Protein AF-0000000066809625 (afdb_homodimer)

Nearest PDB structures (foldseek):
  3pk0-assembly1_C  TM=8.353E-01  e=7.822E-17  Mycolicibacterium smegmatis MC2 155
  1vl8-assembly1_B  TM=8.205E-01  e=8.285E-17  Thermotoga maritima MSB8
  3rih-assembly1_C  TM=8.366E-01  e=4.941E-16  Mycobacteroides abscessus ATCC 19977
  4yqy-assembly1_A-2  TM=7.893E-01  e=4.170E-14  Sulfitobacter sp. NAS-14.1
  3edm-assembly1_A  TM=8.185E-01  e=4.177E-13  Agrobacterium fabrum str. C58

Sequence (736 aa):
MMSLHIHVCSQLFFYLHVIITLFKPLHLHVQLTHPLFSLSIPSQLFIEEAMDFLNFLLNLLVPPGSMITLAFSWPALCFLNFCEWLCNSIYGEDMDNKVVIITGASSGIGEQIAYEYALRRANLTLVARREHRLRGIAENAKRLGARHVMIMAADVVKEDDCRRFVNETINVFGRVDHLVNTVSLGHTFCFEEATDTSVFPVLLDINFWGNVYPTFVALPYLHQSNGRIIINASVESWLPMPRMSLYAAAKAALVNFYETLRFELKDEVGITIATHGWIGSEMTRGKFMLEEGAEMQWKEEREVQVTGGPVEEFARLIVSGACRGDAYVKFPSWYDVFLLYRVFAPRVLNWAFRLLISPQGTRGASLMMMSLHIHVCSQLFFYLHVIITLFKPLHLHVQLTHPLFSLSIPSQLFIEEAMDFLNFLLNLLVPPGSMITLAFSWPALCFLNFCEWLCNSIYGEDMDNKVVIITGASSGIGEQIAYEYALRRANLTLVARREHRLRGIAENAKRLGARHVMIMAADVVKEDDCRRFVNETINVFGRVDHLVNTVSLGHTFCFEEATDTSVFPVLLDINFWGNVYPTFVALPYLHQSNGRIIINASVESWLPMPRMSLYAAAKAALVNFYETLRFELKDEVGITIATHGWIGSEMTRGKFMLEEGAEMQWKEEREVQVTGGPVEEFARLIVSGACRGDAYVKFPSWYDVFLLYRVFAPRVLNWAFRLLISPQGTRGASLM

Solvent-accessible surface area (backbone atoms only — not comparable to full-atom values): 37678 Å² total; per-residue (Å²): 118,70,57,62,56,40,51,59,28,44,55,49,40,49,54,51,43,50,50,50,58,74,59,44,74,78,65,69,66,64,77,53,72,54,89,76,68,63,78,48,76,66,50,59,51,47,52,51,49,50,50,50,49,51,50,50,53,39,47,66,46,46,49,42,51,49,28,43,51,48,32,69,39,39,64,59,51,52,50,52,51,46,52,49,47,53,53,22,63,75,63,35,58,75,41,61,74,34,28,34,39,30,36,27,27,70,34,61,56,24,39,39,35,48,40,51,42,8,62,41,24,17,25,37,38,40,26,25,70,57,54,72,60,40,52,58,52,44,54,53,20,44,74,57,39,20,71,44,72,44,76,43,66,37,51,44,63,37,59,68,42,27,44,50,56,49,50,50,41,34,71,74,68,70,50,39,34,34,41,35,36,45,48,59,47,54,50,65,50,46,80,86,68,58,86,60,73,80,53,55,62,52,37,36,34,39,35,27,40,29,44,48,37,43,46,63,64,42,43,71,47,21,53,74,56,52,12,35,38,35,38,65,49,41,47,40,32,76,41,66,43,67,29,25,31,62,39,21,9,19,35,14,16,40,52,38,26,54,58,9,43,45,62,67,41,70,71,44,37,44,54,23,46,29,32,31,49,90,60,64,59,63,49,67,67,34,53,77,53,76,61,83,79,83,68,78,50,69,38,56,70,54,84,52,76,58,81,45,76,57,50,51,50,47,23,46,48,45,54,54,32,50,37,39,62,35,54,65,36,58,43,70,61,46,66,56,45,56,52,54,31,50,72,76,35,39,66,50,43,50,50,42,46,49,53,64,65,37,66,66,58,63,52,60,62,65,76,99,119,70,56,62,56,40,52,59,28,44,55,49,41,48,54,51,45,48,51,49,58,72,61,42,74,79,66,71,67,64,77,55,72,56,90,75,70,62,78,48,78,66,50,61,51,47,52,51,48,49,51,50,48,51,50,52,52,40,47,64,47,46,48,39,51,49,28,45,50,48,33,69,41,40,66,58,51,51,49,51,51,45,52,49,47,52,52,22,64,74,62,36,58,77,41,61,73,35,29,35,40,30,35,26,28,69,34,61,56,25,39,38,34,48,41,51,43,8,64,43,24,16,27,38,39,39,26,25,70,58,54,72,62,41,52,58,52,43,53,52,23,46,73,57,40,20,71,43,72,44,75,45,65,36,51,45,65,37,58,69,41,26,44,49,56,50,49,50,42,35,71,76,68,69,50,40,34,32,41,36,34,45,48,61,46,54,51,68,49,48,79,84,66,58,87,59,74,80,53,55,61,52,37,36,34,40,34,27,41,29,44,48,38,44,46,64,64,41,44,71,46,22,52,74,56,52,12,35,39,36,40,64,49,41,48,41,32,75,42,66,45,67,28,26,30,64,39,21,9,19,33,15,17,40,53,38,26,54,58,10,44,43,61,65,43,70,71,43,38,45,54,23,44,28,32,32,48,90,59,63,58,62,49,66,67,33,54,77,52,78,60,83,80,78,72,79,52,69,39,54,70,55,84,52,76,60,81,46,77,57,49,50,49,50,21,46,46,44,54,53,32,50,36,40,63,34,54,65,38,60,45,70,60,46,65,56,46,58,50,51,32,50,72,77,34,40,67,50,43,50,50,44,47,50,52,64,64,37,67,68,58,63,52,59,64,65,75,100

Radius of gyration: 26.28 Å; Cα contacts (8 Å, |Δi|>4): 1191; chains: 2; bounding box: 85×72×62 Å

Organism: Glycine max (NCBI:txid3847)

pLDDT: mean 78.52, std 22.94, range [22.84, 98.94]

Foldseek 3Di:
DVVLCVVLVVLVVVVVVCVVVVPPPVPPPPPCVVPPPPVPPVNVVVVVVVVVVVVVVCVPCVLVVNVVSCVVCVVVVVVVVVVLLVVLLVVFAQQAAAEEEQEPCLFLLNLLLLLLSLLSQHEYEYEEQDQVSVVVSQVNSVVNHHPHYHYDHADLLDLVRLLVSLVVSCVVRVAHAEYEYEFAWFWAAAPVLDPDCVCLVVRLSRLASSQVSNCVNRVVRNLVNLHEYEYEAELLLQDPDGRGVSRSVSRVVRVVVVVVVCVVCVSSYAYEYEYEYPDACVCVVPVCPPPDDSDTPGPPSDPPCSCDPGSSVSSNQRNSCRRSRHNYHYHVPVSCVLVVCCVPPVVVSVVVVCCVNPPVNVVVVVVD/DVVLCVVLVVLVVVVVVCVVVVPPPVPVPPPPVVPPPPVPPVNVVVVVVVVVVVVVVCVVCVVVVNVVSCVVCVVVVVVVVVVLLVVLLVVFAQQAAAEEEQEPCLFLLNLLLLLLSLLSQHEYEYEEQDQVSVVVSQVNSVVNHHPHYHYDHADLLDLVRLLVSLVVSCVVRVAHAEYEYEFAWFWAAAPVLDPDCVCLVVRLSRLASSQVSNCVNRVVRNLVNLHEYEYEAELLLQDPDGRGRSRNVSRVVRVVVVVVVCVVCVSSYAYEYEYEYPDACCVVVPVCPPPDDPDGPGPPSDPPCSCDPGSSVSSNQRNSCRRSRHNYHYVVPVSCVLVVCCVPPVVVSVVVVCCVNPPVNVVVVVVD

Secondary structure (DSSP, 8-state):
-HHHHHHHHHHHHHHHHHHHHHTS---------STT----HHHHHHHHHHHHHHHHHHHHHHHHHHHHHHHHHHHHHHHHHHHHHHHHHHSPPP-TT-EEEEETTTSHHHHHHHHHHHTTT-EEEEEES-HHHHHHHHHHHHHHT-S-EEEEE--TTSHHHHHHHHHHHHHHHS---EEEE----EE-S-GGG-S-GGGHHHHHIIIIIHHHHHHHHHHHHHHHHT-EEEEEEEGGGTS--TT-HHHHHHHHHHHHHHHHHHHHHTTSSEEEEEEE-S-THHHHS------S-----EE---------HHHHHHHHHHHHHHHHT-SEEEESGGGGHHHHHHHH-HHHHHHHHHHHHSTHHHHTTT--/-HHHHHHHHHHHHHHHHHHHHHTS---------STT----HHHHHHHHHHHHHHHHHHHHHHHHHHHHHHHHHHHHHHHHHHHHHHHHHHSPPP-TT-EEEEETTTSHHHHHHHHHHHTTT-EEEEEES-HHHHHHHHHHHHHHT-S-EEEEE--TTSHHHHHHHHHHHHHHHS---EEEE----EE-S-GGG-S-GGGHHHHHIIIIIHHHHHHHHHHHHHHHHT-EEEEEEEGGGTS--TT-HHHHHHHHHHHHHHHHHHHHHTTSSEEEEEEE-S-THHHHS------S-----EE---------HHHHHHHHHHHHHHHHT-SEEEESGGGGHHHHHHHH-HHHHHHHHHHHHSHHHHHTTT--

Structure (mmCIF, N/CA/C/O backbone):
data_AF-0000000066809625-model_v1
#
loop_
_entity.id
_entity.type
_entity.pdbx_description
1 polymer '11-beta-hydroxysteroid dehydrogenase-like 5'
#
loop_
_atom_site.group_PDB
_atom_site.id
_atom_site.type_symbol
_atom_site.label_atom_id
_atom_site.label_alt_id
_atom_site.label_comp_id
_atom_site.label_asym_id
_atom_site.label_entity_id
_atom_site.label_seq_id
_atom_site.pdbx_PDB_ins_code
_atom_site.Cartn_x
_atom_site.Cartn_y
_atom_site.Cartn_z
_atom_site.occupancy
_atom_site.B_iso_or_equiv
_atom_site.auth_seq_id
_atom_site.auth_comp_id
_atom_site.auth_asym_id
_atom_site.auth_atom_id
_atom_site.pdbx_PDB_model_num
ATOM 1 N N . MET A 1 1 ? 7.555 -4.25 -33.656 1 34.72 1 MET A N 1
ATOM 2 C CA . MET A 1 1 ? 7.125 -4.598 -32.312 1 34.72 1 MET A CA 1
ATOM 3 C C . MET A 1 1 ? 7.91 -3.811 -31.266 1 34.72 1 MET A C 1
ATOM 5 O O . MET A 1 1 ? 7.328 -3.287 -30.312 1 34.72 1 MET A O 1
ATOM 9 N N . MET A 1 2 ? 9.219 -3.742 -31.656 1 42.53 2 MET A N 1
ATOM 10 C CA . MET A 1 2 ? 10.289 -3.102 -30.891 1 42.53 2 MET A CA 1
ATOM 11 C C . MET A 1 2 ? 10.148 -1.584 -30.922 1 42.53 2 MET A C 1
ATOM 13 O O . MET A 1 2 ? 10.547 -0.895 -29.984 1 42.53 2 MET A O 1
ATOM 17 N N . SER A 1 3 ? 9.391 -1.191 -31.953 1 43.84 3 SER A N 1
ATOM 18 C CA . SER A 1 3 ? 9.445 0.252 -32.156 1 43.84 3 SER A CA 1
ATOM 19 C C . SER A 1 3 ? 8.477 0.979 -31.234 1 43.84 3 SER A C 1
ATOM 21 O O . SER A 1 3 ? 8.836 1.997 -30.641 1 43.84 3 SER A O 1
ATOM 23 N N . LEU A 1 4 ? 7.316 0.435 -31.188 1 44.81 4 LEU A N 1
ATOM 24 C CA . LEU A 1 4 ? 6.309 1.106 -30.375 1 44.81 4 LEU A CA 1
ATOM 25 C C . LEU A 1 4 ? 6.652 1.008 -28.891 1 44.81 4 LEU A C 1
ATOM 27 O O . LEU A 1 4 ? 6.5 1.98 -28.156 1 44.81 4 LEU A O 1
ATOM 31 N N . HIS A 1 5 ? 7.086 -0.086 -28.422 1 55.56 5 HIS A N 1
ATOM 32 C CA . HIS A 1 5 ? 7.641 -0.184 -27.078 1 55.56 5 HIS A CA 1
ATOM 33 C C . HIS A 1 5 ? 8.758 0.833 -26.859 1 55.56 5 HIS A C 1
ATOM 35 O O . HIS A 1 5 ? 8.859 1.438 -25.797 1 55.56 5 HIS A O 1
ATOM 41 N N . ILE A 1 6 ? 9.25 1.139 -28.031 1 51.19 6 ILE A N 1
ATOM 42 C CA . ILE A 1 6 ? 10.414 2.016 -27.969 1 51.19 6 ILE A CA 1
ATOM 43 C C . ILE A 1 6 ? 9.961 3.457 -27.75 1 51.19 6 ILE A C 1
ATOM 45 O O . ILE A 1 6 ? 10.555 4.18 -26.938 1 51.19 6 ILE A O 1
ATOM 49 N N . HIS A 1 7 ? 8.875 3.791 -28.406 1 53.78 7 HIS A N 1
ATOM 50 C CA . HIS A 1 7 ? 8.453 5.18 -28.281 1 53.78 7 HIS A CA 1
ATOM 51 C C . HIS A 1 7 ? 7.902 5.465 -26.891 1 53.78 7 HIS A C 1
ATOM 53 O O . HIS A 1 7 ? 8.242 6.484 -26.281 1 53.78 7 HIS A O 1
ATOM 59 N N . VAL A 1 8 ? 7.02 4.574 -26.484 1 59.69 8 VAL A N 1
ATOM 60 C CA . VAL A 1 8 ? 6.477 4.758 -25.156 1 59.69 8 VAL A CA 1
ATOM 61 C C . VAL A 1 8 ? 7.598 4.641 -24.125 1 59.69 8 VAL A C 1
ATOM 63 O O . VAL A 1 8 ? 7.645 5.406 -23.156 1 59.69 8 VAL A O 1
ATOM 66 N N . CYS A 1 9 ? 8.414 3.799 -24.438 1 61.16 9 CYS A N 1
ATOM 67 C CA . CYS A 1 9 ? 9.578 3.625 -23.578 1 61.16 9 CYS A CA 1
ATOM 68 C C . CYS A 1 9 ? 10.484 4.848 -23.625 1 61.16 9 CYS A C 1
ATOM 70 O O . CYS A 1 9 ? 11.031 5.266 -22.609 1 61.16 9 CYS A O 1
ATOM 72 N N . SER A 1 10 ? 10.5 5.445 -24.797 1 57.19 10 SER A N 1
ATOM 73 C CA . SER A 1 10 ? 11.359 6.617 -24.938 1 57.19 10 SER A CA 1
ATOM 74 C C . SER A 1 10 ? 10.844 7.785 -24.109 1 57.19 10 SER A C 1
ATOM 76 O O . SER A 1 10 ? 11.625 8.492 -23.469 1 57.19 10 SER A O 1
ATOM 78 N N . GLN A 1 11 ? 9.539 7.926 -24.188 1 60.22 11 GLN A N 1
ATOM 79 C CA . GLN A 1 11 ? 8.961 8.992 -23.375 1 60.22 11 GLN A CA 1
ATOM 80 C C . GLN A 1 11 ? 9.203 8.742 -21.891 1 60.22 11 GLN A C 1
ATOM 82 O O . GLN A 1 11 ? 9.617 9.648 -21.156 1 60.22 11 GLN A O 1
ATOM 87 N N . LEU A 1 12 ? 9.016 7.492 -21.562 1 59.47 12 LEU A N 1
ATOM 88 C CA . LEU A 1 12 ? 9.219 7.125 -20.156 1 59.47 12 LEU A CA 1
ATOM 89 C C . LEU A 1 12 ? 10.688 7.242 -19.781 1 59.47 12 LEU A C 1
ATOM 91 O O . LEU A 1 12 ? 11.016 7.715 -18.688 1 59.47 12 LEU A O 1
ATOM 95 N N . PHE A 1 13 ? 11.453 6.848 -20.719 1 56.91 13 PHE A N 1
ATOM 96 C CA . PHE A 1 13 ? 12.891 6.961 -20.5 1 56.91 13 PHE A CA 1
ATOM 97 C C . PHE A 1 13 ? 13.297 8.422 -20.344 1 56.91 13 PHE A C 1
ATOM 99 O O . PHE A 1 13 ? 14.141 8.742 -19.5 1 56.91 13 PHE A O 1
ATOM 106 N N . PHE A 1 14 ? 12.703 9.172 -21.125 1 55.25 14 PHE A N 1
ATOM 107 C CA . PHE A 1 14 ? 12.969 10.602 -21.016 1 55.25 14 PHE A CA 1
ATOM 108 C C . PHE A 1 14 ? 12.578 11.133 -19.656 1 55.25 14 PHE A C 1
ATOM 110 O O . PHE A 1 14 ? 13.344 11.852 -19.016 1 55.25 14 PHE A O 1
ATOM 117 N N . TYR A 1 15 ? 11.477 10.703 -19.234 1 56.47 15 TYR A N 1
ATOM 118 C CA . TYR A 1 15 ? 11.023 11.172 -17.922 1 56.47 15 TYR A CA 1
ATOM 119 C C . TYR A 1 15 ? 11.93 10.672 -16.812 1 56.47 15 TYR A C 1
ATOM 121 O O . TYR A 1 15 ? 12.305 11.43 -15.922 1 56.47 15 TYR A O 1
ATOM 129 N N . LEU A 1 16 ? 12.344 9.477 -17 1 59.12 16 LEU A N 1
ATOM 130 C CA . LEU A 1 16 ? 13.203 8.875 -15.992 1 59.12 16 LEU A CA 1
ATOM 131 C C . LEU A 1 16 ? 14.594 9.508 -16.016 1 59.12 16 LEU A C 1
ATOM 133 O O . LEU A 1 16 ? 15.195 9.734 -14.961 1 59.12 16 LEU A O 1
ATOM 137 N N . HIS A 1 17 ? 15.047 9.797 -17.203 1 54.03 17 HIS A N 1
ATOM 138 C CA . HIS A 1 17 ? 16.328 10.469 -17.359 1 54.03 17 HIS A CA 1
ATOM 139 C C . HIS A 1 17 ? 16.297 11.867 -16.766 1 54.03 17 HIS A C 1
ATOM 141 O O . HIS A 1 17 ? 17.281 12.305 -16.141 1 54.03 17 HIS A O 1
ATOM 147 N N . VAL A 1 18 ? 15.273 12.492 -16.984 1 50.22 18 VAL A N 1
ATOM 148 C CA . VAL A 1 18 ? 15.109 13.82 -16.406 1 50.22 18 VAL A CA 1
ATOM 149 C C . VAL A 1 18 ? 15.18 13.742 -14.883 1 50.22 18 VAL A C 1
ATOM 151 O O . VAL A 1 18 ? 15.828 14.57 -14.242 1 50.22 18 VAL A O 1
ATOM 154 N N . ILE A 1 19 ? 14.68 12.719 -14.445 1 52.47 19 ILE A N 1
ATOM 155 C CA . ILE A 1 19 ? 14.672 12.508 -13 1 52.47 19 ILE A CA 1
ATOM 156 C C . ILE A 1 19 ? 16.094 12.25 -12.508 1 52.47 19 ILE A C 1
ATOM 158 O O . ILE A 1 19 ? 16.547 12.852 -11.539 1 52.47 19 ILE A O 1
ATOM 162 N N . ILE A 1 20 ? 16.75 11.438 -13.234 1 50.56 20 ILE A N 1
ATOM 163 C CA . ILE A 1 20 ? 18.094 11.055 -12.836 1 50.56 20 ILE A CA 1
ATOM 164 C C . ILE A 1 20 ? 19.031 12.242 -13 1 50.56 20 ILE A C 1
ATOM 166 O O . ILE A 1 20 ? 19.906 12.469 -12.156 1 50.56 20 ILE A O 1
ATOM 170 N N . THR A 1 21 ? 18.859 12.961 -14.125 1 47.03 21 THR A N 1
ATOM 171 C CA . THR A 1 21 ? 19.719 14.102 -14.422 1 47.03 21 THR A CA 1
ATOM 172 C C . THR A 1 21 ? 19.453 15.25 -13.453 1 47.03 21 THR A C 1
ATOM 174 O O . THR A 1 21 ? 20.375 15.953 -13.039 1 47.03 21 THR A O 1
ATOM 177 N N . LEU A 1 22 ? 18.234 15.531 -13.305 1 44.72 22 LEU A N 1
ATOM 178 C CA . LEU A 1 22 ? 17.891 16.594 -12.367 1 44.72 22 LEU A CA 1
ATOM 179 C C . LEU A 1 22 ? 18.344 16.25 -10.953 1 44.72 22 LEU A C 1
ATOM 181 O O . LEU A 1 22 ? 18.609 17.141 -10.148 1 44.72 22 LEU A O 1
ATOM 185 N N . PHE A 1 23 ? 18.469 14.977 -10.75 1 40.41 23 PHE A N 1
ATOM 186 C CA . PHE A 1 23 ? 18.859 14.57 -9.406 1 40.41 23 PHE A CA 1
ATOM 187 C C . PHE A 1 23 ? 20.312 14.109 -9.375 1 40.41 23 PHE A C 1
ATOM 189 O O . PHE A 1 23 ? 20.781 13.602 -8.359 1 40.41 23 PHE A O 1
ATOM 196 N N . LYS A 1 24 ? 21.109 14.102 -10.445 1 37.69 24 LYS A N 1
ATOM 197 C CA . LYS A 1 24 ? 22.562 13.992 -10.344 1 37.69 24 LYS A CA 1
ATOM 198 C C . LYS A 1 24 ? 23.141 15.125 -9.5 1 37.69 24 LYS A C 1
ATOM 200 O O . LYS A 1 24 ? 22.781 16.281 -9.672 1 37.69 24 LYS A O 1
ATOM 205 N N . PRO A 1 25 ? 23.734 14.727 -8.469 1 31.11 25 PRO A N 1
ATOM 206 C CA . PRO A 1 25 ? 24.547 15.789 -7.871 1 31.11 25 PRO A CA 1
ATOM 207 C C . PRO A 1 25 ? 25.328 16.594 -8.914 1 31.11 25 PRO A C 1
ATOM 209 O O . PRO A 1 25 ? 25.984 16.016 -9.781 1 31.11 25 PRO A O 1
ATOM 212 N N . LEU A 1 26 ? 24.844 17.656 -9.367 1 29.59 26 LEU A N 1
ATOM 213 C CA . LEU A 1 26 ? 25.875 18.562 -9.867 1 29.59 26 LEU A CA 1
ATOM 214 C C . LEU A 1 26 ? 27.094 18.578 -8.945 1 29.59 26 LEU A C 1
ATOM 216 O O . LEU A 1 26 ? 27.156 19.391 -8.016 1 29.59 26 LEU A O 1
ATOM 220 N N . HIS A 1 27 ? 27.453 17.422 -8.375 1 30.58 27 HIS A N 1
ATOM 221 C CA . HIS A 1 27 ? 28.844 17.531 -7.938 1 30.58 27 HIS A CA 1
ATOM 222 C C . HIS A 1 27 ? 29.781 17.812 -9.109 1 30.58 27 HIS A C 1
ATOM 224 O O . HIS A 1 27 ? 30.5 16.922 -9.562 1 30.58 27 HIS A O 1
ATOM 230 N N . LEU A 1 28 ? 29.516 18.5 -10.141 1 27.7 28 LEU A N 1
ATOM 231 C CA . LEU A 1 28 ? 30.703 19.234 -10.57 1 27.7 28 LEU A CA 1
ATOM 232 C C . LEU A 1 28 ? 31.344 19.969 -9.398 1 27.7 28 LEU A C 1
ATOM 234 O O . LEU A 1 28 ? 30.828 21 -8.945 1 27.7 28 LEU A O 1
ATOM 238 N N . HIS A 1 29 ? 31.688 19.203 -8.43 1 27.95 29 HIS A N 1
ATOM 239 C CA . HIS A 1 29 ? 32.906 19.734 -7.836 1 27.95 29 HIS A CA 1
ATOM 240 C C . HIS A 1 29 ? 33.906 20.109 -8.914 1 27.95 29 HIS A C 1
ATOM 242 O O . HIS A 1 29 ? 34.594 19.234 -9.484 1 27.95 29 HIS A O 1
ATOM 248 N N . VAL A 1 30 ? 33.75 21.016 -9.812 1 25.94 30 VAL A N 1
ATOM 249 C CA . VAL A 1 30 ? 34.906 21.859 -10.078 1 25.94 30 VAL A CA 1
ATOM 250 C C . VAL A 1 30 ? 35.656 22.156 -8.781 1 25.94 30 VAL A C 1
ATOM 252 O O . VAL A 1 30 ? 35.062 22.656 -7.82 1 25.94 30 VAL A O 1
ATOM 255 N N . GLN A 1 31 ? 36.469 21.219 -8.328 1 26.98 31 GLN A N 1
ATOM 256 C CA . GLN A 1 31 ? 37.719 21.672 -7.668 1 26.98 31 GLN A CA 1
ATOM 257 C C . GLN A 1 31 ? 38.062 23.094 -8.086 1 26.98 31 GLN A C 1
ATOM 259 O O . GLN A 1 31 ? 39.031 23.297 -8.844 1 26.98 31 GLN A O 1
ATOM 264 N N . LEU A 1 32 ? 37.156 23.984 -8.633 1 27.2 32 LEU A N 1
ATOM 265 C CA . LEU A 1 32 ? 37.719 25.328 -8.562 1 27.2 32 LEU A CA 1
ATOM 266 C C . LEU A 1 32 ? 38.094 25.688 -7.125 1 27.2 32 LEU A C 1
ATOM 268 O O . LEU A 1 32 ? 37.219 25.984 -6.309 1 27.2 32 LEU A O 1
ATOM 272 N N . THR A 1 33 ? 38.844 24.859 -6.418 1 30.38 33 THR A N 1
ATOM 273 C CA . THR A 1 33 ? 39.75 25.422 -5.418 1 30.38 33 THR A CA 1
ATOM 274 C C . THR A 1 33 ? 40.188 26.828 -5.836 1 30.38 33 THR A C 1
ATOM 276 O O . THR A 1 33 ? 41 27.453 -5.152 1 30.38 33 THR A O 1
ATOM 279 N N . HIS A 1 34 ? 40.281 27.109 -7.168 1 29.8 34 HIS A N 1
ATOM 280 C CA . HIS A 1 34 ? 40.781 28.469 -7.145 1 29.8 34 HIS A CA 1
ATOM 281 C C . HIS A 1 34 ? 39.75 29.422 -6.531 1 29.8 34 HIS A C 1
ATOM 283 O O . HIS A 1 34 ? 38.562 29.219 -6.684 1 29.8 34 HIS A O 1
ATOM 289 N N . PRO A 1 35 ? 40.094 30.328 -5.469 1 33.25 35 PRO A N 1
ATOM 29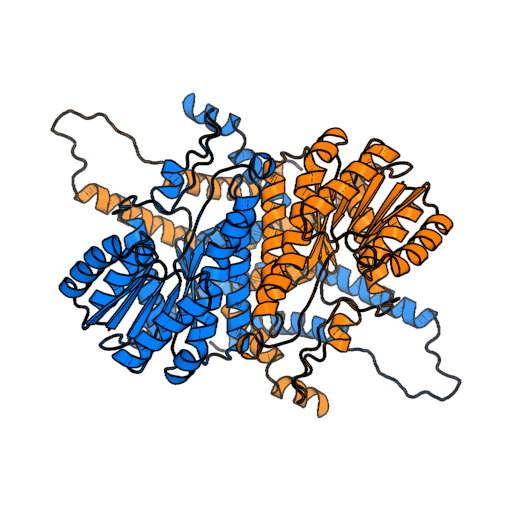0 C CA . PRO A 1 35 ? 39.375 31.391 -4.781 1 33.25 35 PRO A CA 1
ATOM 291 C C . PRO A 1 35 ? 38.25 31.984 -5.633 1 33.25 35 PRO A C 1
ATOM 293 O O . PRO A 1 35 ? 37.344 32.625 -5.102 1 33.25 35 PRO A O 1
ATOM 296 N N . LEU A 1 36 ? 38.312 32 -6.965 1 30.66 36 LEU A N 1
ATOM 297 C CA . LEU A 1 36 ? 37.5 32.938 -7.754 1 30.66 36 LEU A CA 1
ATOM 298 C C . LEU A 1 36 ? 36.125 32.406 -8 1 30.66 36 LEU A C 1
ATOM 300 O O . LEU A 1 36 ? 35.156 33.156 -8.203 1 30.66 36 LEU A O 1
ATOM 304 N N . PHE A 1 37 ? 35.875 31.047 -8.57 1 32.12 37 PHE A N 1
ATOM 305 C CA . PHE A 1 37 ? 34.531 30.828 -9.094 1 32.12 37 PHE A CA 1
ATOM 306 C C . PHE A 1 37 ? 33.625 30.234 -8.023 1 32.12 37 PHE A C 1
ATOM 308 O O . PHE A 1 37 ? 33.531 29.016 -7.91 1 32.12 37 PHE A O 1
ATOM 315 N N . SER A 1 38 ? 33.562 30.562 -6.707 1 33.44 38 SER A N 1
ATOM 316 C CA . SER A 1 38 ? 32.406 30.547 -5.816 1 33.44 38 SER A CA 1
ATOM 317 C C . SER A 1 38 ? 31.109 30.719 -6.598 1 33.44 38 SER A C 1
ATOM 319 O O . SER A 1 38 ? 30.891 31.75 -7.234 1 33.44 38 SER A O 1
ATOM 321 N N . LEU A 1 39 ? 30.609 29.656 -7.336 1 38.84 39 LEU A N 1
ATOM 322 C CA . LEU A 1 39 ? 29.297 29.984 -7.855 1 38.84 39 LEU A CA 1
ATOM 323 C C . LEU A 1 39 ? 28.531 30.875 -6.883 1 38.84 39 LEU A C 1
ATOM 325 O O . LEU A 1 39 ? 28.359 30.516 -5.711 1 38.84 39 LEU A O 1
ATOM 329 N N . SER A 1 40 ? 28.531 32.062 -6.922 1 41.62 40 SER A N 1
ATOM 330 C CA . SER A 1 40 ? 27.875 33.125 -6.152 1 41.62 40 SER A CA 1
ATOM 331 C C . SER A 1 40 ? 26.422 32.781 -5.859 1 41.62 40 SER A C 1
ATOM 333 O O . SER A 1 40 ? 25.797 32 -6.594 1 41.62 40 SER A O 1
ATOM 335 N N . ILE A 1 41 ? 25.844 32.938 -4.598 1 50.66 41 ILE A N 1
ATOM 336 C CA . ILE A 1 41 ? 24.484 32.969 -4.082 1 50.66 41 ILE A CA 1
ATOM 337 C C . ILE A 1 41 ? 23.5 33.188 -5.23 1 50.66 41 ILE A C 1
ATOM 339 O O . ILE A 1 41 ? 22.484 32.469 -5.34 1 50.66 41 ILE A O 1
ATOM 343 N N . PRO A 1 42 ? 23.875 33.969 -6.258 1 51.84 42 PRO A N 1
ATOM 344 C CA . PRO A 1 42 ? 22.922 34.219 -7.34 1 51.84 42 PRO A CA 1
ATOM 345 C C . PRO A 1 42 ? 22.766 33.031 -8.281 1 51.84 42 PRO A C 1
ATOM 347 O O . PRO A 1 42 ? 21.672 32.781 -8.789 1 51.84 42 PRO A O 1
ATOM 350 N N . SER A 1 43 ? 23.734 32.219 -8.391 1 55.81 43 SER A N 1
ATOM 351 C CA . SER A 1 43 ? 23.656 31.109 -9.336 1 55.81 43 SER A CA 1
ATOM 352 C C . SER A 1 43 ? 22.812 29.969 -8.773 1 55.81 43 SER A C 1
ATOM 354 O O . SER A 1 43 ? 22.031 29.359 -9.5 1 55.81 43 SER A O 1
ATOM 356 N N . GLN A 1 44 ? 23 29.734 -7.484 1 57.5 44 GLN A N 1
ATOM 357 C CA . GLN A 1 44 ? 22.172 28.703 -6.871 1 57.5 44 GLN A CA 1
ATOM 358 C C . GLN A 1 44 ? 20.688 29.062 -6.934 1 57.5 44 GLN A C 1
ATOM 360 O O . GLN A 1 44 ? 19.844 28.203 -7.188 1 57.5 44 GLN A O 1
ATOM 365 N N . LEU A 1 45 ? 20.469 30.328 -6.797 1 62.12 45 LEU A N 1
ATOM 366 C CA . LEU A 1 45 ? 19.094 30.797 -6.855 1 62.12 45 LEU A CA 1
ATOM 367 C C . LEU A 1 45 ? 18.531 30.656 -8.258 1 62.12 45 LEU A C 1
ATOM 369 O O . LEU A 1 45 ? 17.359 30.281 -8.43 1 62.12 45 LEU A O 1
ATOM 373 N N . PHE A 1 46 ? 19.406 30.922 -9.219 1 64.5 46 PHE A N 1
ATOM 374 C CA . PHE A 1 46 ? 18.953 30.797 -10.594 1 64.5 46 PHE A CA 1
ATOM 375 C C . PHE A 1 46 ? 18.672 29.328 -10.938 1 64.5 46 PHE A C 1
ATOM 377 O O . PHE A 1 46 ? 17.688 29.031 -11.625 1 64.5 46 PHE A O 1
ATOM 384 N N . ILE A 1 47 ? 19.5 28.531 -10.523 1 64.69 47 ILE A N 1
ATOM 385 C CA . ILE A 1 47 ? 19.312 27.109 -10.797 1 64.69 47 ILE A CA 1
ATOM 386 C C . ILE A 1 47 ? 18.047 26.609 -10.133 1 64.69 47 ILE A C 1
ATOM 388 O O . ILE A 1 47 ? 17.281 25.828 -10.719 1 64.69 47 ILE A O 1
ATOM 392 N N . GLU A 1 48 ? 17.844 27.094 -8.945 1 68.44 48 GLU A N 1
ATOM 393 C CA . GLU A 1 48 ? 16.641 26.703 -8.227 1 68.44 48 GLU A CA 1
ATOM 394 C C . GLU A 1 48 ? 15.383 27.219 -8.938 1 68.44 48 GLU A C 1
ATOM 396 O O . GLU A 1 48 ? 14.391 26.484 -9.039 1 68.44 48 GLU A O 1
ATOM 401 N N . GLU A 1 49 ? 15.5 28.375 -9.477 1 73.06 49 GLU A N 1
ATOM 402 C CA . GLU A 1 49 ? 14.359 28.938 -10.195 1 73.06 49 GLU A CA 1
ATOM 403 C C . GLU A 1 49 ? 14.117 28.203 -11.508 1 73.06 49 GLU A C 1
ATOM 405 O O . GLU A 1 49 ? 12.969 27.969 -11.891 1 73.06 49 GLU A O 1
ATOM 410 N N . ALA A 1 50 ? 15.203 27.906 -12.156 1 69.81 50 ALA A N 1
ATOM 411 C CA . ALA A 1 50 ? 15.086 27.156 -13.414 1 69.81 50 ALA A CA 1
ATOM 412 C C . ALA A 1 50 ? 14.469 25.781 -13.18 1 69.81 50 ALA A C 1
ATOM 414 O O . ALA A 1 50 ? 13.633 25.328 -13.969 1 69.81 50 ALA A O 1
ATOM 415 N N . MET A 1 51 ? 14.836 25.219 -12.109 1 71.94 51 MET A N 1
ATOM 416 C CA . MET A 1 51 ? 14.297 23.891 -11.781 1 71.94 51 MET A CA 1
ATOM 417 C C . MET A 1 51 ? 12.82 23.984 -11.43 1 71.94 51 MET A C 1
ATOM 419 O O . MET A 1 51 ? 12.031 23.109 -11.797 1 71.94 51 MET A O 1
ATOM 423 N N . ASP A 1 52 ? 12.5 25.078 -10.805 1 75.44 52 ASP A N 1
ATOM 424 C CA . ASP A 1 52 ? 11.102 25.297 -10.453 1 75.44 52 ASP A CA 1
ATOM 425 C C . ASP A 1 52 ? 10.242 25.484 -11.703 1 75.44 52 ASP A C 1
ATOM 427 O O . ASP A 1 52 ? 9.125 24.969 -11.773 1 75.44 52 ASP A O 1
ATOM 431 N N . PHE A 1 53 ? 10.867 26.188 -12.602 1 76.94 53 PHE A N 1
ATOM 432 C CA . PHE A 1 53 ? 10.141 26.422 -13.844 1 76.94 53 PHE A CA 1
ATOM 433 C C . PHE A 1 53 ? 10 25.141 -14.648 1 76.94 53 PHE A C 1
ATOM 435 O O . PHE A 1 53 ? 8.93 24.859 -15.195 1 76.94 53 PHE A O 1
ATOM 442 N N . LEU A 1 54 ? 11.031 24.422 -14.742 1 76.69 54 LEU A N 1
ATOM 443 C CA . LEU A 1 54 ? 10.984 23.141 -15.453 1 76.69 54 LEU A CA 1
ATOM 444 C C . LEU A 1 54 ? 9.945 22.219 -14.836 1 76.69 54 LEU A C 1
ATOM 446 O O . LEU A 1 54 ? 9.18 21.578 -15.547 1 76.69 54 LEU A O 1
ATOM 450 N N . ASN A 1 55 ? 9.906 22.203 -13.531 1 75.06 55 ASN A N 1
ATOM 451 C CA . ASN A 1 55 ? 8.93 21.359 -12.852 1 75.06 55 ASN A CA 1
ATOM 452 C C . ASN A 1 55 ? 7.504 21.812 -13.148 1 75.06 55 ASN A C 1
ATOM 454 O O . ASN A 1 55 ? 6.605 20.984 -13.297 1 75.06 55 ASN A O 1
ATOM 458 N N . PHE A 1 56 ? 7.391 23.016 -13.227 1 78.31 56 PHE A N 1
ATOM 459 C CA . PHE A 1 56 ? 6.078 23.562 -13.539 1 78.31 56 PHE A CA 1
ATOM 460 C C . PHE A 1 56 ? 5.625 23.125 -14.93 1 78.31 56 PHE A C 1
ATOM 462 O O . PHE A 1 56 ? 4.488 22.688 -15.102 1 78.31 56 PHE A O 1
ATOM 469 N N . LEU A 1 57 ? 6.543 23.234 -15.914 1 78.69 57 LEU A N 1
ATOM 470 C CA . LEU A 1 57 ? 6.23 22.859 -17.281 1 78.69 57 LEU A CA 1
ATOM 471 C C . LEU A 1 57 ? 5.914 21.359 -17.391 1 78.69 57 LEU A C 1
ATOM 473 O O . LEU A 1 57 ? 4.977 20.969 -18.078 1 78.69 57 LEU A O 1
ATOM 477 N N . LEU A 1 58 ? 6.656 20.641 -16.672 1 80.06 58 LEU A N 1
ATOM 478 C CA . LEU A 1 58 ? 6.449 19.203 -16.703 1 80.06 58 LEU A CA 1
ATOM 479 C C . LEU A 1 58 ? 5.125 18.828 -16.031 1 80.06 58 LEU A C 1
ATOM 481 O O . LEU A 1 58 ? 4.43 17.922 -16.5 1 80.06 58 LEU A O 1
ATOM 485 N N . ASN A 1 59 ? 4.773 19.484 -15.023 1 79.75 59 ASN A N 1
ATOM 486 C CA . ASN A 1 59 ? 3.514 19.25 -14.32 1 79.75 59 ASN A CA 1
ATOM 487 C C . ASN A 1 59 ? 2.312 19.531 -15.219 1 79.75 59 ASN A C 1
ATOM 489 O O . ASN A 1 59 ? 1.268 18.891 -15.086 1 79.75 59 ASN A O 1
ATOM 493 N N . LEU A 1 60 ? 2.525 20.422 -16.125 1 78.5 60 LEU A N 1
ATOM 494 C CA . LEU A 1 60 ? 1.42 20.844 -16.984 1 78.5 60 LEU A CA 1
ATOM 495 C C . LEU A 1 60 ? 1.312 19.953 -18.219 1 78.5 60 LEU A C 1
ATOM 497 O O . LEU A 1 60 ? 0.207 19.609 -18.641 1 78.5 60 LEU A O 1
ATOM 501 N N . LEU A 1 61 ? 2.426 19.484 -18.734 1 81.38 61 LEU A N 1
ATOM 502 C CA . LEU A 1 61 ? 2.41 18.906 -20.078 1 81.38 61 LEU A CA 1
ATOM 503 C C . LEU A 1 61 ? 2.51 17.391 -20.016 1 81.38 61 LEU A C 1
ATOM 505 O O . LEU A 1 61 ? 1.981 16.688 -20.875 1 81.38 61 LEU A O 1
ATOM 509 N N . VAL A 1 62 ? 3.145 16.891 -19.047 1 81.81 62 VAL A N 1
ATOM 510 C CA . VAL A 1 62 ? 3.498 15.477 -19.031 1 81.81 62 VAL A CA 1
ATOM 511 C C . VAL A 1 62 ? 2.248 14.633 -18.781 1 81.81 62 VAL A C 1
ATOM 513 O O . VAL A 1 62 ? 2.014 13.641 -19.469 1 81.81 62 VAL A O 1
ATOM 516 N N . PRO A 1 63 ? 1.417 15 -17.828 1 83.5 63 PRO A N 1
ATOM 517 C CA . PRO A 1 63 ? 0.278 14.133 -17.547 1 83.5 63 PRO A CA 1
ATOM 518 C C . PRO A 1 63 ? -0.673 13.984 -18.734 1 83.5 63 PRO A C 1
ATOM 520 O O . PRO A 1 63 ? -0.904 12.875 -19.219 1 83.5 63 PRO A O 1
ATOM 523 N N . PRO A 1 64 ? -1.202 15.094 -19.312 1 83.44 64 PRO A N 1
ATOM 524 C CA . PRO A 1 64 ? -2.096 14.906 -20.453 1 83.44 64 PRO A CA 1
ATOM 525 C C . PRO A 1 64 ? -1.385 14.297 -21.672 1 83.44 64 PRO A C 1
ATOM 527 O O . PRO A 1 64 ? -1.979 13.5 -22.406 1 83.44 64 PRO A O 1
ATOM 530 N N . GLY A 1 65 ? -0.116 14.633 -21.922 1 83.75 65 GLY A N 1
ATOM 531 C CA . GLY A 1 65 ? 0.651 14.031 -23 1 83.75 65 GLY A CA 1
ATOM 532 C C . GLY A 1 65 ? 0.796 12.523 -22.859 1 83.75 65 GLY A C 1
ATOM 533 O O . GLY A 1 65 ? 0.662 11.789 -23.844 1 83.75 65 GLY A O 1
ATOM 534 N N . SER A 1 66 ? 1.021 12.109 -21.641 1 83.62 66 SER A N 1
ATOM 535 C CA . SER A 1 66 ? 1.185 10.688 -21.391 1 83.62 66 SER A CA 1
ATOM 536 C C . SER A 1 66 ? -0.139 9.945 -21.531 1 83.62 66 SER A C 1
ATOM 538 O O . SER A 1 66 ? -0.168 8.805 -22.016 1 83.62 66 SER A O 1
ATOM 540 N N . MET A 1 67 ? -1.225 10.578 -21.109 1 84.12 67 MET A N 1
ATOM 541 C CA . MET A 1 67 ? -2.539 9.961 -21.25 1 84.12 67 MET A CA 1
ATOM 542 C C . MET A 1 67 ? -2.914 9.773 -22.703 1 84.12 67 MET A C 1
ATOM 544 O O . MET A 1 67 ? -3.42 8.719 -23.094 1 84.12 67 MET A O 1
ATOM 548 N N . ILE A 1 68 ? -2.609 10.734 -23.484 1 85.44 68 ILE A N 1
ATOM 549 C CA . ILE A 1 68 ? -2.914 10.68 -24.906 1 85.44 68 ILE A CA 1
ATOM 550 C C . ILE A 1 68 ? -2.039 9.625 -25.578 1 85.44 68 ILE A C 1
ATOM 552 O O . ILE A 1 68 ? -2.531 8.805 -26.359 1 85.44 68 ILE A O 1
ATOM 556 N N . THR A 1 69 ? -0.785 9.641 -25.219 1 82.94 69 THR A N 1
ATOM 557 C CA . THR A 1 69 ? 0.139 8.672 -25.781 1 82.94 69 THR A CA 1
ATOM 558 C C . THR A 1 69 ? -0.3 7.246 -25.453 1 82.94 69 THR A C 1
ATOM 560 O O . THR A 1 69 ? -0.303 6.371 -26.328 1 82.94 69 THR A O 1
ATOM 563 N N . LEU A 1 70 ? -0.66 7.062 -24.25 1 83.06 70 LEU A N 1
ATOM 564 C CA . LEU A 1 70 ? -1.082 5.73 -23.828 1 83.06 70 LEU A CA 1
ATOM 565 C C . LEU A 1 70 ? -2.381 5.328 -24.516 1 83.06 70 LEU A C 1
ATOM 567 O O . LEU A 1 70 ? -2.541 4.176 -24.922 1 83.06 70 LEU A O 1
ATOM 571 N N . ALA A 1 71 ? -3.285 6.324 -24.594 1 83.62 71 ALA A N 1
ATOM 572 C CA . ALA A 1 71 ? -4.562 6.035 -25.234 1 83.62 71 ALA A CA 1
ATOM 573 C C . ALA A 1 71 ? -4.359 5.621 -26.688 1 83.62 71 ALA A C 1
ATOM 575 O O . ALA A 1 71 ? -4.973 4.656 -27.156 1 83.62 71 ALA A O 1
ATOM 576 N N . PHE A 1 72 ? -3.436 6.234 -27.328 1 83.44 72 PHE A N 1
ATOM 577 C CA . PHE A 1 72 ? -3.203 5.965 -28.75 1 83.44 72 PHE A CA 1
ATOM 578 C C . PHE A 1 72 ? -2.379 4.691 -28.922 1 83.44 72 PHE A C 1
ATOM 580 O O . PHE A 1 72 ? -2.467 4.031 -29.969 1 83.44 72 PHE A O 1
ATOM 587 N N . SER A 1 73 ? -1.625 4.406 -27.938 1 82.81 73 SER A N 1
ATOM 588 C CA . SER A 1 73 ? -0.805 3.203 -28.016 1 82.81 73 SER A CA 1
ATOM 589 C C . SER A 1 73 ? -1.579 1.976 -27.547 1 82.81 73 SER A C 1
ATOM 591 O O . SER A 1 73 ? -1.093 0.848 -27.672 1 82.81 73 SER A O 1
ATOM 593 N N . TRP A 1 74 ? -2.793 2.197 -27.078 1 83.56 74 TRP A N 1
ATOM 594 C CA . TRP A 1 74 ? -3.541 1.148 -26.391 1 83.56 74 TRP A CA 1
ATOM 595 C C . TRP A 1 74 ? -3.805 -0.031 -27.312 1 83.56 74 TRP A C 1
ATOM 597 O O . TRP A 1 74 ? -3.578 -1.185 -26.953 1 83.56 74 TRP A O 1
ATOM 607 N N . PRO A 1 75 ? -4.191 0.271 -28.594 1 80.25 75 PRO A N 1
ATOM 608 C CA . PRO A 1 75 ? -4.43 -0.869 -29.469 1 80.25 75 PRO A CA 1
ATOM 609 C C . PRO A 1 75 ? -3.168 -1.688 -29.734 1 80.25 75 PRO A C 1
ATOM 611 O O . PRO A 1 75 ? -3.223 -2.92 -29.766 1 80.25 75 PRO A O 1
ATOM 614 N N . ALA A 1 76 ? -2.053 -0.978 -29.906 1 79.81 76 ALA A N 1
ATOM 615 C CA . ALA A 1 76 ? -0.786 -1.667 -30.141 1 79.81 76 ALA A CA 1
ATOM 616 C C . ALA A 1 76 ? -0.357 -2.455 -28.906 1 79.81 76 ALA A C 1
ATOM 618 O O . ALA A 1 76 ? 0.145 -3.576 -29.016 1 79.81 76 ALA A O 1
ATOM 619 N N . LEU A 1 77 ? -0.552 -1.866 -27.781 1 82.31 77 LEU A N 1
ATOM 620 C CA . LEU A 1 77 ? -0.202 -2.549 -26.547 1 82.31 77 LEU A CA 1
ATOM 621 C C . LEU A 1 77 ? -1.068 -3.789 -26.344 1 82.31 77 LEU A C 1
ATOM 623 O O . LEU A 1 77 ? -0.573 -4.836 -25.922 1 82.31 77 LEU A O 1
ATOM 627 N N . CYS A 1 78 ? -2.342 -3.67 -26.625 1 80.81 78 CYS A N 1
ATOM 628 C CA . CYS A 1 78 ? -3.25 -4.805 -26.516 1 80.81 78 CYS A CA 1
ATOM 629 C C . CYS A 1 78 ? -2.844 -5.922 -27.484 1 80.81 78 CYS A C 1
ATOM 631 O O . CYS A 1 78 ? -2.898 -7.102 -27.125 1 80.81 78 CYS A O 1
ATOM 633 N N . PHE A 1 79 ? -2.428 -5.508 -28.641 1 80.62 79 PHE A N 1
ATOM 634 C CA . PHE A 1 79 ? -1.996 -6.48 -29.641 1 80.62 79 PHE A CA 1
ATOM 635 C C . PHE A 1 79 ? -0.732 -7.199 -29.188 1 80.62 79 PHE A C 1
ATOM 637 O O . PHE A 1 79 ? -0.638 -8.422 -29.281 1 80.62 79 PHE A O 1
ATOM 644 N N . LEU A 1 80 ? 0.185 -6.508 -28.688 1 81.31 80 LEU A N 1
ATOM 645 C CA . LEU A 1 80 ? 1.43 -7.102 -28.203 1 81.31 80 LEU A CA 1
ATOM 646 C C . LEU A 1 80 ? 1.167 -8.039 -27.031 1 81.31 80 LEU A C 1
ATOM 648 O O . LEU A 1 80 ? 1.762 -9.117 -26.953 1 81.31 80 LEU A O 1
ATOM 652 N N . ASN A 1 81 ? 0.326 -7.59 -26.188 1 80.38 81 ASN A N 1
ATOM 653 C CA . ASN A 1 81 ? -0.036 -8.438 -25.062 1 80.38 81 ASN A CA 1
ATOM 654 C C . ASN A 1 81 ? -0.721 -9.719 -25.516 1 80.38 81 ASN A C 1
ATOM 656 O O . ASN A 1 81 ? -0.505 -10.789 -24.938 1 80.38 81 ASN A O 1
ATOM 660 N N . PHE A 1 82 ? -1.486 -9.516 -26.5 1 82.06 82 PHE A N 1
ATOM 661 C CA . PHE A 1 82 ? -2.18 -10.672 -27.062 1 82.06 82 PHE A CA 1
ATOM 662 C C . PHE A 1 82 ? -1.192 -11.641 -27.703 1 82.06 82 PHE A C 1
ATOM 664 O O . PHE A 1 82 ? -1.298 -12.852 -27.516 1 82.06 82 PHE A O 1
ATOM 671 N N . CYS A 1 83 ? -0.247 -11.156 -28.484 1 83.88 83 CYS A N 1
ATOM 672 C CA . CYS A 1 83 ? 0.775 -11.992 -29.109 1 83.88 83 CYS A CA 1
ATOM 673 C C . CYS A 1 83 ? 1.585 -12.734 -28.047 1 83.88 83 CYS A C 1
ATOM 675 O O . CYS A 1 83 ? 1.869 -13.922 -28.188 1 83.88 83 CYS A O 1
ATOM 677 N N . GLU A 1 84 ? 1.912 -12.023 -27.031 1 81.44 84 GLU A N 1
ATOM 678 C CA . GLU A 1 84 ? 2.654 -12.648 -25.938 1 81.44 84 GLU A CA 1
ATOM 679 C C . GLU A 1 84 ? 1.815 -13.711 -25.25 1 81.44 84 GLU A C 1
ATOM 681 O O . GLU A 1 84 ? 2.326 -14.773 -24.891 1 81.44 84 GLU A O 1
ATOM 686 N N . TRP A 1 85 ? 0.641 -13.312 -25.062 1 80.38 85 TRP A N 1
ATOM 687 C CA . TRP A 1 85 ? -0.281 -14.266 -24.453 1 80.38 85 TRP A CA 1
ATOM 688 C C . TRP A 1 85 ? -0.393 -15.531 -25.297 1 80.38 85 TRP A C 1
ATOM 690 O O . TRP A 1 85 ? -0.36 -16.641 -24.766 1 80.38 85 TRP A O 1
ATOM 700 N N . LEU A 1 86 ? -0.498 -15.336 -26.594 1 82.06 86 LEU A N 1
ATOM 701 C CA . LEU A 1 86 ? -0.609 -16.469 -27.516 1 82.06 86 LEU A CA 1
ATOM 702 C C . LEU A 1 86 ? 0.65 -17.328 -27.469 1 82.06 86 LEU A C 1
ATOM 704 O O . LEU A 1 86 ? 0.566 -18.547 -27.406 1 82.06 86 LEU A O 1
ATOM 708 N N . CYS A 1 87 ? 1.717 -16.703 -27.516 1 83.94 87 CYS A N 1
ATOM 709 C CA . CYS A 1 87 ? 2.988 -17.422 -27.484 1 83.94 87 CYS A CA 1
ATOM 710 C C . CYS A 1 87 ? 3.154 -18.172 -26.172 1 83.94 87 CYS A C 1
ATOM 712 O O . CYS A 1 87 ? 3.543 -19.344 -26.172 1 83.94 87 CYS A O 1
ATOM 714 N N . ASN A 1 88 ? 2.82 -17.516 -25.094 1 83.31 88 ASN A N 1
ATOM 715 C CA . ASN A 1 88 ? 2.986 -18.109 -23.766 1 83.31 88 ASN A CA 1
ATOM 716 C C . ASN A 1 88 ? 1.944 -19.203 -23.516 1 83.31 88 ASN A C 1
ATOM 718 O O . ASN A 1 88 ? 2.16 -20.094 -22.688 1 83.31 88 ASN A O 1
ATOM 722 N N . SER A 1 89 ? 0.813 -18.969 -24.172 1 81.88 89 SER A N 1
ATOM 723 C CA . SER A 1 89 ? -0.215 -20 -24.031 1 81.88 89 SER A CA 1
ATOM 724 C C . SER A 1 89 ? 0.223 -21.312 -24.688 1 81.88 89 SER A C 1
ATOM 726 O O . SER A 1 89 ? -0.122 -22.391 -24.219 1 81.88 89 SER A O 1
ATOM 728 N N . ILE A 1 90 ? 1.023 -21.203 -25.703 1 82.88 90 ILE A N 1
ATOM 729 C CA . ILE A 1 90 ? 1.514 -22.375 -26.422 1 82.88 90 ILE A CA 1
ATOM 730 C C . ILE A 1 90 ? 2.686 -22.984 -25.656 1 82.88 90 ILE A C 1
ATOM 732 O O . ILE A 1 90 ? 2.797 -24.219 -25.578 1 82.88 90 ILE A O 1
ATOM 736 N N . TYR A 1 91 ? 3.387 -22.125 -24.984 1 81.19 91 TYR A N 1
ATOM 737 C CA . TYR A 1 91 ? 4.598 -22.594 -24.328 1 81.19 91 TYR A CA 1
ATOM 738 C C . TYR A 1 91 ? 4.453 -22.547 -22.797 1 81.19 91 TYR A C 1
ATOM 740 O O . TYR A 1 91 ? 5.445 -22.438 -22.078 1 81.19 91 TYR A O 1
ATOM 748 N N . GLY A 1 92 ? 3.316 -22.625 -22.391 1 86.44 92 GLY A N 1
ATOM 749 C CA . GLY A 1 92 ? 3.105 -22.547 -20.953 1 86.44 92 GLY A CA 1
ATOM 750 C C . GLY A 1 92 ? 3.77 -23.672 -20.188 1 86.44 92 GLY A C 1
ATOM 751 O O . GLY A 1 92 ? 4.035 -24.734 -20.75 1 86.44 92 GLY A O 1
ATOM 752 N N . GLU A 1 93 ? 4.039 -23.438 -18.953 1 92 93 GLU A N 1
ATOM 753 C CA . GLU A 1 93 ? 4.73 -24.406 -18.094 1 92 93 GLU A CA 1
ATOM 754 C C . GLU A 1 93 ? 3.855 -25.625 -17.828 1 92 93 GLU A C 1
ATOM 756 O O . GLU A 1 93 ? 2.688 -25.484 -17.453 1 92 93 GLU A O 1
ATOM 761 N N . ASP A 1 94 ? 4.363 -26.75 -18.109 1 94.94 94 ASP A N 1
ATOM 762 C CA . ASP A 1 94 ? 3.711 -28 -17.734 1 94.94 94 ASP A CA 1
ATOM 763 C C . ASP A 1 94 ? 3.902 -28.297 -16.25 1 94.94 94 ASP A C 1
ATOM 765 O O . ASP A 1 94 ? 5.031 -28.469 -15.781 1 94.94 94 ASP A O 1
ATOM 769 N N . MET A 1 95 ? 2.855 -28.438 -15.57 1 97.38 95 MET A N 1
ATOM 770 C CA . MET A 1 95 ? 2.934 -28.547 -14.117 1 97.38 95 MET A CA 1
ATOM 771 C C . MET A 1 95 ? 2.961 -30.016 -13.68 1 97.38 95 MET A C 1
ATOM 773 O O . MET A 1 95 ? 3.002 -30.312 -12.484 1 97.38 95 MET A O 1
ATOM 777 N N . ASP A 1 96 ? 2.963 -30.906 -14.672 1 97.69 96 ASP A N 1
ATOM 778 C CA . ASP A 1 96 ? 3.012 -32.344 -14.336 1 97.69 96 ASP A CA 1
ATOM 779 C C . ASP A 1 96 ? 4.258 -32.656 -13.516 1 97.69 96 ASP A C 1
ATOM 781 O O . ASP A 1 96 ? 5.379 -32.406 -13.961 1 97.69 96 ASP A O 1
ATOM 785 N N . ASN A 1 97 ? 4.078 -33.125 -12.344 1 97.5 97 ASN A N 1
ATOM 786 C CA . ASN A 1 97 ? 5.086 -33.562 -11.391 1 97.5 97 ASN A CA 1
ATOM 787 C C . ASN A 1 97 ? 5.855 -32.406 -10.789 1 97.5 97 ASN A C 1
ATOM 789 O O . ASN A 1 97 ? 6.82 -32.594 -10.047 1 97.5 97 ASN A O 1
ATOM 793 N N . LYS A 1 98 ? 5.492 -31.188 -11.133 1 98.38 98 LYS A N 1
ATOM 794 C CA . LYS A 1 98 ? 6.078 -30.031 -10.461 1 98.38 98 LYS A CA 1
ATOM 795 C C . LYS A 1 98 ? 5.477 -29.828 -9.07 1 98.38 98 LYS A C 1
ATOM 797 O O . LYS A 1 98 ? 4.445 -30.438 -8.75 1 98.38 98 LYS A O 1
ATOM 802 N N . VAL A 1 99 ? 6.168 -29.094 -8.281 1 98.88 99 VAL A N 1
ATOM 803 C CA . VAL A 1 99 ? 5.797 -29 -6.867 1 98.88 99 VAL A CA 1
ATOM 804 C C . VAL A 1 99 ? 5.277 -27.594 -6.555 1 98.88 99 VAL A C 1
ATOM 806 O O . VAL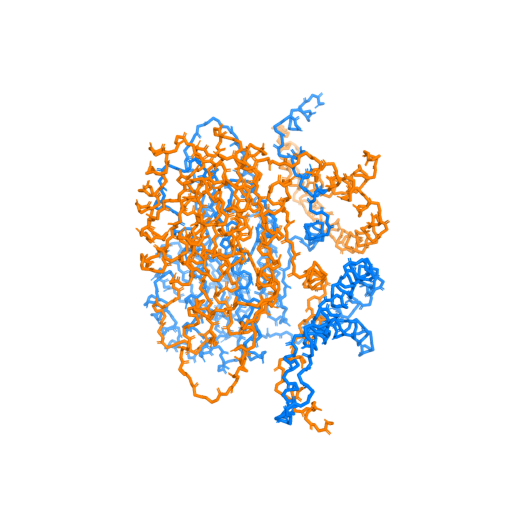 A 1 99 ? 5.941 -26.609 -6.852 1 98.88 99 VAL A O 1
ATOM 809 N N . VAL A 1 100 ? 4.09 -27.531 -5.953 1 98.94 100 VAL A N 1
ATOM 810 C CA . VAL A 1 100 ? 3.434 -26.266 -5.629 1 98.94 100 VAL A CA 1
ATOM 811 C C . VAL A 1 100 ? 3.115 -26.219 -4.137 1 98.94 100 VAL A C 1
ATOM 813 O O . VAL A 1 100 ? 2.523 -27.156 -3.59 1 98.94 100 VAL A O 1
ATOM 816 N N . ILE A 1 101 ? 3.561 -25.203 -3.443 1 98.94 101 ILE A N 1
ATOM 817 C CA . ILE A 1 101 ? 3.143 -24.906 -2.078 1 98.94 101 ILE A CA 1
ATOM 818 C C . ILE A 1 101 ? 1.998 -23.906 -2.094 1 98.94 101 ILE A C 1
ATOM 820 O O . ILE A 1 101 ? 2.102 -22.844 -2.725 1 98.94 101 ILE A O 1
ATOM 824 N N . ILE A 1 102 ? 0.908 -24.203 -1.444 1 9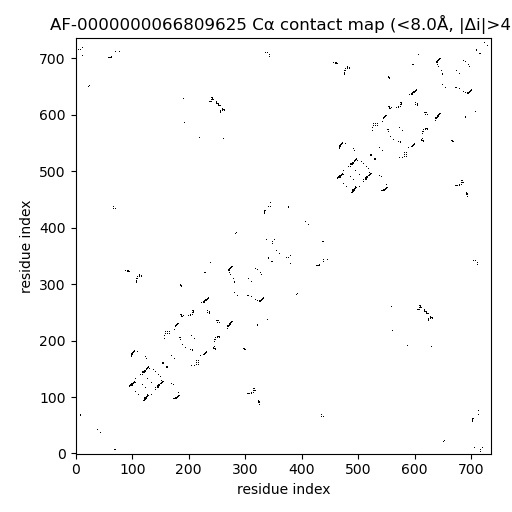8.88 102 ILE A N 1
ATOM 825 C CA . ILE A 1 102 ? -0.235 -23.297 -1.362 1 98.88 102 ILE A CA 1
ATOM 826 C C . ILE A 1 102 ? -0.522 -22.953 0.099 1 98.88 102 ILE A C 1
ATOM 828 O O . ILE A 1 102 ? -0.922 -23.828 0.876 1 98.88 102 ILE A O 1
ATOM 832 N N . THR A 1 103 ? -0.268 -21.703 0.448 1 98.5 103 THR A N 1
ATOM 833 C CA . THR A 1 103 ? -0.645 -21.234 1.776 1 98.5 103 THR A CA 1
ATOM 834 C C . THR A 1 103 ? -2.086 -20.734 1.783 1 98.5 103 THR A C 1
ATOM 836 O O . THR A 1 103 ? -2.584 -20.25 0.766 1 98.5 103 THR A O 1
ATOM 839 N N . GLY A 1 104 ? -2.766 -20.812 2.941 1 96.19 104 GLY A N 1
ATOM 840 C CA . GLY A 1 104 ? -4.184 -20.484 2.973 1 96.19 104 GLY A CA 1
ATOM 841 C C . GLY A 1 104 ? -5.031 -21.438 2.152 1 96.19 104 GLY A C 1
ATOM 842 O O . GLY A 1 104 ? -6.039 -21.031 1.567 1 96.19 104 GLY A O 1
ATOM 843 N N . ALA A 1 105 ? -4.641 -22.688 2.078 1 96.5 105 ALA A N 1
ATOM 844 C CA . ALA A 1 105 ? -5.273 -23.672 1.201 1 96.5 105 ALA A CA 1
ATOM 845 C C . ALA A 1 105 ? -6.688 -23.984 1.669 1 96.5 105 ALA A C 1
ATOM 847 O O . ALA A 1 105 ? -7.492 -24.531 0.907 1 96.5 105 ALA A O 1
ATOM 848 N N . SER A 1 106 ? -7.012 -23.672 2.869 1 92.25 106 SER A N 1
ATOM 849 C CA . SER A 1 106 ? -8.344 -23.953 3.398 1 92.25 106 SER A CA 1
ATOM 850 C C . SER A 1 106 ? -9.328 -22.844 3.043 1 92.25 106 SER A C 1
ATOM 852 O O . SER A 1 106 ? -10.531 -22.984 3.277 1 92.25 106 SER A O 1
ATOM 854 N N . SER A 1 107 ? -8.828 -21.734 2.518 1 86.62 107 SER A N 1
ATOM 855 C CA . SER A 1 107 ? -9.711 -20.656 2.088 1 86.62 107 SER A CA 1
ATOM 856 C C . SER A 1 107 ? -10.453 -21.016 0.805 1 86.62 107 SER A C 1
ATOM 858 O O . SER A 1 107 ? -10.094 -21.984 0.131 1 86.62 107 SER A O 1
ATOM 860 N N . GLY A 1 108 ? -11.523 -20.219 0.479 1 85.06 108 GLY A N 1
ATOM 861 C CA . GLY A 1 108 ? -12.258 -20.453 -0.755 1 85.06 108 GLY A CA 1
ATOM 862 C C . GLY A 1 108 ? -11.383 -20.391 -1.99 1 85.06 108 GLY A C 1
ATOM 863 O O . GLY A 1 108 ? -11.391 -21.312 -2.807 1 85.06 108 GLY A O 1
ATOM 864 N N . ILE A 1 109 ? -10.617 -19.375 -2.094 1 90.81 109 ILE A N 1
ATOM 865 C CA . ILE A 1 109 ? -9.758 -19.203 -3.264 1 90.81 109 ILE A CA 1
ATOM 866 C C . ILE A 1 109 ? -8.617 -20.203 -3.221 1 90.81 109 ILE A C 1
ATOM 868 O O . ILE A 1 109 ? -8.25 -20.781 -4.25 1 90.81 109 ILE A O 1
ATOM 872 N N . GLY A 1 110 ? -8.07 -20.5 -2.045 1 95.19 110 GLY A N 1
ATOM 873 C CA . GLY A 1 110 ? -6.988 -21.453 -1.894 1 95.19 110 GLY A CA 1
ATOM 874 C C . GLY A 1 110 ? -7.379 -22.859 -2.305 1 95.19 110 GLY A C 1
ATOM 875 O O . GLY A 1 110 ? -6.613 -23.547 -2.98 1 95.19 110 GLY A O 1
ATOM 876 N N . GLU A 1 111 ? -8.555 -23.219 -1.908 1 95.5 111 GLU A N 1
ATOM 877 C CA . GLU A 1 111 ? -9.086 -24.531 -2.246 1 95.5 111 GLU A CA 1
ATOM 878 C C . GLU A 1 111 ? -9.227 -24.703 -3.756 1 95.5 111 GLU A C 1
ATOM 880 O O . GLU A 1 111 ? -8.797 -25.719 -4.316 1 95.5 111 GLU A O 1
ATOM 885 N N . GLN A 1 112 ? -9.805 -23.688 -4.391 1 95.69 112 GLN A N 1
ATOM 886 C CA . GLN A 1 112 ? -10.031 -23.766 -5.828 1 95.69 112 GLN A CA 1
ATOM 887 C C . GLN A 1 112 ? -8.719 -23.75 -6.598 1 95.69 112 GLN A C 1
ATOM 889 O O . GLN A 1 112 ? -8.586 -24.406 -7.633 1 95.69 112 GLN A O 1
ATOM 894 N N . ILE A 1 113 ? -7.742 -23.047 -6.094 1 97.94 113 ILE A N 1
ATOM 895 C CA . ILE A 1 113 ? -6.426 -23.031 -6.719 1 97.94 113 ILE A CA 1
ATOM 896 C C . ILE A 1 113 ? -5.781 -24.406 -6.609 1 97.94 113 ILE A C 1
ATOM 898 O O . ILE A 1 113 ? -5.184 -24.891 -7.574 1 97.94 113 ILE A O 1
ATOM 902 N N . ALA A 1 114 ? -5.938 -25.031 -5.441 1 98.56 114 ALA A N 1
ATOM 903 C CA . ALA A 1 114 ? -5.414 -26.391 -5.254 1 98.56 114 ALA A CA 1
ATOM 904 C C . ALA A 1 114 ? -6 -27.344 -6.277 1 98.56 114 ALA A C 1
ATOM 906 O O . ALA A 1 114 ? -5.277 -28.156 -6.863 1 98.56 114 ALA A O 1
ATOM 907 N N . TYR A 1 115 ? -7.25 -27.219 -6.535 1 98.38 115 TYR A N 1
ATOM 908 C CA . TYR A 1 115 ? -7.922 -28.094 -7.488 1 98.38 115 TYR A CA 1
ATOM 909 C C . TYR A 1 115 ? -7.43 -27.844 -8.906 1 98.38 115 TYR A C 1
ATOM 911 O O . TYR A 1 115 ? -7.23 -28.781 -9.68 1 98.38 115 TYR A O 1
ATOM 919 N N . GLU A 1 116 ? -7.207 -26.562 -9.219 1 98.25 116 GLU A N 1
ATOM 920 C CA . GLU A 1 116 ? -6.719 -26.219 -10.555 1 98.25 116 GLU A CA 1
ATOM 921 C C . GLU A 1 116 ? -5.328 -26.797 -10.797 1 98.25 116 GLU A C 1
ATOM 923 O O . GLU A 1 116 ? -5.035 -27.281 -11.891 1 98.25 116 GLU A O 1
ATOM 928 N N . TYR A 1 117 ? -4.469 -26.812 -9.812 1 98.75 117 TYR A N 1
ATOM 929 C CA . TYR A 1 117 ? -3.143 -27.406 -9.945 1 98.75 117 TYR A CA 1
ATOM 930 C C . TYR A 1 117 ? -3.229 -28.938 -9.992 1 98.75 117 TYR A C 1
ATOM 932 O O . TYR A 1 117 ? -2.436 -29.578 -10.672 1 98.75 117 TYR A O 1
ATOM 940 N N . ALA A 1 118 ? -4.195 -29.484 -9.242 1 98.75 118 ALA A N 1
ATOM 941 C CA . ALA A 1 118 ? -4.414 -30.938 -9.258 1 98.75 118 ALA A CA 1
ATOM 942 C C . ALA A 1 118 ? -4.785 -31.422 -10.656 1 98.75 118 ALA A C 1
ATOM 944 O O . ALA A 1 118 ? -4.277 -32.438 -11.117 1 98.75 118 ALA A O 1
ATOM 945 N N . LEU A 1 119 ? -5.602 -30.625 -11.297 1 98.19 119 LEU A N 1
ATOM 946 C CA . LEU A 1 119 ? -6.016 -30.938 -12.656 1 98.19 119 LEU A CA 1
ATOM 947 C C . LEU A 1 119 ? -4.816 -30.969 -13.602 1 98.19 119 LEU A C 1
ATOM 949 O O . LEU A 1 119 ? -4.871 -31.609 -14.656 1 98.19 119 LEU A O 1
ATOM 953 N N . ARG A 1 120 ? -3.76 -30.391 -13.203 1 97.75 120 ARG A N 1
ATOM 954 C CA . ARG A 1 120 ? -2.547 -30.312 -14.008 1 97.75 120 ARG A CA 1
ATOM 955 C C . ARG A 1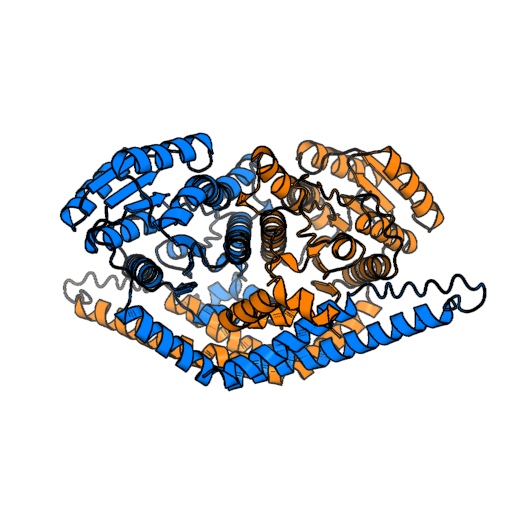 120 ? -1.501 -31.312 -13.508 1 97.75 120 ARG A C 1
ATOM 957 O O . ARG A 1 120 ? -0.328 -31.219 -13.883 1 97.75 120 ARG A O 1
ATOM 964 N N . ARG A 1 121 ? -1.896 -32.156 -12.547 1 98.5 121 ARG A N 1
ATOM 965 C CA . ARG A 1 121 ? -1.141 -33.312 -12.047 1 98.5 121 ARG A CA 1
ATOM 966 C C . ARG A 1 121 ? 0.101 -32.875 -11.289 1 98.5 121 ARG A C 1
ATOM 968 O O . ARG A 1 121 ? 1.164 -33.469 -11.406 1 98.5 121 ARG A O 1
ATOM 975 N N . ALA A 1 122 ? 0.017 -31.734 -10.602 1 98.69 122 ALA A N 1
ATOM 976 C CA . ALA A 1 122 ? 1.106 -31.219 -9.781 1 98.69 122 ALA A CA 1
ATOM 977 C C . ALA A 1 122 ? 1.169 -31.953 -8.438 1 98.69 122 ALA A C 1
ATOM 979 O O . ALA A 1 122 ? 0.192 -32.562 -8.016 1 98.69 122 ALA A O 1
ATOM 980 N N . ASN A 1 123 ? 2.369 -32 -7.812 1 98.81 123 ASN A N 1
ATOM 981 C CA . ASN A 1 123 ? 2.52 -32.312 -6.398 1 98.81 123 ASN A CA 1
ATOM 982 C C . ASN A 1 123 ? 2.188 -31.125 -5.512 1 98.81 123 ASN A C 1
ATOM 984 O O . ASN A 1 123 ? 2.67 -30.016 -5.746 1 98.81 123 ASN A O 1
ATOM 988 N N . LEU A 1 124 ? 1.323 -31.375 -4.535 1 98.88 124 LEU A N 1
ATOM 989 C CA . LEU A 1 124 ? 0.815 -30.234 -3.771 1 98.88 124 LEU A CA 1
ATOM 990 C C . LEU A 1 124 ? 1.225 -30.344 -2.307 1 98.88 124 LEU A C 1
ATOM 992 O O . LEU A 1 124 ? 1.204 -31.422 -1.728 1 98.88 124 LEU A O 1
ATOM 996 N N . THR A 1 125 ? 1.717 -29.297 -1.722 1 98.88 125 THR A N 1
ATOM 997 C CA . THR A 1 125 ? 1.792 -29.078 -0.281 1 98.88 125 THR A CA 1
ATOM 998 C C . THR A 1 125 ? 0.768 -28.047 0.161 1 98.88 125 THR A C 1
ATOM 1000 O O . THR A 1 125 ? 0.897 -26.859 -0.162 1 98.88 125 THR A O 1
ATOM 1003 N N . LEU A 1 126 ? -0.262 -28.484 0.866 1 98.75 126 LEU A N 1
ATOM 1004 C CA . LEU A 1 126 ? -1.345 -27.609 1.319 1 98.75 126 LEU A CA 1
ATOM 1005 C C . LEU A 1 126 ? -1.112 -27.156 2.758 1 98.75 126 LEU A C 1
ATOM 1007 O O . LEU A 1 126 ? -0.965 -28 3.658 1 98.75 126 LEU A O 1
ATOM 1011 N N . VAL A 1 127 ? -1.066 -25.844 2.955 1 98.56 127 VAL A N 1
ATOM 1012 C CA . VAL A 1 127 ? -0.732 -25.281 4.258 1 98.56 127 VAL A CA 1
ATOM 1013 C C . VAL A 1 127 ? -1.89 -24.438 4.766 1 98.56 127 VAL A C 1
ATOM 1015 O O . VAL A 1 127 ? -2.402 -23.578 4.039 1 98.56 127 VAL A O 1
ATOM 1018 N N . ALA A 1 128 ? -2.365 -24.609 5.91 1 96.75 128 ALA A N 1
ATOM 1019 C CA . ALA A 1 128 ? -3.332 -23.812 6.652 1 96.75 128 ALA A CA 1
ATOM 1020 C C . ALA A 1 128 ? -3.248 -24.094 8.148 1 96.75 128 ALA A C 1
ATOM 1022 O O . ALA A 1 128 ? -2.502 -24.969 8.578 1 96.75 128 ALA A O 1
ATOM 1023 N N . ARG A 1 129 ? -3.99 -23.344 8.906 1 92.44 129 ARG A N 1
ATOM 1024 C CA . ARG A 1 129 ? -3.912 -23.5 10.352 1 92.44 129 ARG A CA 1
ATOM 1025 C C . ARG A 1 129 ? -4.672 -24.734 10.812 1 92.44 129 ARG A C 1
ATOM 1027 O O . ARG A 1 129 ? -4.223 -25.453 11.711 1 92.44 129 ARG A O 1
ATOM 1034 N N . ARG A 1 130 ? -5.82 -25.047 10.125 1 86.06 130 ARG A N 1
ATOM 1035 C CA . ARG A 1 130 ? -6.68 -26.141 10.562 1 86.06 130 ARG A CA 1
ATOM 1036 C C . ARG A 1 130 ? -6.488 -27.375 9.688 1 86.06 130 ARG A C 1
ATOM 1038 O O . ARG A 1 130 ? -6.918 -27.406 8.531 1 86.06 130 ARG A O 1
ATOM 1045 N N . GLU A 1 131 ? -6.078 -28.391 10.305 1 90.06 131 GLU A N 1
ATOM 1046 C CA . GLU A 1 131 ? -5.707 -29.594 9.586 1 90.06 131 GLU A CA 1
ATOM 1047 C C . GLU A 1 131 ? -6.938 -30.328 9.062 1 90.06 131 GLU A C 1
ATOM 1049 O O . GLU A 1 131 ? -6.906 -30.906 7.969 1 90.06 131 GLU A O 1
ATOM 1054 N N . HIS A 1 132 ? -8 -30.25 9.789 1 91.38 132 HIS A N 1
ATOM 1055 C CA . HIS A 1 132 ? -9.18 -31.031 9.438 1 91.38 132 HIS A CA 1
ATOM 1056 C C . HIS A 1 132 ? -9.742 -30.609 8.078 1 91.38 132 HIS A C 1
ATOM 1058 O O . HIS A 1 132 ? -10.109 -31.453 7.262 1 91.38 132 HIS A O 1
ATOM 1064 N N . ARG A 1 133 ? -9.766 -29.375 7.836 1 91.81 133 ARG A N 1
ATOM 1065 C CA . ARG A 1 133 ? -10.258 -28.859 6.559 1 91.81 133 ARG A CA 1
ATOM 1066 C C . ARG A 1 133 ? -9.32 -29.234 5.418 1 91.81 133 ARG A C 1
ATOM 1068 O O . ARG A 1 133 ? -9.758 -29.516 4.301 1 91.81 133 ARG A O 1
ATOM 1075 N N . LEU A 1 134 ? -8.07 -29.344 5.707 1 96.69 134 LEU A N 1
ATOM 1076 C CA . LEU A 1 134 ? -7.062 -29.656 4.695 1 96.69 134 LEU A CA 1
ATOM 1077 C C . LEU A 1 134 ? -7.199 -31.094 4.215 1 96.69 134 LEU A C 1
ATOM 1079 O O . LEU A 1 134 ? -6.953 -31.391 3.043 1 96.69 134 LEU A O 1
ATOM 1083 N N . ARG A 1 135 ? -7.609 -31.953 5.07 1 96.81 135 ARG A N 1
ATOM 1084 C CA . ARG A 1 135 ? -7.746 -33.375 4.715 1 96.81 135 ARG A CA 1
ATOM 1085 C C . ARG A 1 135 ? -8.797 -33.562 3.623 1 96.81 135 ARG A C 1
ATOM 1087 O O . ARG A 1 135 ? -8.57 -34.281 2.658 1 96.81 135 ARG A O 1
ATOM 1094 N N . GLY A 1 136 ? -9.922 -32.875 3.822 1 95.56 136 GLY A N 1
ATOM 1095 C CA . GLY A 1 136 ? -10.945 -32.938 2.791 1 95.56 136 GLY A CA 1
ATOM 1096 C C . GLY A 1 136 ? -10.477 -32.375 1.456 1 95.56 136 GLY A C 1
ATOM 1097 O O . GLY A 1 136 ? -10.727 -32.969 0.41 1 95.56 136 GLY A O 1
ATOM 1098 N N . ILE A 1 137 ? -9.773 -31.328 1.472 1 97.12 137 ILE A N 1
ATOM 1099 C CA . ILE A 1 137 ? -9.266 -30.703 0.26 1 97.12 137 ILE A CA 1
ATOM 1100 C C . ILE A 1 137 ? -8.227 -31.594 -0.402 1 97.12 137 ILE A C 1
ATOM 1102 O O . ILE A 1 137 ? -8.219 -31.75 -1.627 1 97.12 137 ILE A O 1
ATOM 1106 N N . ALA A 1 138 ? -7.418 -32.219 0.404 1 98.38 138 ALA A N 1
ATOM 1107 C CA . ALA A 1 138 ? -6.383 -33.125 -0.098 1 98.38 138 ALA A CA 1
ATOM 1108 C C . ALA A 1 138 ? -6.996 -34.312 -0.821 1 98.38 138 ALA A C 1
ATOM 1110 O O . ALA A 1 138 ? -6.535 -34.719 -1.898 1 98.38 138 ALA A O 1
ATOM 1111 N N . GLU A 1 139 ? -7.992 -34.906 -0.274 1 98 139 GLU A N 1
ATOM 1112 C CA . GLU A 1 139 ? -8.664 -36.031 -0.884 1 98 139 GLU A CA 1
ATOM 1113 C C . GLU A 1 139 ? -9.281 -35.656 -2.227 1 98 139 GLU A C 1
ATOM 1115 O O . GLU A 1 139 ? -9.148 -36.406 -3.207 1 98 139 GLU A O 1
ATOM 1120 N N . ASN A 1 140 ? -9.922 -34.531 -2.203 1 97.81 140 ASN A N 1
ATOM 1121 C CA . ASN A 1 140 ? -10.531 -34.062 -3.441 1 97.81 140 ASN A CA 1
ATOM 1122 C C . ASN A 1 140 ? -9.477 -33.781 -4.508 1 97.81 140 ASN A C 1
ATOM 1124 O O . ASN A 1 140 ? -9.672 -34.094 -5.684 1 97.81 140 ASN A O 1
ATOM 1128 N N . ALA A 1 141 ? -8.391 -33.219 -4.121 1 98.56 141 ALA A N 1
ATOM 1129 C CA . ALA A 1 141 ? -7.312 -32.875 -5.051 1 98.56 141 ALA A CA 1
ATOM 1130 C C . ALA A 1 141 ? -6.715 -34.156 -5.652 1 98.56 141 ALA A C 1
ATOM 1132 O O . ALA A 1 141 ? -6.414 -34.219 -6.848 1 98.56 141 ALA A O 1
ATOM 1133 N N . LYS A 1 142 ? -6.574 -35.188 -4.832 1 98.25 142 LYS A N 1
ATOM 1134 C CA . LYS A 1 142 ? -6.07 -36.469 -5.32 1 98.25 142 LYS A CA 1
ATOM 1135 C C . LYS A 1 142 ? -7.02 -37.062 -6.352 1 98.25 142 LYS A C 1
ATOM 1137 O O . LYS A 1 142 ? -6.578 -37.562 -7.391 1 98.25 142 LYS A O 1
ATOM 1142 N N . ARG A 1 143 ? -8.227 -36.969 -6.102 1 98.12 143 ARG A N 1
ATOM 1143 C CA . ARG A 1 143 ? -9.234 -37.5 -7.012 1 98.12 143 ARG A CA 1
ATOM 1144 C C . ARG A 1 143 ? -9.234 -36.75 -8.336 1 98.12 143 ARG A C 1
ATOM 1146 O O . ARG A 1 143 ? -9.492 -37.312 -9.391 1 98.12 143 ARG A O 1
ATOM 1153 N N . LEU A 1 144 ? -8.93 -35.469 -8.281 1 97.69 144 LEU A N 1
ATOM 1154 C CA . LEU A 1 144 ? -8.961 -34.625 -9.469 1 97.69 144 LEU A CA 1
ATOM 1155 C C . LEU A 1 144 ? -7.742 -34.875 -10.352 1 97.69 144 LEU A C 1
ATOM 1157 O O . LEU A 1 144 ? -7.773 -34.625 -11.555 1 97.69 144 LEU A O 1
ATOM 1161 N N . GLY A 1 145 ? -6.555 -35.344 -9.68 1 97.94 145 GLY A N 1
ATOM 1162 C CA . GLY A 1 145 ? -5.453 -35.719 -10.555 1 97.94 145 GLY A CA 1
ATOM 1163 C C . GLY A 1 145 ? -4.094 -35.375 -9.977 1 97.94 145 GLY A C 1
ATOM 1164 O O . GLY A 1 145 ? -3.064 -35.625 -10.602 1 97.94 145 GLY A O 1
ATOM 1165 N N . ALA A 1 146 ? -4.082 -34.844 -8.805 1 98.5 146 ALA A N 1
ATOM 1166 C CA . ALA A 1 146 ? -2.789 -34.531 -8.203 1 98.5 146 ALA A CA 1
ATOM 1167 C C . ALA A 1 146 ? -1.949 -35.781 -8.023 1 98.5 146 ALA A C 1
ATOM 1169 O O . ALA A 1 146 ? -2.469 -36.844 -7.641 1 98.5 146 ALA A O 1
ATOM 1170 N N . ARG A 1 147 ? -0.672 -35.688 -8.281 1 97.44 147 ARG A N 1
ATOM 1171 C CA . ARG A 1 147 ? 0.194 -36.844 -8.125 1 97.44 147 ARG A CA 1
ATOM 1172 C C . ARG A 1 147 ? 0.383 -37.188 -6.648 1 97.44 147 ARG A C 1
ATOM 1174 O O . ARG A 1 147 ? 0.21 -38.344 -6.25 1 97.44 147 ARG A O 1
ATOM 1181 N N . HIS A 1 148 ? 0.792 -36.219 -5.887 1 98.12 148 HIS A N 1
ATOM 1182 C CA . HIS A 1 148 ? 0.951 -36.344 -4.441 1 98.12 148 HIS A CA 1
ATOM 1183 C C . HIS A 1 148 ? 0.417 -35.094 -3.734 1 98.12 148 HIS A C 1
ATOM 1185 O O . HIS A 1 148 ? 0.476 -34 -4.281 1 98.12 148 HIS A O 1
ATOM 1191 N N . VAL A 1 149 ? -0.175 -35.344 -2.59 1 98.62 149 VAL A N 1
ATOM 1192 C CA . VAL A 1 149 ? -0.662 -34.219 -1.798 1 98.62 149 VAL A CA 1
ATOM 1193 C C . VAL A 1 149 ? -0.191 -34.344 -0.353 1 98.62 149 VAL A C 1
ATOM 1195 O O . VAL A 1 149 ? -0.438 -35.375 0.289 1 98.62 149 VAL A O 1
ATOM 1198 N N . MET A 1 150 ? 0.516 -33.406 0.111 1 98.44 150 MET A N 1
ATOM 1199 C CA . MET A 1 150 ? 0.936 -33.281 1.506 1 98.44 150 MET A CA 1
ATOM 1200 C C . MET A 1 150 ? 0.214 -32.156 2.209 1 98.44 150 MET A C 1
ATOM 1202 O O . MET A 1 150 ? 0.019 -31.078 1.627 1 98.44 150 MET A O 1
ATOM 1206 N N . ILE A 1 151 ? -0.247 -32.406 3.404 1 98.44 151 ILE A N 1
ATOM 1207 C CA . ILE A 1 151 ? -0.901 -31.375 4.191 1 98.44 151 ILE A CA 1
ATOM 1208 C C . ILE A 1 151 ? -0.025 -31.016 5.387 1 98.44 151 ILE A C 1
ATOM 1210 O O . ILE A 1 151 ? 0.622 -31.875 5.98 1 98.44 151 ILE A O 1
ATOM 1214 N N . MET A 1 152 ? 0.057 -29.75 5.691 1 97.94 152 MET A N 1
ATOM 1215 C CA . MET A 1 152 ? 0.837 -29.266 6.824 1 97.94 152 MET A CA 1
ATOM 1216 C C . MET A 1 152 ? 0.069 -28.188 7.594 1 97.94 152 MET A C 1
ATOM 1218 O O . MET A 1 152 ? -0.321 -27.172 7.023 1 97.94 152 MET A O 1
ATOM 1222 N N . ALA A 1 153 ? -0.192 -28.438 8.859 1 97.5 153 ALA A N 1
ATOM 1223 C CA . ALA A 1 153 ? -0.735 -27.406 9.734 1 97.5 153 ALA A CA 1
ATOM 1224 C C . ALA A 1 153 ? 0.346 -26.406 10.148 1 97.5 153 ALA A C 1
ATOM 1226 O O . ALA A 1 153 ? 1.366 -26.797 10.727 1 97.5 153 ALA A O 1
ATOM 1227 N N . ALA A 1 154 ? 0.14 -25.125 9.844 1 97.56 154 ALA A N 1
ATOM 1228 C CA . ALA A 1 154 ? 1.157 -24.125 10.156 1 97.56 154 ALA A CA 1
ATOM 1229 C C . ALA A 1 154 ? 0.553 -22.719 10.195 1 97.56 154 ALA A C 1
ATOM 1231 O O . ALA A 1 154 ? -0.487 -22.469 9.578 1 97.56 154 ALA A O 1
ATOM 1232 N N . ASP A 1 155 ? 1.138 -21.891 11 1 97.12 155 ASP A N 1
ATOM 1233 C CA . ASP A 1 155 ? 0.853 -20.453 11.031 1 97.12 155 ASP A CA 1
ATOM 1234 C C . ASP A 1 155 ? 1.862 -19.672 10.195 1 97.12 155 ASP A C 1
ATOM 1236 O O . ASP A 1 155 ? 3.018 -19.516 10.594 1 97.12 155 ASP A O 1
ATOM 1240 N N . VAL A 1 156 ? 1.359 -19.141 9.117 1 97.06 156 VAL A N 1
ATOM 1241 C CA . VAL A 1 156 ? 2.256 -18.578 8.109 1 97.06 156 VAL A CA 1
ATOM 1242 C C . VAL A 1 156 ? 2.844 -17.266 8.617 1 97.06 156 VAL A C 1
ATOM 1244 O O . VAL A 1 156 ? 3.793 -16.734 8.039 1 97.06 156 VAL A O 1
ATOM 1247 N N . VAL A 1 157 ? 2.281 -16.688 9.711 1 96.56 157 VAL A N 1
ATOM 1248 C CA . VAL A 1 157 ? 2.811 -15.445 10.258 1 96.56 157 VAL A CA 1
ATOM 1249 C C . VAL A 1 157 ? 4.055 -15.734 11.094 1 96.56 157 VAL A C 1
ATOM 1251 O O . VAL A 1 157 ? 4.797 -14.82 11.453 1 96.56 157 VAL A O 1
ATOM 1254 N N . LYS A 1 158 ? 4.316 -16.984 11.398 1 97.25 158 LYS A N 1
ATOM 1255 C CA . LYS A 1 158 ? 5.5 -17.406 12.141 1 97.25 158 LYS A CA 1
ATOM 1256 C C . LYS A 1 158 ? 6.586 -17.922 11.203 1 97.25 158 LYS A C 1
ATOM 1258 O O . LYS A 1 158 ? 6.41 -18.969 10.555 1 97.25 158 LYS A O 1
ATOM 1263 N N . GLU A 1 159 ? 7.676 -17.281 11.211 1 96.81 159 GLU A N 1
ATOM 1264 C CA . GLU A 1 159 ? 8.773 -17.641 10.32 1 96.81 159 GLU A CA 1
ATOM 1265 C C . GLU A 1 159 ? 9.195 -19.094 10.516 1 96.81 159 GLU A C 1
ATOM 1267 O O . GLU A 1 159 ? 9.484 -19.797 9.547 1 96.81 159 GLU A O 1
ATOM 1272 N N . ASP A 1 160 ? 9.242 -19.531 11.742 1 97.5 160 ASP A N 1
ATOM 1273 C CA . ASP A 1 160 ? 9.656 -20.906 12.039 1 97.5 160 ASP A CA 1
ATOM 1274 C C . ASP A 1 160 ? 8.719 -21.922 11.391 1 97.5 160 ASP A C 1
ATOM 1276 O O . ASP A 1 160 ? 9.164 -22.969 10.922 1 97.5 160 ASP A O 1
ATOM 1280 N N . ASP A 1 161 ? 7.457 -21.656 11.406 1 98.38 161 ASP A N 1
ATOM 1281 C CA . ASP A 1 161 ? 6.496 -22.531 10.742 1 98.38 161 ASP A CA 1
ATOM 1282 C C . ASP A 1 161 ? 6.719 -22.547 9.234 1 98.38 161 ASP A C 1
ATOM 1284 O O . ASP A 1 161 ? 6.574 -23.594 8.586 1 98.38 161 ASP A O 1
ATOM 1288 N N . CYS A 1 162 ? 7.055 -21.406 8.68 1 98.56 162 CYS A N 1
ATOM 1289 C CA . CYS A 1 162 ? 7.348 -21.312 7.258 1 98.56 162 CYS A CA 1
ATOM 1290 C C . CYS A 1 162 ? 8.555 -22.172 6.895 1 98.56 162 CYS A C 1
ATOM 1292 O O . CYS A 1 162 ? 8.531 -22.891 5.898 1 98.56 162 CYS A O 1
ATOM 1294 N N . ARG A 1 163 ? 9.547 -22.094 7.742 1 98.38 163 ARG A N 1
ATOM 1295 C CA . ARG A 1 163 ? 10.727 -22.922 7.52 1 98.38 163 ARG A CA 1
ATOM 1296 C C . ARG A 1 163 ? 10.383 -24.406 7.586 1 98.38 163 ARG A C 1
ATOM 1298 O O . ARG A 1 163 ? 10.867 -25.188 6.773 1 98.38 163 ARG A O 1
ATOM 1305 N N . ARG A 1 164 ? 9.547 -24.734 8.5 1 98.5 164 ARG A N 1
ATOM 1306 C CA . ARG A 1 164 ? 9.172 -26.125 8.695 1 98.5 164 ARG A CA 1
ATOM 1307 C C . ARG A 1 164 ? 8.469 -26.688 7.465 1 98.5 164 ARG A C 1
ATOM 1309 O O . ARG A 1 164 ? 8.867 -27.719 6.93 1 98.5 164 ARG A O 1
ATOM 1316 N N . PHE A 1 165 ? 7.434 -25.969 6.926 1 98.44 165 PHE A N 1
ATOM 1317 C CA . PHE A 1 165 ? 6.684 -26.578 5.832 1 98.44 165 PHE A CA 1
ATOM 1318 C C . PHE A 1 165 ? 7.465 -26.484 4.523 1 98.44 165 PHE A C 1
ATOM 1320 O O . PHE A 1 165 ? 7.309 -27.344 3.645 1 98.44 165 PHE A O 1
ATOM 1327 N N . VAL A 1 166 ? 8.32 -25.484 4.32 1 98.75 166 VAL A N 1
ATOM 1328 C CA . VAL A 1 166 ? 9.148 -25.422 3.121 1 98.75 166 VAL A CA 1
ATOM 1329 C C . VAL A 1 166 ? 10.195 -26.531 3.145 1 98.75 166 VAL A C 1
ATOM 1331 O O . VAL A 1 166 ? 10.383 -27.234 2.146 1 98.75 166 VAL A O 1
ATOM 1334 N N . ASN A 1 167 ? 10.812 -26.688 4.32 1 98.56 167 ASN A N 1
ATOM 1335 C CA . ASN A 1 167 ? 11.812 -27.734 4.449 1 98.56 167 ASN A CA 1
ATOM 1336 C C . ASN A 1 167 ? 11.203 -29.125 4.25 1 98.56 167 ASN A C 1
ATOM 1338 O O . ASN A 1 167 ? 11.805 -29.984 3.605 1 98.56 167 ASN A O 1
ATOM 1342 N N . GLU A 1 168 ? 10.086 -29.359 4.836 1 98.62 168 GLU A N 1
ATOM 1343 C CA . GLU A 1 168 ? 9.406 -30.641 4.652 1 98.62 168 GLU A CA 1
ATOM 1344 C C . GLU A 1 168 ? 9.078 -30.875 3.182 1 98.62 168 GLU A C 1
ATOM 1346 O O . GLU A 1 168 ? 9.188 -32 2.691 1 98.62 168 GLU A O 1
ATOM 1351 N N . THR A 1 169 ? 8.617 -29.844 2.5 1 98.75 169 THR A N 1
ATOM 1352 C CA . THR A 1 169 ? 8.328 -29.938 1.074 1 98.75 169 THR A CA 1
ATOM 1353 C C . THR A 1 169 ? 9.578 -30.328 0.296 1 98.75 169 THR A C 1
ATOM 1355 O O . THR A 1 169 ? 9.523 -31.219 -0.561 1 98.75 169 THR A O 1
ATOM 1358 N N . ILE A 1 170 ? 10.68 -29.719 0.623 1 98.56 170 ILE A N 1
ATOM 1359 C CA . ILE A 1 170 ? 11.945 -30.016 -0.045 1 98.56 170 ILE A CA 1
ATOM 1360 C C . ILE A 1 170 ? 12.375 -31.438 0.27 1 98.56 170 ILE A C 1
ATOM 1362 O O . ILE A 1 170 ? 12.859 -32.156 -0.609 1 98.56 170 ILE A O 1
ATOM 1366 N N . ASN A 1 171 ? 12.219 -31.797 1.474 1 98.38 171 ASN A N 1
ATOM 1367 C CA . ASN A 1 171 ? 12.602 -33.156 1.888 1 98.38 171 ASN A CA 1
ATOM 1368 C C . ASN A 1 171 ? 11.812 -34.219 1.139 1 98.38 171 ASN A C 1
ATOM 1370 O O . ASN A 1 171 ? 12.359 -35.25 0.753 1 98.38 171 ASN A O 1
ATOM 1374 N N . VAL A 1 172 ? 10.586 -34 0.881 1 98.31 172 VAL A N 1
ATOM 1375 C CA . VAL A 1 172 ? 9.688 -35 0.297 1 98.31 172 VAL A CA 1
ATOM 1376 C C . VAL A 1 172 ? 9.797 -34.938 -1.227 1 98.31 172 VAL A C 1
ATOM 1378 O O . VAL A 1 172 ? 9.852 -36 -1.881 1 98.31 172 VAL A O 1
ATOM 1381 N N . PHE A 1 173 ? 9.828 -33.719 -1.773 1 98.38 173 PHE A N 1
ATOM 1382 C CA . PHE A 1 173 ? 9.688 -33.625 -3.221 1 98.38 173 PHE A CA 1
ATOM 1383 C C . PHE A 1 173 ? 10.992 -33.156 -3.865 1 98.38 173 PHE A C 1
ATOM 1385 O O . PHE A 1 173 ? 11.156 -33.281 -5.082 1 98.38 173 PHE A O 1
ATOM 1392 N N . GLY A 1 174 ? 11.898 -32.531 -3.172 1 97.94 174 GLY A N 1
ATOM 1393 C CA . GLY A 1 174 ? 13.227 -32.156 -3.652 1 97.94 174 GLY A CA 1
ATOM 1394 C C . GLY A 1 174 ? 13.258 -30.797 -4.32 1 97.94 174 GLY A C 1
ATOM 1395 O O . GLY A 1 174 ? 14.328 -30.328 -4.707 1 97.94 174 GLY A O 1
ATOM 1396 N N . ARG A 1 175 ? 12.07 -30.234 -4.48 1 97.81 175 ARG A N 1
ATOM 1397 C CA . ARG A 1 175 ? 12.031 -28.953 -5.18 1 97.81 175 ARG A CA 1
ATOM 1398 C C . ARG A 1 175 ? 10.742 -28.203 -4.871 1 97.81 175 ARG A C 1
ATOM 1400 O O . ARG A 1 175 ? 9.82 -28.75 -4.262 1 97.81 175 ARG A O 1
ATOM 1407 N N . VAL A 1 176 ? 10.742 -26.922 -5.227 1 98.62 176 VAL A N 1
ATOM 1408 C CA . VAL A 1 176 ? 9.547 -26.094 -5.242 1 98.62 176 VAL A CA 1
ATOM 1409 C C . VAL A 1 176 ? 9.5 -25.281 -6.535 1 98.62 176 VAL A C 1
ATOM 1411 O O . VAL A 1 176 ? 10.477 -24.609 -6.891 1 98.62 176 VAL A O 1
ATOM 1414 N N . ASP A 1 177 ? 8.375 -25.359 -7.188 1 98.75 177 ASP A N 1
ATOM 1415 C CA . ASP A 1 177 ? 8.25 -24.672 -8.469 1 98.75 177 ASP A CA 1
ATOM 1416 C C . ASP A 1 177 ? 7.355 -23.438 -8.344 1 98.75 177 ASP A C 1
ATOM 1418 O O . ASP A 1 177 ? 7.637 -22.406 -8.938 1 98.75 177 ASP A O 1
ATOM 1422 N N . HIS A 1 178 ? 6.277 -23.594 -7.652 1 98.88 178 HIS A N 1
ATOM 1423 C CA . HIS A 1 178 ? 5.371 -22.484 -7.414 1 98.88 178 HIS A CA 1
ATOM 1424 C C . HIS A 1 178 ? 5.082 -22.312 -5.926 1 98.88 178 HIS A C 1
ATOM 1426 O O . HIS A 1 178 ? 4.895 -23.297 -5.211 1 98.88 178 HIS A O 1
ATOM 1432 N N . LEU A 1 179 ? 5.16 -21.109 -5.453 1 98.94 179 LEU A N 1
ATOM 1433 C CA . LEU A 1 179 ? 4.637 -20.703 -4.152 1 98.94 179 LEU A CA 1
ATOM 1434 C C . LEU A 1 179 ? 3.398 -19.844 -4.312 1 98.94 179 LEU A C 1
ATOM 1436 O O . LEU A 1 179 ? 3.475 -18.734 -4.871 1 98.94 179 LEU A O 1
ATOM 1440 N N . VAL A 1 180 ? 2.254 -20.359 -3.863 1 98.88 180 VAL A N 1
ATOM 1441 C CA . VAL A 1 180 ? 0.992 -19.625 -3.965 1 98.88 180 VAL A CA 1
ATOM 1442 C C . VAL A 1 180 ? 0.562 -19.141 -2.582 1 98.88 180 VAL A C 1
ATOM 1444 O O . VAL A 1 180 ? 0.185 -19.953 -1.725 1 98.88 180 VAL A O 1
ATOM 1447 N N . ASN A 1 181 ? 0.643 -17.859 -2.393 1 98.38 181 ASN A N 1
ATOM 1448 C CA . ASN A 1 181 ? 0.206 -17.234 -1.149 1 98.38 181 ASN A CA 1
ATOM 1449 C C . ASN A 1 181 ? -1.21 -16.672 -1.269 1 98.38 181 ASN A C 1
ATOM 1451 O O . ASN A 1 181 ? -1.437 -15.688 -1.97 1 98.38 181 ASN A O 1
ATOM 1455 N N . THR A 1 182 ? -2.176 -17.266 -0.494 1 95.44 182 THR A N 1
ATOM 1456 C CA . THR A 1 182 ? -3.561 -16.828 -0.648 1 95.44 182 THR A CA 1
ATOM 1457 C C . THR A 1 182 ? -4.156 -16.438 0.699 1 95.44 182 THR A C 1
ATOM 1459 O O . THR A 1 182 ? -5.355 -16.17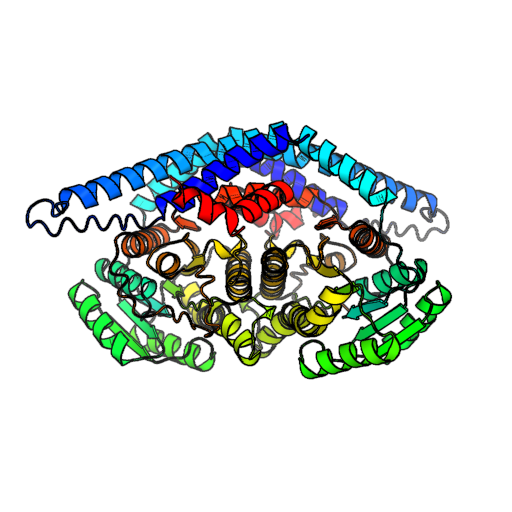2 0.798 1 95.44 182 THR A O 1
ATOM 1462 N N . VAL A 1 183 ? -3.363 -16.438 1.727 1 93.06 183 VAL A N 1
ATOM 1463 C CA . VAL A 1 183 ? -3.869 -16.109 3.057 1 93.06 183 VAL A CA 1
ATOM 1464 C C . VAL A 1 183 ? -4.371 -14.672 3.08 1 93.06 183 VAL A C 1
ATOM 1466 O O . VAL A 1 183 ? -3.707 -13.766 2.57 1 93.06 183 VAL A O 1
ATOM 1469 N N . SER A 1 184 ? -5.539 -14.477 3.566 1 89.56 184 SER A N 1
ATOM 1470 C CA . SER A 1 184 ? -6.141 -13.148 3.656 1 89.56 184 SER A CA 1
ATOM 1471 C C . SER A 1 184 ? -7.164 -13.086 4.785 1 89.56 184 SER A C 1
ATOM 1473 O O . SER A 1 184 ? -7.777 -14.094 5.133 1 89.56 184 SER A O 1
ATOM 1475 N N . LEU A 1 185 ? -7.27 -11.961 5.422 1 88.19 185 LEU A N 1
ATOM 1476 C CA . LEU A 1 185 ? -8.25 -11.695 6.473 1 88.19 185 LEU A CA 1
ATOM 1477 C C . LEU A 1 185 ? -8.844 -10.305 6.324 1 88.19 185 LEU A C 1
ATOM 1479 O O . LEU A 1 185 ? -8.141 -9.305 6.5 1 88.19 185 LEU A O 1
ATOM 1483 N N . GLY A 1 186 ? -10.109 -10.227 6.012 1 85 186 GLY A N 1
ATOM 1484 C CA . GLY A 1 186 ? -10.805 -8.953 5.895 1 85 186 GLY A CA 1
ATOM 1485 C C . GLY A 1 186 ? -11.414 -8.484 7.199 1 85 186 GLY A C 1
ATOM 1486 O O . GLY A 1 186 ? -11.352 -9.188 8.211 1 85 186 GLY A O 1
ATOM 1487 N N . HIS A 1 187 ? -11.875 -7.234 7.266 1 80.81 187 HIS A N 1
ATOM 1488 C CA . HIS A 1 187 ? -12.656 -6.703 8.383 1 80.81 187 HIS A CA 1
ATOM 1489 C C . HIS A 1 187 ? -13.727 -5.734 7.891 1 80.81 187 HIS A C 1
ATOM 1491 O O . HIS A 1 187 ? -13.664 -5.242 6.762 1 80.81 187 HIS A O 1
ATOM 1497 N N . THR A 1 188 ? -14.789 -5.57 8.734 1 81.38 188 THR A N 1
ATOM 1498 C CA . THR A 1 188 ? -15.883 -4.668 8.375 1 81.38 188 THR A CA 1
ATOM 1499 C C . THR A 1 188 ? -16.203 -3.719 9.523 1 81.38 188 THR A C 1
ATOM 1501 O O . THR A 1 188 ? -17.234 -3.855 10.18 1 81.38 188 THR A O 1
ATOM 1504 N N . PHE A 1 189 ? -15.328 -2.779 9.883 1 82.69 189 PHE A N 1
ATOM 1505 C CA . PHE A 1 189 ? -15.555 -1.727 10.867 1 82.69 189 PHE A CA 1
ATOM 1506 C C . PHE A 1 189 ? -14.82 -0.451 10.477 1 82.69 189 PHE A C 1
ATOM 1508 O O . PHE A 1 189 ? -13.812 -0.501 9.766 1 82.69 189 PHE A O 1
ATOM 1515 N N . CYS A 1 190 ? -15.445 0.642 10.906 1 87.5 190 CYS A N 1
ATOM 1516 C CA . CYS A 1 190 ? -14.719 1.898 10.75 1 87.5 190 CYS A CA 1
ATOM 1517 C C . CYS A 1 190 ? -13.539 1.969 11.711 1 87.5 190 CYS A C 1
ATOM 1519 O O . CYS A 1 190 ? -13.617 1.483 12.836 1 87.5 190 CYS A O 1
ATOM 1521 N N . PHE A 1 191 ? -12.531 2.613 11.32 1 91.62 191 PHE A N 1
ATOM 1522 C CA . PHE A 1 191 ? -11.273 2.678 12.062 1 91.62 191 PHE A CA 1
ATOM 1523 C C . PHE A 1 191 ? -11.508 3.223 13.469 1 91.62 191 PHE A C 1
ATOM 1525 O O . PHE A 1 191 ? -11.023 2.652 14.453 1 91.62 191 PHE A O 1
ATOM 1532 N N . GLU A 1 192 ? -12.328 4.168 13.555 1 89.19 192 GLU A N 1
ATOM 1533 C CA . GLU A 1 192 ? -12.562 4.828 14.836 1 89.19 192 GLU A CA 1
ATOM 1534 C C . GLU A 1 192 ? -13.461 3.986 15.734 1 89.19 192 GLU A C 1
ATOM 1536 O O . GLU A 1 192 ? -13.539 4.223 16.938 1 89.19 192 GLU A O 1
ATOM 1541 N N . GLU A 1 193 ? -14.109 3.072 15.086 1 86.06 193 GLU A N 1
ATOM 1542 C CA . GLU A 1 193 ? -15.078 2.268 15.828 1 86.06 193 GLU A CA 1
ATOM 1543 C C . GLU A 1 193 ? -14.406 1.062 16.484 1 86.06 193 GLU A C 1
ATOM 1545 O O . GLU A 1 193 ? -15.031 0.352 17.266 1 86.06 193 GLU A O 1
ATOM 1550 N N . ALA A 1 194 ? -13.188 0.983 16.188 1 85.94 194 ALA A N 1
ATOM 1551 C CA . ALA A 1 194 ? -12.5 -0.166 16.766 1 85.94 194 ALA A CA 1
ATOM 1552 C C . ALA A 1 194 ? -12.398 -0.042 18.281 1 85.94 194 ALA A C 1
ATOM 1554 O O . ALA A 1 194 ? -11.938 0.977 18.797 1 85.94 194 ALA A O 1
ATOM 1555 N N . THR A 1 195 ? -12.898 -1.054 18.984 1 82.38 195 THR A N 1
ATOM 1556 C CA . THR A 1 195 ? -12.891 -1.022 20.438 1 82.38 195 THR A CA 1
ATOM 1557 C C . THR A 1 195 ? -11.641 -1.695 20.984 1 82.38 195 THR A C 1
ATOM 1559 O O . THR A 1 195 ? -11.234 -1.433 22.125 1 82.38 195 THR A O 1
ATOM 1562 N N . ASP A 1 196 ? -11.07 -2.557 20.203 1 87.12 196 ASP A N 1
ATOM 1563 C CA . ASP A 1 196 ? -9.875 -3.291 20.609 1 87.12 196 ASP A CA 1
ATOM 1564 C C . ASP A 1 196 ? -8.773 -3.152 19.562 1 87.12 196 ASP A C 1
ATOM 1566 O O . ASP A 1 196 ? -8.82 -3.793 18.5 1 87.12 196 ASP A O 1
ATOM 1570 N N . THR A 1 197 ? -7.727 -2.412 19.938 1 90.19 197 THR A N 1
ATOM 1571 C CA . THR A 1 197 ? -6.664 -2.119 18.984 1 90.19 197 THR A CA 1
ATOM 1572 C C . THR A 1 197 ? -5.715 -3.307 18.859 1 90.19 197 THR A C 1
ATOM 1574 O O . THR A 1 197 ? -4.871 -3.336 17.953 1 90.19 197 THR A O 1
ATOM 1577 N N . SER A 1 198 ? -5.906 -4.285 19.688 1 89.62 198 SER A N 1
ATOM 1578 C CA . SER A 1 198 ? -5.051 -5.465 19.609 1 89.62 198 SER A CA 1
ATOM 1579 C C . SER A 1 198 ? -5.27 -6.223 18.312 1 89.62 198 SER A C 1
ATOM 1581 O O . SER A 1 198 ? -4.434 -7.039 17.922 1 89.62 198 SER A O 1
ATOM 1583 N N . VAL A 1 199 ? -6.32 -5.93 17.625 1 88.56 199 VAL A N 1
ATOM 1584 C CA . VAL A 1 199 ? -6.656 -6.613 16.391 1 88.56 199 VAL A CA 1
ATOM 1585 C C . VAL A 1 199 ? -5.895 -5.973 15.227 1 88.56 199 VAL A C 1
ATOM 1587 O O . VAL A 1 199 ? -5.754 -6.578 14.156 1 88.56 199 VAL A O 1
ATOM 1590 N N . PHE A 1 200 ? -5.402 -4.805 15.422 1 93.06 200 PHE A N 1
ATOM 1591 C CA . PHE A 1 200 ? -4.816 -4.031 14.336 1 93.06 200 PHE A CA 1
ATOM 1592 C C . PHE A 1 200 ? -3.617 -4.762 13.734 1 93.06 200 PHE A C 1
ATOM 1594 O O . PHE A 1 200 ? -3.617 -5.094 12.547 1 93.06 200 PHE A O 1
ATOM 1601 N N . PRO A 1 201 ? -2.711 -5.141 14.562 1 93 201 PRO A N 1
ATOM 1602 C CA . PRO A 1 201 ? -1.53 -5.789 13.992 1 93 201 PRO A CA 1
ATOM 1603 C C . PRO A 1 201 ? -1.849 -7.148 13.367 1 93 201 PRO A C 1
ATOM 1605 O O . PRO A 1 201 ? -1.163 -7.578 12.438 1 93 201 PRO A O 1
ATOM 1608 N N . VAL A 1 202 ? -2.883 -7.789 13.844 1 92.62 202 VAL A N 1
ATOM 1609 C CA . VAL A 1 202 ? -3.264 -9.102 13.344 1 92.62 202 VAL A CA 1
ATOM 1610 C C . VAL A 1 202 ? -3.635 -9.008 11.867 1 92.62 202 VAL A C 1
ATOM 1612 O O . VAL A 1 202 ? -3.309 -9.898 11.086 1 92.62 202 VAL A O 1
ATOM 1615 N N . LEU A 1 203 ? -4.219 -7.949 11.523 1 92 203 LEU A N 1
ATOM 1616 C CA . LEU A 1 203 ? -4.66 -7.754 10.141 1 92 203 LEU A CA 1
ATOM 1617 C C . LEU A 1 203 ? -3.467 -7.613 9.203 1 92 203 LEU A C 1
ATOM 1619 O O . LEU A 1 203 ? -3.451 -8.203 8.125 1 92 203 LEU A O 1
ATOM 1623 N N . LEU A 1 204 ? -2.439 -6.91 9.602 1 95.44 204 LEU A N 1
ATOM 1624 C CA . LEU A 1 204 ? -1.246 -6.781 8.773 1 95.44 204 LEU A CA 1
ATOM 1625 C C . LEU A 1 204 ? -0.416 -8.055 8.812 1 95.44 204 LEU A C 1
ATOM 1627 O O . LEU A 1 204 ? 0.186 -8.445 7.805 1 95.44 204 LEU A O 1
ATOM 1631 N N . ASP A 1 205 ? -0.438 -8.672 9.961 1 95.62 205 ASP A N 1
ATOM 1632 C CA . ASP A 1 205 ? 0.31 -9.914 10.102 1 95.62 205 ASP A CA 1
ATOM 1633 C C . ASP A 1 205 ? -0.176 -10.961 9.102 1 95.62 205 ASP A C 1
ATOM 1635 O O . ASP A 1 205 ? 0.62 -11.523 8.344 1 95.62 205 ASP A O 1
ATOM 1639 N N . ILE A 1 206 ? -1.395 -11.148 9.086 1 94.69 206 ILE A N 1
ATOM 1640 C CA . ILE A 1 206 ? -1.972 -12.211 8.258 1 94.69 206 ILE A CA 1
ATOM 1641 C C . ILE A 1 206 ? -1.898 -11.812 6.785 1 94.69 206 ILE A C 1
ATOM 1643 O O . ILE A 1 206 ? -1.42 -12.586 5.953 1 94.69 206 ILE A O 1
ATOM 1647 N N . ASN A 1 207 ? -2.303 -10.594 6.477 1 95.94 207 ASN A N 1
ATOM 1648 C CA . ASN A 1 207 ? -2.461 -10.188 5.086 1 95.94 207 ASN A CA 1
ATOM 1649 C C . ASN A 1 207 ? -1.121 -9.828 4.453 1 95.94 207 ASN A C 1
ATOM 1651 O O . ASN A 1 207 ? -0.96 -9.922 3.234 1 95.94 207 ASN A O 1
ATOM 1655 N N . PHE A 1 208 ? -0.204 -9.43 5.234 1 97.94 208 PHE A N 1
ATOM 1656 C CA . PHE A 1 208 ? 1.077 -9 4.688 1 97.94 208 PHE A CA 1
ATOM 1657 C C . PHE A 1 208 ? 2.182 -9.984 5.055 1 97.94 208 PHE A C 1
ATOM 1659 O O . PHE A 1 208 ? 2.67 -10.719 4.195 1 97.94 208 PHE A O 1
ATOM 1666 N N . TRP A 1 209 ? 2.48 -10.102 6.359 1 97.94 209 TRP A N 1
ATOM 1667 C CA . TRP A 1 209 ? 3.594 -10.938 6.789 1 97.94 209 TRP A CA 1
ATOM 1668 C C . TRP A 1 209 ? 3.334 -12.406 6.457 1 97.94 209 TRP A C 1
ATOM 1670 O O . TRP A 1 209 ? 4.266 -13.156 6.152 1 97.94 209 TRP A O 1
ATOM 1680 N N . GLY A 1 210 ? 2.086 -12.805 6.488 1 97.69 210 GLY A N 1
ATOM 1681 C CA . GLY A 1 210 ? 1.709 -14.164 6.141 1 97.69 210 GLY A CA 1
ATOM 1682 C C . GLY A 1 210 ? 2.047 -14.531 4.711 1 97.69 210 GLY A C 1
ATOM 1683 O O . GLY A 1 210 ? 2.059 -15.711 4.352 1 97.69 210 GLY A O 1
ATOM 1684 N N . ASN A 1 211 ? 2.311 -13.562 3.896 1 98 211 ASN A N 1
ATOM 1685 C CA . ASN A 1 211 ? 2.723 -13.773 2.512 1 98 211 ASN A CA 1
ATOM 1686 C C . ASN A 1 211 ? 4.223 -13.562 2.334 1 98 211 ASN A C 1
ATOM 1688 O O . ASN A 1 211 ? 4.855 -14.227 1.512 1 98 211 ASN A O 1
ATOM 1692 N N . VAL A 1 212 ? 4.793 -12.719 3.154 1 98.06 212 VAL A N 1
ATOM 1693 C CA . VAL A 1 212 ? 6.188 -12.305 3.023 1 98.06 212 VAL A CA 1
ATOM 1694 C C . VAL A 1 212 ? 7.105 -13.383 3.59 1 98.06 212 VAL A C 1
ATOM 1696 O O . VAL A 1 212 ? 8.102 -13.758 2.959 1 98.06 212 VAL A O 1
ATOM 1699 N N . TYR A 1 213 ? 6.797 -13.945 4.75 1 97.94 213 TYR A N 1
ATOM 1700 C CA . TYR A 1 213 ? 7.68 -14.906 5.402 1 97.94 213 TYR A CA 1
ATOM 1701 C C . TYR A 1 213 ? 7.781 -16.188 4.59 1 97.94 213 TYR A C 1
ATOM 1703 O O . TYR A 1 213 ? 8.883 -16.703 4.355 1 97.94 213 TYR A O 1
ATOM 1711 N N . PRO A 1 214 ? 6.645 -16.75 4.121 1 98.56 214 PRO A N 1
ATOM 1712 C CA . PRO A 1 214 ? 6.789 -17.922 3.244 1 98.56 214 PRO A CA 1
ATOM 1713 C C . PRO A 1 214 ? 7.668 -17.641 2.025 1 98.56 214 PRO A C 1
ATOM 1715 O O . PRO A 1 214 ? 8.43 -18.5 1.595 1 98.56 214 PRO A O 1
ATOM 1718 N N . THR A 1 215 ? 7.523 -16.438 1.51 1 98.5 215 THR A N 1
ATOM 1719 C CA . THR A 1 215 ? 8.32 -16.031 0.36 1 98.5 215 THR A CA 1
ATOM 1720 C C . THR A 1 215 ? 9.805 -16.016 0.714 1 98.5 215 THR A C 1
ATOM 1722 O O . THR A 1 215 ? 10.633 -16.547 -0.024 1 98.5 215 THR A O 1
ATOM 1725 N N . PHE A 1 216 ? 10.094 -15.422 1.847 1 97.69 216 PHE A N 1
ATOM 1726 C CA . PHE A 1 216 ? 11.469 -15.297 2.299 1 97.69 216 PHE A CA 1
ATOM 1727 C C . PHE A 1 216 ? 12.141 -16.656 2.389 1 97.69 216 PHE A C 1
ATOM 1729 O O . PHE A 1 216 ? 13.258 -16.844 1.899 1 97.69 216 PHE A O 1
ATOM 1736 N N . VAL A 1 217 ? 11.469 -17.625 2.918 1 97.75 217 VAL A N 1
ATOM 1737 C CA . VAL A 1 217 ? 12.031 -18.938 3.195 1 97.75 217 VAL A CA 1
ATOM 1738 C C . VAL A 1 217 ? 12.109 -19.75 1.902 1 97.75 217 VAL A C 1
ATOM 1740 O O . VAL A 1 217 ? 13.047 -20.531 1.704 1 97.75 217 VAL A O 1
ATOM 1743 N N . ALA A 1 218 ? 11.195 -19.531 0.971 1 98.5 218 ALA A N 1
ATOM 1744 C CA . ALA A 1 218 ? 11.086 -20.359 -0.228 1 98.5 218 ALA A CA 1
ATOM 1745 C C . ALA A 1 218 ? 12.008 -19.859 -1.332 1 98.5 218 ALA A C 1
ATOM 1747 O O . ALA A 1 218 ? 12.312 -20.594 -2.273 1 98.5 218 ALA A O 1
ATOM 1748 N N . LEU A 1 219 ? 12.438 -18.594 -1.258 1 97.62 219 LEU A N 1
ATOM 1749 C CA . LEU A 1 219 ? 13.102 -17.906 -2.355 1 97.62 219 LEU A CA 1
ATOM 1750 C C . LEU A 1 219 ? 14.352 -18.672 -2.801 1 97.62 219 LEU A C 1
ATOM 1752 O O . LEU A 1 219 ? 14.562 -18.859 -3.998 1 97.62 219 LEU A O 1
ATOM 1756 N N . PRO A 1 220 ? 15.18 -19.188 -1.833 1 96.5 220 PRO A N 1
ATOM 1757 C CA . PRO A 1 220 ? 16.375 -19.906 -2.287 1 96.5 220 PRO A CA 1
ATOM 1758 C C . PRO A 1 220 ? 16.047 -21.109 -3.158 1 96.5 220 PRO A C 1
ATOM 1760 O O . PRO A 1 220 ? 16.766 -21.406 -4.109 1 96.5 220 PRO A O 1
ATOM 1763 N N . TYR A 1 221 ? 14.992 -21.781 -2.936 1 98.19 221 TYR A N 1
ATOM 1764 C CA . TYR A 1 221 ? 14.594 -22.969 -3.684 1 98.19 221 TYR A CA 1
ATOM 1765 C C . TYR A 1 221 ? 13.906 -22.578 -4.988 1 98.19 221 TYR A C 1
ATOM 1767 O O . TYR A 1 221 ? 14.031 -23.297 -5.992 1 98.19 221 TYR A O 1
ATOM 1775 N N . LEU A 1 222 ? 13.227 -21.453 -4.969 1 98.31 222 LEU A N 1
ATOM 1776 C CA . LEU A 1 222 ? 12.57 -20.953 -6.18 1 98.31 222 LEU A CA 1
ATOM 1777 C C . LEU A 1 222 ? 13.602 -20.5 -7.203 1 98.31 222 LEU A C 1
ATOM 1779 O O . LEU A 1 222 ? 13.383 -20.609 -8.414 1 98.31 222 LEU A O 1
ATOM 1783 N N . HIS A 1 223 ? 14.711 -20 -6.691 1 97 223 HIS A N 1
ATOM 1784 C CA . HIS A 1 223 ? 15.805 -19.656 -7.59 1 97 223 HIS A CA 1
ATOM 1785 C C . HIS A 1 223 ? 16.312 -20.891 -8.328 1 97 223 HIS A C 1
ATOM 1787 O O . HIS A 1 223 ? 16.594 -20.844 -9.531 1 97 223 HIS A O 1
ATOM 1793 N N . GLN A 1 224 ? 16.391 -21.953 -7.633 1 96.75 224 GLN A N 1
ATOM 1794 C CA . GLN A 1 224 ? 16.938 -23.188 -8.195 1 96.75 224 GLN A CA 1
ATOM 1795 C C . GLN A 1 224 ? 16.016 -23.75 -9.281 1 96.75 224 GLN A C 1
ATOM 1797 O O . GLN A 1 224 ? 16.484 -24.281 -10.289 1 96.75 224 GLN A O 1
ATOM 1802 N N . SER A 1 225 ? 14.758 -23.609 -9.133 1 96.94 225 SER A N 1
ATOM 1803 C CA . SER A 1 225 ? 13.797 -24.188 -10.062 1 96.94 225 SER A CA 1
ATOM 1804 C C . SER A 1 225 ? 13.352 -23.172 -11.109 1 96.94 225 SER A C 1
ATOM 1806 O O . SER A 1 225 ? 12.57 -23.484 -12.008 1 96.94 225 SER A O 1
ATOM 1808 N N . ASN A 1 226 ? 13.852 -21.906 -11 1 96.38 226 ASN A N 1
ATOM 1809 C CA . ASN A 1 226 ? 13.289 -20.828 -11.797 1 96.38 226 ASN A CA 1
ATOM 1810 C C . ASN A 1 226 ? 11.766 -20.766 -11.68 1 96.38 226 ASN A C 1
ATOM 1812 O O . ASN A 1 226 ? 11.062 -20.703 -12.688 1 96.38 226 ASN A O 1
ATOM 1816 N N . GLY A 1 227 ? 11.391 -20.844 -10.406 1 97.94 227 GLY A N 1
ATOM 1817 C CA . GLY A 1 227 ? 9.977 -20.984 -10.086 1 97.94 227 GLY A CA 1
ATOM 1818 C C . GLY A 1 227 ? 9.234 -19.656 -10.094 1 97.94 227 GLY A C 1
ATOM 1819 O O . GLY A 1 227 ? 9.664 -18.703 -10.75 1 97.94 227 GLY A O 1
ATOM 1820 N N . ARG A 1 228 ? 8.016 -19.703 -9.453 1 98.19 228 ARG A N 1
ATOM 1821 C CA . ARG A 1 228 ? 7.145 -18.531 -9.5 1 98.19 228 ARG A CA 1
ATOM 1822 C C . ARG A 1 228 ? 6.406 -18.344 -8.172 1 98.19 228 ARG A C 1
ATOM 1824 O O . ARG A 1 228 ? 6.074 -19.328 -7.5 1 98.19 228 ARG A O 1
ATOM 1831 N N . ILE A 1 229 ? 6.234 -17.109 -7.84 1 98.69 229 ILE A N 1
ATOM 1832 C CA . ILE A 1 229 ? 5.422 -16.734 -6.688 1 98.69 229 ILE A CA 1
ATOM 1833 C C . ILE A 1 229 ? 4.094 -16.156 -7.16 1 98.69 229 ILE A C 1
ATOM 1835 O O . ILE A 1 229 ? 4.062 -15.305 -8.062 1 98.69 229 ILE A O 1
ATOM 1839 N N . ILE A 1 230 ? 2.994 -16.625 -6.633 1 98.75 230 ILE A N 1
ATOM 1840 C CA . ILE A 1 230 ? 1.655 -16.125 -6.926 1 98.75 230 ILE A CA 1
ATOM 1841 C C . ILE A 1 230 ? 1.035 -15.531 -5.66 1 98.75 230 ILE A C 1
ATOM 1843 O O . ILE A 1 230 ? 1.054 -16.156 -4.602 1 98.75 230 ILE A O 1
ATOM 1847 N N . ILE A 1 231 ? 0.569 -14.297 -5.77 1 97.94 231 ILE A N 1
ATOM 1848 C CA . ILE A 1 231 ? -0.072 -13.695 -4.605 1 97.94 231 ILE A CA 1
ATOM 1849 C C . ILE A 1 231 ? -1.505 -13.297 -4.953 1 97.94 231 ILE A C 1
ATOM 1851 O O . ILE A 1 231 ? -1.805 -12.977 -6.105 1 97.94 231 ILE A O 1
ATOM 1855 N N . ASN A 1 232 ? -2.338 -13.406 -3.938 1 95 232 ASN A N 1
ATOM 1856 C CA . ASN A 1 232 ? -3.744 -13.031 -4.02 1 95 232 ASN A CA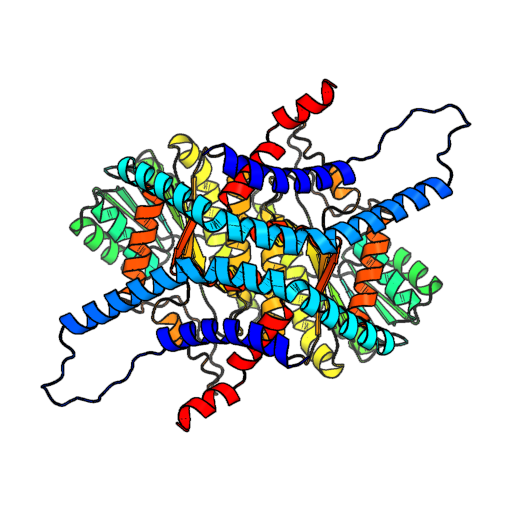 1
ATOM 1857 C C . ASN A 1 232 ? -3.969 -11.602 -3.537 1 95 232 ASN A C 1
ATOM 1859 O O . ASN A 1 232 ? -4.023 -11.352 -2.332 1 95 232 ASN A O 1
ATOM 1863 N N . ALA A 1 233 ? -4.086 -10.711 -4.492 1 94.19 233 ALA A N 1
ATOM 1864 C CA . ALA A 1 233 ? -4.355 -9.305 -4.191 1 94.19 233 ALA A CA 1
ATOM 1865 C C . ALA A 1 233 ? -5.836 -8.984 -4.371 1 94.19 233 ALA A C 1
ATOM 1867 O O . ALA A 1 233 ? -6.664 -9.891 -4.492 1 94.19 233 ALA A O 1
ATOM 1868 N N . SER A 1 234 ? -6.207 -7.762 -4.133 1 89.25 234 SER A N 1
ATOM 1869 C CA . SER A 1 234 ? -7.582 -7.289 -4.266 1 89.25 234 SER A CA 1
ATOM 1870 C C . SER A 1 234 ? -7.621 -5.84 -4.734 1 89.25 234 SER A C 1
ATOM 1872 O O . SER A 1 234 ? -6.617 -5.129 -4.664 1 89.25 234 SER A O 1
ATOM 1874 N N . VAL A 1 235 ? -8.766 -5.418 -5.195 1 86.75 235 VAL A N 1
ATOM 1875 C CA . VAL A 1 235 ? -8.914 -4.066 -5.727 1 86.75 235 VAL A CA 1
ATOM 1876 C C . VAL A 1 235 ? -8.766 -3.049 -4.598 1 86.75 235 VAL A C 1
ATOM 1878 O O . VAL A 1 235 ? -8.391 -1.898 -4.836 1 86.75 235 VAL A O 1
ATOM 1881 N N . GLU A 1 236 ? -8.977 -3.473 -3.422 1 86.94 236 GLU A N 1
ATOM 1882 C CA . GLU A 1 236 ? -8.852 -2.586 -2.27 1 86.94 236 GLU A CA 1
ATOM 1883 C C . GLU A 1 236 ? -7.41 -2.119 -2.08 1 86.94 236 GLU A C 1
ATOM 1885 O O . GLU A 1 236 ? -7.152 -1.171 -1.337 1 86.94 236 GLU A O 1
ATOM 1890 N N . SER A 1 237 ? -6.516 -2.811 -2.76 1 90.12 237 SER A N 1
ATOM 1891 C CA . SER A 1 237 ? -5.117 -2.398 -2.688 1 90.12 237 SER A CA 1
ATOM 1892 C C . SER A 1 237 ? -4.926 -0.988 -3.236 1 90.12 237 SER A C 1
ATOM 1894 O O . SER A 1 237 ? -3.918 -0.338 -2.953 1 90.12 237 SER A O 1
ATOM 1896 N N . TRP A 1 238 ? -5.93 -0.563 -4.008 1 85.62 238 TRP A N 1
ATOM 1897 C CA . TRP A 1 238 ? -5.781 0.786 -4.547 1 85.62 238 TRP A CA 1
ATOM 1898 C C . TRP A 1 238 ? -7.113 1.527 -4.535 1 85.62 238 TRP A C 1
ATOM 1900 O O . TRP A 1 238 ? -7.16 2.736 -4.777 1 85.62 238 TRP A O 1
ATOM 1910 N N . LEU A 1 239 ? -8.125 0.852 -4.34 1 81.88 239 LEU A N 1
ATOM 1911 C CA . LEU A 1 239 ? -9.445 1.471 -4.242 1 81.88 239 LEU A CA 1
ATOM 1912 C C . LEU A 1 239 ? -9.891 1.576 -2.789 1 81.88 239 LEU A C 1
ATOM 1914 O O . LEU A 1 239 ? -10.133 0.56 -2.135 1 81.88 239 LEU A O 1
ATOM 1918 N N . PRO A 1 240 ? -10.008 2.762 -2.34 1 80.25 240 PRO A N 1
ATOM 1919 C CA . PRO A 1 240 ? -10.406 2.924 -0.938 1 80.25 240 PRO A CA 1
ATOM 1920 C C . PRO A 1 240 ? -11.844 2.48 -0.675 1 80.25 240 PRO A C 1
ATOM 1922 O O . PRO A 1 240 ? -12.758 2.914 -1.372 1 80.25 240 PRO A O 1
ATOM 1925 N N . MET A 1 241 ? -12.047 1.588 0.224 1 78 241 MET A N 1
ATOM 1926 C CA . MET A 1 241 ? -13.359 1.113 0.656 1 78 241 MET A CA 1
ATOM 1927 C C . MET A 1 241 ? -13.539 1.302 2.158 1 78 241 MET A C 1
ATOM 1929 O O . MET A 1 241 ? -12.859 0.652 2.955 1 78 241 MET A O 1
ATOM 1933 N N . PRO A 1 242 ? -14.477 2.17 2.494 1 82.62 242 PRO A N 1
ATOM 1934 C CA . PRO A 1 242 ? -14.695 2.361 3.93 1 82.62 242 PRO A CA 1
ATOM 1935 C C . PRO A 1 242 ? -14.938 1.047 4.672 1 82.62 242 PRO A C 1
ATOM 1937 O O . PRO A 1 242 ? -15.422 0.08 4.078 1 82.62 242 PRO A O 1
ATOM 1940 N N . ARG A 1 243 ? -14.547 0.997 5.926 1 85.75 243 ARG A N 1
ATOM 1941 C CA . ARG A 1 243 ? -14.727 -0.124 6.84 1 85.75 243 ARG A CA 1
ATOM 1942 C C . ARG A 1 243 ? -13.719 -1.233 6.559 1 85.75 243 ARG A C 1
ATOM 1944 O O . ARG A 1 243 ? -13.789 -2.307 7.16 1 85.75 243 ARG A O 1
ATOM 1951 N N . MET A 1 244 ? -12.812 -0.942 5.594 1 89.56 244 MET A N 1
ATOM 1952 C CA . MET A 1 244 ? -11.773 -1.919 5.277 1 89.56 244 MET A CA 1
ATOM 1953 C C . MET A 1 244 ? -10.398 -1.266 5.262 1 89.56 244 MET A C 1
ATOM 1955 O O . MET A 1 244 ? -9.516 -1.683 4.508 1 89.56 244 MET A O 1
ATOM 1959 N N . SER A 1 245 ? -10.273 -0.294 6.043 1 92.56 245 SER A N 1
ATOM 1960 C CA . SER A 1 245 ? -9.102 0.571 5.973 1 92.56 245 SER A CA 1
ATOM 1961 C C . SER A 1 245 ? -7.82 -0.215 6.223 1 92.56 245 SER A C 1
ATOM 1963 O O . SER A 1 245 ? -6.859 -0.099 5.457 1 92.56 245 SER A O 1
ATOM 1965 N N . LEU A 1 246 ? -7.777 -1.06 7.27 1 93.94 246 LEU A N 1
ATOM 1966 C CA . LEU A 1 246 ? -6.555 -1.779 7.613 1 93.94 246 LEU A CA 1
ATOM 1967 C C . LEU A 1 246 ? -6.305 -2.926 6.641 1 93.94 246 LEU A C 1
ATOM 1969 O O . LEU A 1 246 ? -5.16 -3.205 6.281 1 93.94 246 LEU A O 1
ATOM 1973 N N . TYR A 1 247 ? -7.332 -3.6 6.23 1 92.62 247 TYR A N 1
ATOM 1974 C CA . TYR A 1 247 ? -7.23 -4.637 5.207 1 92.62 247 TYR A CA 1
ATOM 1975 C C . TYR A 1 247 ? -6.684 -4.066 3.904 1 92.62 247 TYR A C 1
ATOM 1977 O O . TYR A 1 247 ? -5.734 -4.609 3.33 1 92.62 247 TYR A O 1
ATOM 1985 N N . ALA A 1 248 ? -7.297 -2.969 3.475 1 92.94 248 ALA A N 1
ATOM 1986 C CA . ALA A 1 248 ? -6.891 -2.301 2.242 1 92.94 248 ALA A CA 1
ATOM 1987 C C . ALA A 1 248 ? -5.434 -1.854 2.314 1 92.94 248 ALA A C 1
ATOM 1989 O O . ALA A 1 248 ? -4.688 -1.985 1.341 1 92.94 248 ALA A O 1
ATOM 1990 N N . ALA A 1 249 ? -5.074 -1.378 3.447 1 96.75 249 ALA A N 1
ATOM 1991 C CA . ALA A 1 249 ? -3.691 -0.959 3.66 1 96.75 249 ALA A CA 1
ATOM 1992 C C . ALA A 1 249 ? -2.734 -2.139 3.523 1 96.75 249 ALA A C 1
ATOM 1994 O O . ALA A 1 249 ? -1.702 -2.035 2.854 1 96.75 249 ALA A O 1
ATOM 1995 N N . ALA A 1 250 ? -3.064 -3.232 4.121 1 96.62 250 ALA A N 1
ATOM 1996 C CA . ALA A 1 250 ? -2.225 -4.426 4.062 1 96.62 250 ALA A CA 1
ATOM 1997 C C . ALA A 1 250 ? -2.076 -4.922 2.625 1 96.62 250 ALA A C 1
ATOM 1999 O O . ALA A 1 250 ? -0.98 -5.297 2.203 1 96.62 250 ALA A O 1
ATOM 2000 N N . LYS A 1 251 ? -3.152 -4.922 1.913 1 95.44 251 LYS A N 1
ATOM 2001 C CA . LYS A 1 251 ? -3.119 -5.383 0.527 1 95.44 251 LYS A CA 1
ATOM 2002 C C . LYS A 1 251 ? -2.307 -4.43 -0.348 1 95.44 251 LYS A C 1
ATOM 2004 O O . LYS A 1 251 ? -1.634 -4.863 -1.286 1 95.44 251 LYS A O 1
ATOM 2009 N N . ALA A 1 252 ? -2.436 -3.164 -0.069 1 95.88 252 ALA A N 1
ATOM 2010 C CA . ALA A 1 252 ? -1.598 -2.203 -0.782 1 95.88 252 ALA A CA 1
ATOM 2011 C C . ALA A 1 252 ? -0.117 -2.477 -0.533 1 95.88 252 ALA A C 1
ATOM 2013 O O . ALA A 1 252 ? 0.69 -2.449 -1.464 1 95.88 252 ALA A O 1
ATOM 2014 N N . ALA A 1 253 ? 0.198 -2.705 0.687 1 97.62 253 ALA A N 1
ATOM 2015 C CA . ALA A 1 253 ? 1.573 -3.055 1.034 1 97.62 253 ALA A CA 1
ATOM 2016 C C . ALA A 1 253 ? 2.02 -4.316 0.304 1 97.62 253 ALA A C 1
ATOM 2018 O O . ALA A 1 253 ? 3.141 -4.383 -0.207 1 97.62 253 ALA A O 1
ATOM 2019 N N . LEU A 1 254 ? 1.131 -5.23 0.266 1 97.69 254 LEU A N 1
ATOM 2020 C CA . LEU A 1 254 ? 1.409 -6.516 -0.364 1 97.69 254 LEU A CA 1
ATOM 2021 C C . LEU A 1 254 ? 1.775 -6.332 -1.833 1 97.69 254 LEU A C 1
ATOM 2023 O O . LEU A 1 254 ? 2.822 -6.809 -2.281 1 97.69 254 LEU A O 1
ATOM 2027 N N . VAL A 1 255 ? 0.954 -5.652 -2.525 1 95.81 255 VAL A N 1
ATOM 2028 C CA . VAL A 1 255 ? 1.153 -5.445 -3.955 1 95.81 255 VAL A CA 1
ATOM 2029 C C . VAL A 1 255 ? 2.457 -4.688 -4.191 1 95.81 255 VAL A C 1
ATOM 2031 O O . VAL A 1 255 ? 3.271 -5.086 -5.027 1 95.81 255 VAL A O 1
ATOM 2034 N N . ASN A 1 256 ? 2.682 -3.645 -3.453 1 95.44 256 ASN A N 1
ATOM 2035 C CA . ASN A 1 256 ? 3.893 -2.848 -3.617 1 95.44 256 ASN A CA 1
ATOM 2036 C C . ASN A 1 256 ? 5.148 -3.668 -3.338 1 95.44 256 ASN A C 1
ATOM 2038 O O . ASN A 1 256 ? 6.137 -3.566 -4.066 1 95.44 256 ASN A O 1
ATOM 2042 N N . PHE A 1 257 ? 5.109 -4.5 -2.285 1 97.25 257 PHE A N 1
ATOM 2043 C CA . PHE A 1 257 ? 6.242 -5.34 -1.908 1 97.25 257 PHE A CA 1
ATOM 2044 C C . PHE A 1 257 ? 6.645 -6.254 -3.059 1 97.25 257 PHE A C 1
ATOM 2046 O O . PHE A 1 257 ? 7.812 -6.301 -3.443 1 97.25 257 PHE A O 1
ATOM 2053 N N . TYR A 1 258 ? 5.727 -6.883 -3.637 1 96.69 258 TYR A N 1
ATOM 2054 C CA . TYR A 1 258 ? 6.031 -7.883 -4.656 1 96.69 258 TYR A CA 1
ATOM 2055 C C . TYR A 1 258 ? 6.387 -7.223 -5.98 1 96.69 258 TYR A C 1
ATOM 2057 O O . TYR A 1 258 ? 7.172 -7.766 -6.762 1 96.69 258 TYR A O 1
ATOM 2065 N N . GLU A 1 259 ? 5.793 -6.035 -6.234 1 92.38 259 GLU A N 1
ATOM 2066 C CA . GLU A 1 259 ? 6.238 -5.266 -7.391 1 92.38 259 GLU A CA 1
ATOM 2067 C C . GLU A 1 259 ? 7.719 -4.906 -7.277 1 92.38 259 GLU A C 1
ATOM 2069 O O . GLU A 1 259 ? 8.461 -4.98 -8.258 1 92.38 259 GLU A O 1
ATOM 2074 N N . THR A 1 260 ? 8.086 -4.508 -6.113 1 91.38 260 THR A N 1
ATOM 2075 C CA . THR A 1 260 ? 9.484 -4.148 -5.879 1 91.38 260 THR A CA 1
ATOM 2076 C C . THR A 1 260 ? 10.375 -5.387 -5.926 1 91.38 260 THR A C 1
ATOM 2078 O O . THR A 1 260 ? 11.453 -5.359 -6.527 1 91.38 260 THR A O 1
ATOM 2081 N N . LEU A 1 261 ? 9.914 -6.434 -5.332 1 94.19 261 LEU A N 1
ATOM 2082 C CA . LEU A 1 261 ? 10.664 -7.684 -5.285 1 94.19 261 LEU A CA 1
ATOM 2083 C C . LEU A 1 261 ? 10.961 -8.195 -6.691 1 94.19 261 LEU A C 1
ATOM 2085 O O . LEU A 1 261 ? 12.023 -8.766 -6.938 1 94.19 261 LEU A O 1
ATOM 2089 N N . ARG A 1 262 ? 10.039 -8.008 -7.594 1 91.94 262 ARG A N 1
ATOM 2090 C CA . ARG A 1 262 ? 10.211 -8.43 -8.977 1 91.94 262 ARG A CA 1
ATOM 2091 C C . ARG A 1 262 ? 11.508 -7.887 -9.562 1 91.94 262 ARG A C 1
ATOM 2093 O O . ARG A 1 262 ? 12.211 -8.586 -10.297 1 91.94 262 ARG A O 1
ATOM 2100 N N . PHE A 1 263 ? 11.781 -6.703 -9.227 1 85.25 263 PHE A N 1
ATOM 2101 C CA . PHE A 1 263 ? 12.969 -6.059 -9.758 1 85.25 263 PHE A CA 1
ATOM 2102 C C . PHE A 1 263 ? 14.227 -6.586 -9.07 1 85.25 263 PHE A C 1
ATOM 2104 O O . PHE A 1 263 ? 15.289 -6.68 -9.688 1 85.25 263 PHE A O 1
ATOM 2111 N N . GLU A 1 264 ? 14.031 -6.898 -7.883 1 88.38 264 GLU A N 1
ATOM 2112 C CA . GLU A 1 264 ? 15.18 -7.434 -7.152 1 88.38 264 GLU A CA 1
ATOM 2113 C C . GLU A 1 264 ? 15.539 -8.836 -7.637 1 88.38 264 GLU A C 1
ATOM 2115 O O . GLU A 1 264 ? 16.703 -9.227 -7.609 1 88.38 264 GLU A O 1
ATOM 2120 N N . LEU A 1 265 ? 14.555 -9.57 -8.102 1 91.44 265 LEU A N 1
ATOM 2121 C CA . LEU A 1 265 ? 14.758 -10.961 -8.484 1 91.44 265 LEU A CA 1
ATOM 2122 C C . LEU A 1 265 ? 15.227 -11.062 -9.93 1 91.44 265 LEU A C 1
ATOM 2124 O O . LEU A 1 265 ? 15.625 -12.141 -10.383 1 91.44 265 LEU A O 1
ATOM 2128 N N . LYS A 1 266 ? 15.352 -10.055 -10.648 1 79.38 266 LYS A N 1
ATOM 2129 C CA . LYS A 1 266 ? 15.898 -9.953 -12 1 79.38 266 LYS A CA 1
ATOM 2130 C C . LYS A 1 266 ? 15.352 -11.055 -12.898 1 79.38 266 LYS A C 1
ATOM 2132 O O . LYS A 1 266 ? 16.109 -11.734 -13.594 1 79.38 266 LYS A O 1
ATOM 2137 N N . ASP A 1 267 ? 14.125 -11.484 -12.844 1 77.94 267 ASP A N 1
ATOM 2138 C CA . ASP A 1 267 ? 13.414 -12.438 -13.695 1 77.94 267 ASP A CA 1
ATOM 2139 C C . ASP A 1 267 ? 13.883 -13.867 -13.422 1 77.94 267 ASP A C 1
ATOM 2141 O O . ASP A 1 267 ? 13.594 -14.781 -14.195 1 77.94 267 ASP A O 1
ATOM 2145 N N . GLU A 1 268 ? 14.672 -14.047 -12.406 1 91 268 GLU A N 1
ATOM 2146 C CA . GLU A 1 268 ? 15.047 -15.398 -12.016 1 91 268 GLU A CA 1
ATOM 2147 C C . GLU A 1 268 ? 13.867 -16.141 -11.414 1 91 268 GLU A C 1
ATOM 2149 O O . GLU A 1 268 ? 13.719 -17.359 -11.609 1 91 268 GLU A O 1
ATOM 2154 N N . VAL A 1 269 ? 13.141 -15.5 -10.68 1 96.81 269 VAL A N 1
ATOM 2155 C CA . VAL A 1 269 ? 11.891 -15.992 -10.109 1 96.81 269 VAL A CA 1
ATOM 2156 C C . VAL A 1 269 ? 10.734 -15.102 -10.562 1 96.81 269 VAL A C 1
ATOM 2158 O O . VAL A 1 269 ? 10.781 -13.883 -10.391 1 96.81 269 VAL A O 1
ATOM 2161 N N . GLY A 1 270 ? 9.727 -15.703 -11.234 1 96.38 270 GLY A N 1
ATOM 2162 C CA . GLY A 1 270 ? 8.578 -14.922 -11.68 1 96.38 270 GLY A CA 1
ATOM 2163 C C . GLY A 1 270 ? 7.617 -14.578 -10.562 1 96.38 270 GLY A C 1
ATOM 2164 O O . GLY A 1 270 ? 7.555 -15.289 -9.555 1 96.38 270 GLY A O 1
ATOM 2165 N N . ILE A 1 271 ? 6.934 -13.508 -10.719 1 96.88 271 ILE A N 1
ATOM 2166 C CA . ILE A 1 271 ? 5.898 -13.125 -9.766 1 96.88 271 ILE A CA 1
ATOM 2167 C C . ILE A 1 271 ? 4.598 -12.828 -10.5 1 96.88 271 ILE A C 1
ATOM 2169 O O . ILE A 1 271 ? 4.578 -12.062 -11.469 1 96.88 271 ILE A O 1
ATOM 2173 N N . THR A 1 272 ? 3.539 -13.469 -10.094 1 97 272 THR A N 1
ATOM 2174 C CA . THR A 1 272 ? 2.197 -13.195 -10.602 1 97 272 THR A CA 1
ATOM 2175 C C . THR A 1 272 ? 1.329 -12.57 -9.516 1 97 272 THR A C 1
ATOM 2177 O O . THR A 1 272 ? 1.125 -13.164 -8.453 1 97 272 THR A O 1
ATOM 2180 N N . ILE A 1 273 ? 0.917 -11.391 -9.766 1 96.19 273 ILE A N 1
ATOM 2181 C CA . ILE A 1 273 ? -0.003 -10.695 -8.867 1 96.19 273 ILE A CA 1
ATOM 2182 C C . ILE A 1 273 ? -1.431 -10.836 -9.391 1 96.19 273 ILE A C 1
ATOM 2184 O O . ILE A 1 273 ? -1.76 -10.312 -10.461 1 96.19 273 ILE A O 1
ATOM 2188 N N . ALA A 1 274 ? -2.244 -11.539 -8.672 1 96.5 274 ALA A N 1
ATOM 2189 C CA . ALA A 1 274 ? -3.639 -11.75 -9.047 1 96.5 274 ALA A CA 1
ATOM 2190 C C . ALA A 1 274 ? -4.562 -10.812 -8.281 1 96.5 274 ALA A C 1
ATOM 2192 O O . ALA A 1 274 ? -4.605 -10.836 -7.051 1 96.5 274 ALA A O 1
ATOM 2193 N N . THR A 1 275 ? -5.25 -10.023 -8.992 1 92.31 275 THR A N 1
ATOM 2194 C CA . THR A 1 275 ? -6.117 -9.031 -8.367 1 92.31 275 THR A CA 1
ATOM 2195 C C . THR A 1 275 ? -7.574 -9.266 -8.75 1 92.31 275 THR A C 1
ATOM 2197 O O . THR A 1 275 ? -7.898 -9.398 -9.938 1 92.31 275 THR A O 1
ATOM 2200 N N . HIS A 1 276 ? -8.383 -9.391 -7.781 1 88.06 276 HIS A N 1
ATOM 2201 C CA . HIS A 1 276 ? -9.805 -9.523 -8.047 1 88.06 276 HIS A CA 1
ATOM 2202 C C . HIS A 1 276 ? -10.586 -8.32 -7.52 1 88.06 276 HIS A C 1
ATOM 2204 O O . HIS A 1 276 ? -10.156 -7.672 -6.562 1 88.06 276 HIS A O 1
ATOM 2210 N N . GLY A 1 277 ? -11.602 -8.086 -8.219 1 79.06 277 GLY A N 1
ATOM 2211 C CA . GLY A 1 277 ? -12.602 -7.18 -7.684 1 79.06 277 GLY A CA 1
ATOM 2212 C C . GLY A 1 277 ? -13.531 -7.84 -6.68 1 79.06 277 GLY A C 1
ATOM 2213 O O . GLY A 1 277 ? -13.133 -8.766 -5.973 1 79.06 277 GLY A O 1
ATOM 2214 N N . TRP A 1 278 ? -14.633 -7.242 -6.504 1 64.5 278 TRP A N 1
ATOM 2215 C CA . TRP A 1 278 ? -15.602 -7.777 -5.555 1 64.5 278 TRP A CA 1
ATOM 2216 C C . TRP A 1 278 ? -16.203 -9.086 -6.062 1 64.5 278 TRP A C 1
ATOM 2218 O O . TRP A 1 278 ? -16.906 -9.102 -7.074 1 64.5 278 TRP A O 1
ATOM 2228 N N . ILE A 1 279 ? -15.531 -10.211 -5.723 1 55.66 279 ILE A N 1
ATOM 2229 C CA . ILE A 1 279 ? -15.977 -11.516 -6.191 1 55.66 279 ILE A CA 1
ATOM 2230 C C . ILE A 1 279 ? -16.594 -12.297 -5.031 1 55.66 279 ILE A C 1
ATOM 2232 O O . ILE A 1 279 ? -16.141 -12.18 -3.889 1 55.66 279 ILE A O 1
ATOM 2236 N N . GLY A 1 280 ? -17.734 -12.875 -5.148 1 46.91 280 GLY A N 1
ATOM 2237 C CA . GLY A 1 280 ? -18.375 -13.82 -4.246 1 46.91 280 GLY A CA 1
ATOM 2238 C C . GLY A 1 280 ? -19.188 -13.141 -3.154 1 46.91 280 GLY A C 1
ATOM 2239 O O . GLY A 1 280 ? -19.438 -11.938 -3.221 1 46.91 280 GLY A O 1
ATOM 2240 N N . SER A 1 281 ? -19.5 -13.922 -2.037 1 42.19 281 SER A N 1
ATOM 2241 C CA . SER A 1 281 ? -20.297 -13.539 -0.88 1 42.19 281 SER A CA 1
ATOM 2242 C C . SER A 1 281 ? -19.672 -12.375 -0.13 1 42.19 281 SER A C 1
ATOM 2244 O O . SER A 1 281 ? -20.234 -11.867 0.838 1 42.19 281 SER A O 1
ATOM 2246 N N . GLU A 1 282 ? -18.547 -12.141 -0.422 1 39.22 282 GLU A N 1
ATOM 2247 C CA . GLU A 1 282 ? -17.859 -11.094 0.326 1 39.22 282 GLU A CA 1
ATOM 2248 C C . GLU A 1 282 ? -18.609 -9.766 0.226 1 39.22 282 GLU A C 1
ATOM 2250 O O . GLU A 1 282 ? -18.688 -9.016 1.2 1 39.22 282 GLU A O 1
ATOM 2255 N N . MET A 1 283 ? -18.953 -9.492 -0.947 1 35.91 283 MET A N 1
ATOM 2256 C CA . MET A 1 283 ? -19.781 -8.312 -1.148 1 35.91 283 MET A CA 1
ATOM 2257 C C . MET A 1 283 ? -21.219 -8.586 -0.706 1 35.91 283 MET A C 1
ATOM 2259 O O . MET A 1 283 ? -21.906 -7.676 -0.243 1 35.91 283 MET A O 1
ATOM 2263 N N . THR A 1 284 ? -21.672 -9.68 -1.07 1 34.69 284 THR A N 1
ATOM 2264 C CA . THR A 1 284 ? -23.047 -9.961 -0.65 1 34.69 284 THR A CA 1
ATOM 2265 C C . THR A 1 284 ? -23.172 -9.859 0.867 1 34.69 284 THR A C 1
ATOM 2267 O O . THR A 1 284 ? -24.234 -9.492 1.382 1 34.69 284 THR A O 1
ATOM 2270 N N . ARG A 1 285 ? -22.406 -10.672 1.514 1 33.81 285 ARG A N 1
ATOM 2271 C CA . ARG A 1 285 ? -22.469 -10.375 2.941 1 33.81 285 ARG A CA 1
ATOM 2272 C C . ARG A 1 285 ? -21.844 -9.016 3.25 1 33.81 285 ARG A C 1
ATOM 2274 O O . ARG A 1 285 ? -21.672 -8.656 4.414 1 33.81 285 ARG A O 1
ATOM 2281 N N . GLY A 1 286 ? -21.344 -8.57 2.301 1 32.44 286 GLY A N 1
ATOM 2282 C CA . GLY A 1 286 ? -21 -7.164 2.377 1 32.44 286 GLY A CA 1
ATOM 2283 C C . GLY A 1 286 ? -22.172 -6.266 2.674 1 32.44 286 GLY A C 1
ATOM 2284 O O . GLY A 1 286 ? -22.547 -5.422 1.854 1 32.44 286 GLY A O 1
ATOM 2285 N N . LYS A 1 287 ? -23.266 -6.676 3.135 1 32.03 287 LYS A N 1
ATOM 2286 C CA . LYS A 1 287 ? -23.75 -5.59 3.986 1 32.03 287 LYS A CA 1
ATOM 2287 C C . LYS A 1 287 ? -22.594 -4.688 4.426 1 32.03 287 LYS A C 1
ATOM 2289 O O . LYS A 1 287 ? -21.719 -5.113 5.184 1 32.03 287 LYS A O 1
ATOM 2294 N N . PHE A 1 288 ? -21.891 -4.004 3.652 1 33.06 288 PHE A N 1
ATOM 2295 C CA . PHE A 1 288 ? -21.875 -2.617 4.102 1 33.06 288 PHE A CA 1
ATOM 2296 C C . PHE A 1 288 ? -23 -2.357 5.105 1 33.06 288 PHE A C 1
ATOM 2298 O O . PHE A 1 288 ? -23.984 -1.703 4.781 1 33.06 288 PHE A O 1
ATOM 2305 N N . MET A 1 289 ? -23.719 -3.348 5.395 1 30.5 289 MET A N 1
ATOM 2306 C CA . MET A 1 289 ? -24.781 -3.207 6.387 1 30.5 289 MET A CA 1
ATOM 2307 C C . MET A 1 289 ? -24.375 -2.221 7.48 1 30.5 289 MET A C 1
ATOM 2309 O O . MET A 1 289 ? -23.453 -2.486 8.25 1 30.5 289 MET A O 1
ATOM 2313 N N . LEU A 1 290 ? -24.281 -1.044 7.117 1 29.52 290 LEU A N 1
ATOM 2314 C CA . LEU A 1 290 ? -24.625 -0.067 8.141 1 29.52 290 LEU A CA 1
ATOM 2315 C C . LEU A 1 290 ? -25.641 -0.65 9.125 1 29.52 290 LEU A C 1
ATOM 2317 O O . LEU A 1 290 ? -26.391 0.091 9.758 1 29.52 290 LEU A O 1
ATOM 2321 N N . GLU A 1 291 ? -26.188 -1.902 8.93 1 29.11 291 GLU A N 1
ATOM 2322 C CA . GLU A 1 291 ? -27.172 -2.086 10 1 29.11 291 GLU A CA 1
ATOM 2323 C C . GLU A 1 291 ? -26.547 -1.819 11.367 1 29.11 291 GLU A C 1
ATOM 2325 O O . GLU A 1 291 ? -25.328 -1.904 11.523 1 29.11 291 GLU A O 1
ATOM 2330 N N . GLU A 1 292 ? -27.422 -1.686 12.352 1 28.41 292 GLU A N 1
ATOM 2331 C CA . GLU A 1 292 ? -27.312 -1.216 13.727 1 28.41 292 GLU A CA 1
ATOM 2332 C C . GLU A 1 292 ? -26.156 -1.899 14.453 1 28.41 292 GLU A C 1
ATOM 2334 O O . GLU A 1 292 ? -25.469 -1.279 15.273 1 28.41 292 GLU A O 1
ATOM 2339 N N . GLY A 1 293 ? -26.219 -3.318 14.656 1 27.47 293 GLY A N 1
ATOM 2340 C CA . GLY A 1 293 ? -25.484 -3.811 15.805 1 27.47 293 GLY A CA 1
ATOM 2341 C C . GLY A 1 293 ? -24 -4.008 15.523 1 27.47 293 GLY A C 1
ATOM 2342 O O . GLY A 1 293 ? -23.625 -4.457 14.438 1 27.47 293 GLY A O 1
ATOM 2343 N N . ALA A 1 294 ? -22.984 -3.236 16.031 1 32.22 294 ALA A N 1
ATOM 2344 C CA . ALA A 1 294 ? -21.562 -3.02 16.266 1 32.22 294 ALA A CA 1
ATOM 2345 C C . ALA A 1 294 ? -20.812 -4.344 16.328 1 32.22 294 ALA A C 1
ATOM 2347 O O . ALA A 1 294 ? -19.688 -4.406 16.844 1 32.22 294 ALA A O 1
ATOM 2348 N N . GLU A 1 295 ? -21.328 -5.52 16.109 1 29.05 295 GLU A N 1
ATOM 2349 C CA . GLU A 1 295 ? -20.422 -6.617 16.438 1 29.05 295 GLU A CA 1
ATOM 2350 C C . GLU A 1 295 ? -19.359 -6.789 15.375 1 29.05 295 GLU A C 1
ATOM 2352 O O . GLU A 1 295 ? -19.656 -6.738 14.18 1 29.05 295 GLU A O 1
ATOM 2357 N N . MET A 1 296 ? -18.125 -6.527 15.664 1 34.41 296 MET A N 1
ATOM 2358 C CA . MET A 1 296 ? -16.859 -6.785 14.977 1 34.41 296 MET A CA 1
ATOM 2359 C C . MET A 1 296 ? -16.938 -8.07 14.164 1 34.41 296 MET A C 1
ATOM 2361 O O . MET A 1 296 ? -17.016 -9.164 14.727 1 34.41 296 MET A O 1
ATOM 2365 N N . GLN A 1 297 ? -17.766 -8.203 13.203 1 37.72 297 GLN A N 1
ATOM 2366 C CA . GLN A 1 297 ? -17.734 -9.461 12.461 1 37.72 297 GLN A CA 1
ATOM 2367 C C . GLN A 1 297 ? -16.422 -9.641 11.727 1 37.72 297 GLN A C 1
ATOM 2369 O O . GLN A 1 297 ? -15.969 -8.75 11.008 1 37.72 297 GLN A O 1
ATOM 2374 N N . TRP A 1 298 ? -15.547 -10.375 12.438 1 36.16 298 TRP A N 1
ATOM 2375 C CA . TRP A 1 298 ? -14.352 -10.93 11.812 1 36.16 298 TRP A CA 1
ATOM 2376 C C . TRP A 1 298 ? -14.703 -11.648 10.508 1 36.16 298 TRP A C 1
ATOM 2378 O O . TRP A 1 298 ? -15.664 -12.414 10.453 1 36.16 298 TRP A O 1
ATOM 2388 N N . LYS A 1 299 ? -14.688 -11.023 9.516 1 41.62 299 LYS A N 1
ATOM 2389 C CA . LYS A 1 299 ? -14.906 -11.797 8.297 1 41.62 299 LYS A CA 1
ATOM 2390 C C . LYS A 1 299 ? -13.805 -12.836 8.102 1 41.62 299 LYS A C 1
ATOM 2392 O O . LYS A 1 299 ? -12.711 -12.5 7.641 1 41.62 299 LYS A O 1
ATOM 2397 N N . GLU A 1 300 ? -13.578 -13.648 9.102 1 34.34 300 GLU A N 1
ATOM 2398 C CA . GLU A 1 300 ? -12.766 -14.758 8.602 1 34.34 300 GLU A CA 1
ATOM 2399 C C . GLU A 1 300 ? -13.164 -15.133 7.18 1 34.34 300 GLU A C 1
ATOM 2401 O O . GLU A 1 300 ? -14.336 -15.078 6.82 1 34.34 300 GLU A O 1
ATOM 2406 N N . GLU A 1 301 ? -12.328 -14.93 6.148 1 37.03 301 GLU A N 1
ATOM 2407 C CA . GLU A 1 301 ? -12.688 -15.594 4.902 1 37.03 301 GLU A CA 1
ATOM 2408 C C . GLU A 1 301 ? -13.578 -16.812 5.156 1 37.03 301 GLU A C 1
ATOM 2410 O O . GLU A 1 301 ? -13.094 -17.859 5.57 1 37.03 301 GLU A O 1
ATOM 2415 N N . ARG A 1 302 ? -14.469 -16.812 6.008 1 31.88 302 ARG A N 1
ATOM 2416 C CA . ARG A 1 302 ? -15.383 -17.891 6.344 1 31.88 302 ARG A CA 1
ATOM 2417 C C . ARG A 1 302 ? -15.586 -18.828 5.156 1 31.88 302 ARG A C 1
ATOM 2419 O O . ARG A 1 302 ? -15.453 -18.406 4.004 1 31.88 302 ARG A O 1
ATOM 2426 N N . GLU A 1 303 ? -15.781 -20.156 5.57 1 33.03 303 GLU A N 1
ATOM 2427 C CA . GLU A 1 303 ? -16.234 -21.359 4.883 1 33.03 303 GLU A CA 1
ATOM 2428 C C . GLU A 1 303 ? -17.359 -21.047 3.902 1 33.03 303 GLU A C 1
ATOM 2430 O O . GLU A 1 303 ? -18.516 -21.406 4.137 1 33.03 303 GLU A O 1
ATOM 2435 N N . VAL A 1 304 ? -17.578 -19.781 3.775 1 33.16 304 VAL A N 1
ATOM 2436 C CA . VAL A 1 304 ? -18.656 -19.812 2.777 1 33.16 304 VAL A CA 1
ATOM 2437 C C . VAL A 1 304 ? -18.219 -20.641 1.578 1 33.16 304 VAL A C 1
ATOM 2439 O O . VAL A 1 304 ? -17.188 -20.391 0.967 1 33.16 304 VAL A O 1
ATOM 2442 N N . GLN A 1 305 ? -18.609 -21.766 1.632 1 33.69 305 GLN A N 1
ATOM 2443 C CA . GLN A 1 305 ? -18.656 -22.562 0.405 1 33.69 305 GLN A CA 1
ATOM 2444 C C . GLN A 1 305 ? -18.938 -21.672 -0.807 1 33.69 305 GLN A C 1
ATOM 2446 O O . GLN A 1 305 ? -20.094 -21.359 -1.098 1 33.69 305 GLN A O 1
ATOM 2451 N N . VAL A 1 306 ? -18.25 -20.562 -0.798 1 38.41 306 VAL A N 1
ATOM 2452 C CA . VAL A 1 306 ? -18.438 -19.859 -2.064 1 38.41 306 VAL A CA 1
ATOM 2453 C C . VAL A 1 306 ? -18.297 -20.844 -3.225 1 38.41 306 VAL A C 1
ATOM 2455 O O . VAL A 1 306 ? -17.172 -21.141 -3.65 1 38.41 306 VAL A O 1
ATOM 2458 N N . THR A 1 307 ? -18.781 -21.859 -3.123 1 40.62 307 THR A N 1
ATOM 2459 C CA . THR A 1 307 ? -18.953 -22.75 -4.266 1 40.62 307 THR A CA 1
ATOM 2460 C C . THR A 1 307 ? -19.609 -22.016 -5.43 1 40.62 307 THR A C 1
ATOM 2462 O O . THR A 1 307 ? -20.25 -22.625 -6.277 1 40.62 307 THR A O 1
ATOM 2465 N N . GLY A 1 308 ? -19.156 -20.609 -5.691 1 54.25 308 GLY A N 1
ATOM 2466 C CA . GLY A 1 308 ? -19.859 -20 -6.812 1 54.25 308 GLY A CA 1
ATOM 2467 C C . GLY A 1 308 ? -18.953 -19.703 -7.996 1 54.25 308 GLY A C 1
ATOM 2468 O O . GLY A 1 308 ? -17.734 -19.812 -7.895 1 54.25 308 GLY A O 1
ATOM 2469 N N . GLY A 1 309 ? -19.422 -19.5 -9.328 1 67.31 309 GLY A N 1
ATOM 2470 C CA . GLY A 1 309 ? -18.953 -19.297 -10.695 1 67.31 309 GLY A CA 1
ATOM 2471 C C . GLY A 1 309 ? -17.812 -18.297 -10.789 1 67.31 309 GLY A C 1
ATOM 2472 O O . GLY A 1 309 ? -16.734 -18.625 -11.305 1 67.31 309 GLY A O 1
ATOM 2473 N N . PRO A 1 310 ? -17.719 -17.391 -9.805 1 75.06 310 PRO A N 1
ATOM 2474 C CA . PRO A 1 310 ? -16.672 -16.391 -9.992 1 75.06 310 PRO A CA 1
ATOM 2475 C C . PRO A 1 310 ? -15.352 -16.766 -9.328 1 75.06 310 PRO A C 1
ATOM 2477 O O . PRO A 1 310 ? -14.273 -16.469 -9.867 1 75.06 310 PRO A O 1
ATOM 2480 N N . VAL A 1 311 ? -15.336 -17.453 -8.125 1 85.06 311 VAL A N 1
ATOM 2481 C CA . VAL A 1 311 ? -14.117 -17.859 -7.43 1 85.06 311 VAL A CA 1
ATOM 2482 C C . VAL A 1 311 ? -13.391 -18.938 -8.227 1 85.06 311 VAL A C 1
ATOM 2484 O O . VAL A 1 311 ? -12.172 -18.906 -8.359 1 85.06 311 VAL A O 1
ATOM 2487 N N . GLU A 1 312 ? -14.172 -19.859 -8.75 1 88.75 312 GLU A N 1
ATOM 2488 C CA . GLU A 1 312 ? -13.617 -20.906 -9.586 1 88.75 312 GLU A CA 1
ATOM 2489 C C . GLU A 1 312 ? -12.977 -20.344 -10.852 1 88.75 312 GLU A C 1
ATOM 2491 O O . GLU A 1 312 ? -11.875 -20.75 -11.234 1 88.75 312 GLU A O 1
ATOM 2496 N N . GLU A 1 313 ? -13.672 -19.359 -11.398 1 86.88 313 GLU A N 1
ATOM 2497 C CA . GLU A 1 313 ? -13.148 -18.734 -12.609 1 86.88 313 GLU A CA 1
ATOM 2498 C C . GLU A 1 313 ? -11.859 -17.969 -12.32 1 86.88 313 GLU A C 1
ATOM 2500 O O . GLU A 1 313 ? -10.898 -18.047 -13.086 1 86.88 313 GLU A O 1
ATOM 2505 N N . PHE A 1 314 ? -11.875 -17.297 -11.234 1 90.75 314 PHE A N 1
ATOM 2506 C CA . PHE A 1 314 ? -10.68 -16.547 -10.867 1 90.75 314 PHE A CA 1
ATOM 2507 C C . PHE A 1 314 ? -9.516 -17.469 -10.578 1 90.75 314 PHE A C 1
ATOM 2509 O O . PHE A 1 314 ? -8.383 -17.219 -11.008 1 90.75 314 PHE A O 1
ATOM 2516 N N . ALA A 1 315 ? -9.781 -18.609 -9.875 1 95.19 315 ALA A N 1
ATOM 2517 C CA . ALA A 1 315 ? -8.734 -19.578 -9.586 1 95.19 315 ALA A CA 1
ATOM 2518 C C . ALA A 1 315 ? -8.141 -20.156 -10.875 1 95.19 315 ALA A C 1
ATOM 2520 O O . ALA A 1 315 ? -6.922 -20.297 -10.992 1 95.19 315 ALA A O 1
ATOM 2521 N N . ARG A 1 316 ? -9 -20.438 -11.812 1 95.25 316 ARG A N 1
ATOM 2522 C CA . ARG A 1 316 ? -8.547 -20.938 -13.109 1 95.25 316 ARG A CA 1
ATOM 2523 C C . ARG A 1 316 ? -7.652 -19.922 -13.812 1 95.25 316 ARG A C 1
ATOM 2525 O O . ARG A 1 316 ? -6.605 -20.281 -14.359 1 95.25 316 ARG A O 1
ATOM 2532 N N . LEU A 1 317 ? -8.047 -18.672 -13.758 1 93.56 317 LEU A N 1
ATOM 2533 C CA . LEU A 1 317 ? -7.266 -17.609 -14.383 1 93.56 317 LEU A CA 1
ATOM 2534 C C . LEU A 1 317 ? -5.91 -17.453 -13.703 1 93.56 317 LEU A C 1
ATOM 2536 O O . LEU A 1 317 ? -4.895 -17.25 -14.375 1 93.56 317 LEU A O 1
ATOM 2540 N N . ILE A 1 318 ? -5.906 -17.609 -12.422 1 97.38 318 ILE A N 1
ATOM 2541 C CA . ILE A 1 318 ? -4.668 -17.469 -11.664 1 97.38 318 ILE A CA 1
ATOM 2542 C C . ILE A 1 318 ? -3.678 -18.547 -12.086 1 97.38 318 ILE A C 1
ATOM 2544 O O . ILE A 1 318 ? -2.537 -18.25 -12.445 1 97.38 318 ILE A O 1
ATOM 2548 N N . VAL A 1 319 ? -4.121 -19.812 -12.07 1 98.06 319 VAL A N 1
ATOM 2549 C CA . VAL A 1 319 ? -3.225 -20.922 -12.336 1 98.06 319 VAL A CA 1
ATOM 2550 C C . VAL A 1 319 ? -2.789 -20.906 -13.797 1 98.06 319 VAL A C 1
ATOM 2552 O O . VAL A 1 319 ? -1.604 -21.062 -14.102 1 98.06 319 VAL A O 1
ATOM 2555 N N . SER A 1 320 ? -3.744 -20.656 -14.727 1 96.31 320 SER A N 1
ATOM 2556 C CA . SER A 1 320 ? -3.396 -20.562 -16.141 1 96.31 320 SER A CA 1
ATOM 2557 C C . SER A 1 320 ? -2.412 -19.422 -16.391 1 96.31 320 SER A C 1
ATOM 2559 O O . SER A 1 320 ? -1.449 -19.594 -17.156 1 96.31 320 SER A O 1
ATOM 2561 N N . GLY A 1 321 ? -2.682 -18.281 -15.758 1 95.62 321 GLY A N 1
ATOM 2562 C CA . GLY A 1 321 ? -1.783 -17.141 -15.906 1 95.62 321 GLY A CA 1
ATOM 2563 C C . GLY A 1 321 ? -0.398 -17.406 -15.344 1 95.62 321 GLY A C 1
ATOM 2564 O O . GLY A 1 321 ? 0.604 -17.016 -15.953 1 95.62 321 GLY A O 1
ATOM 2565 N N . ALA A 1 322 ? -0.383 -18.031 -14.211 1 97.12 322 ALA A N 1
ATOM 2566 C CA . ALA A 1 322 ? 0.901 -18.359 -13.602 1 97.12 322 ALA A CA 1
ATOM 2567 C C . ALA A 1 322 ? 1.702 -19.297 -14.508 1 97.12 322 ALA A C 1
ATOM 2569 O O . ALA A 1 322 ? 2.902 -19.109 -14.703 1 97.12 322 ALA A O 1
ATOM 2570 N N . CYS A 1 323 ? 1.059 -20.312 -15.062 1 96.75 323 CYS A N 1
ATOM 2571 C CA . CYS A 1 323 ? 1.711 -21.281 -15.93 1 96.75 323 CYS A CA 1
ATOM 2572 C C . CYS A 1 323 ? 2.205 -20.625 -17.219 1 96.75 323 CYS A C 1
ATOM 2574 O O . CYS A 1 323 ? 3.223 -21.047 -17.781 1 96.75 323 CYS A O 1
ATOM 2576 N N . ARG A 1 324 ? 1.513 -19.578 -17.656 1 94.19 324 ARG A N 1
ATOM 2577 C CA . ARG A 1 324 ? 1.897 -18.859 -18.875 1 94.19 324 ARG A CA 1
ATOM 2578 C C . ARG A 1 324 ? 3.008 -17.859 -18.594 1 94.19 324 ARG A C 1
ATOM 2580 O O . ARG A 1 324 ? 3.654 -17.359 -19.516 1 94.19 324 ARG A O 1
ATOM 2587 N N . GLY A 1 325 ? 3.158 -17.562 -17.297 1 92.75 325 GLY A N 1
ATOM 2588 C CA . GLY A 1 325 ? 4.184 -16.594 -16.922 1 92.75 325 GLY A CA 1
ATOM 2589 C C . GLY A 1 325 ? 3.666 -15.18 -16.828 1 92.75 325 GLY A C 1
ATOM 2590 O O . GLY A 1 325 ? 4.438 -14.219 -16.906 1 92.75 325 GLY A O 1
ATOM 2591 N N . ASP A 1 326 ? 2.361 -15.016 -16.609 1 92.56 326 ASP A N 1
ATOM 2592 C CA . ASP A 1 326 ? 1.76 -13.688 -16.531 1 92.56 326 ASP A CA 1
ATOM 2593 C C . ASP A 1 326 ? 2.193 -12.953 -15.266 1 92.56 326 ASP A C 1
ATOM 2595 O O . ASP A 1 326 ? 2.182 -13.531 -14.18 1 92.56 326 ASP A O 1
ATOM 2599 N N . ALA A 1 327 ? 2.529 -11.695 -15.477 1 91.75 327 ALA A N 1
ATOM 2600 C CA . ALA A 1 327 ? 2.906 -10.883 -14.32 1 91.75 327 ALA A CA 1
ATOM 2601 C C . ALA A 1 327 ? 1.677 -10.461 -13.523 1 91.75 327 ALA A C 1
ATOM 2603 O O . ALA A 1 327 ? 1.747 -10.312 -12.297 1 91.75 327 ALA A O 1
ATOM 2604 N N . TYR A 1 328 ? 0.592 -10.266 -14.305 1 92.06 328 TYR A N 1
ATOM 2605 C CA . TYR A 1 328 ? -0.639 -9.805 -13.672 1 92.06 328 TYR A CA 1
ATOM 2606 C C . TYR A 1 328 ? -1.839 -10.602 -14.164 1 92.06 328 TYR A C 1
ATOM 2608 O O . TYR A 1 328 ? -1.93 -10.93 -15.352 1 92.06 328 TYR A O 1
ATOM 2616 N N . VAL A 1 329 ? -2.66 -10.969 -13.227 1 93.31 329 VAL A N 1
ATOM 2617 C CA . VAL A 1 329 ? -3.973 -11.547 -13.516 1 93.31 329 VAL A CA 1
ATOM 2618 C C . VAL A 1 329 ? -5.059 -10.711 -12.836 1 93.31 329 VAL A C 1
ATOM 2620 O O . VAL A 1 329 ? -5.031 -10.516 -11.617 1 93.31 329 VAL A O 1
ATOM 2623 N N . LYS A 1 330 ? -5.828 -10.148 -13.594 1 89 330 LYS A N 1
ATOM 2624 C CA . LYS A 1 330 ? -6.875 -9.289 -13.055 1 89 330 LYS A CA 1
ATOM 2625 C C . LYS A 1 330 ? -8.258 -9.789 -13.453 1 89 330 LYS A C 1
ATOM 2627 O O . LYS A 1 330 ? -8.469 -10.219 -14.594 1 89 330 LYS A O 1
ATOM 2632 N N . PHE A 1 331 ? -9.094 -9.703 -12.484 1 84.56 331 PHE A N 1
ATOM 2633 C CA . PHE A 1 331 ? -10.469 -10.102 -12.75 1 84.56 331 PHE A CA 1
ATOM 2634 C C . PHE A 1 331 ? -11.453 -9.195 -12.023 1 84.56 331 PHE A C 1
ATOM 2636 O O . PHE A 1 331 ? -11.555 -9.242 -10.797 1 84.56 331 PHE A O 1
ATOM 2643 N N . PRO A 1 332 ? -12.305 -8.188 -12.672 1 79.44 332 PRO A N 1
ATOM 2644 C CA . PRO A 1 332 ? -12.117 -7.809 -14.07 1 79.44 332 PRO A CA 1
ATOM 2645 C C . PRO A 1 332 ? -10.992 -6.793 -14.266 1 79.44 332 PRO A C 1
ATOM 2647 O O . PRO A 1 332 ? -10.555 -6.164 -13.297 1 79.44 332 PRO A O 1
ATOM 2650 N N . SER A 1 333 ? -10.453 -6.508 -15.445 1 79.19 333 SER A N 1
ATOM 2651 C CA . SER A 1 333 ? -9.289 -5.668 -15.695 1 79.19 333 SER A CA 1
ATOM 2652 C C . SER A 1 333 ? -9.68 -4.195 -15.797 1 79.19 333 SER A C 1
ATOM 2654 O O . SER A 1 333 ? -8.852 -3.312 -15.555 1 79.19 333 SER A O 1
ATOM 2656 N N . TRP A 1 334 ? -10.961 -3.93 -16.125 1 79.62 334 TRP A N 1
ATOM 2657 C CA . TRP A 1 334 ? -11.312 -2.539 -16.391 1 79.62 334 TRP A CA 1
ATOM 2658 C C . TRP A 1 334 ? -11.367 -1.732 -15.102 1 79.62 334 TRP A C 1
ATOM 2660 O O . TRP A 1 334 ? -11.391 -0.5 -15.133 1 79.62 334 TRP A O 1
ATOM 2670 N N . TYR A 1 335 ? -11.336 -2.365 -13.953 1 78.56 335 TYR A N 1
ATOM 2671 C CA . TYR A 1 335 ? -11.312 -1.67 -12.672 1 78.56 335 TYR A CA 1
ATOM 2672 C C . TYR A 1 335 ? -10.086 -0.782 -12.555 1 78.56 335 TYR A C 1
ATOM 2674 O O . TYR A 1 335 ? -10.039 0.127 -11.719 1 78.56 335 TYR A O 1
ATOM 2682 N N . ASP A 1 336 ? -9.102 -0.944 -13.375 1 80.25 336 ASP A N 1
ATOM 2683 C CA . ASP A 1 336 ? -7.871 -0.164 -13.352 1 80.25 336 ASP A CA 1
ATOM 2684 C C . ASP A 1 336 ? -8.141 1.306 -13.664 1 80.25 336 ASP A C 1
ATOM 2686 O O . ASP A 1 336 ? -7.324 2.174 -13.352 1 80.25 336 ASP A O 1
ATOM 2690 N N . VAL A 1 337 ? -9.273 1.537 -14.211 1 80.25 337 VAL A N 1
ATOM 2691 C CA . VAL A 1 337 ? -9.602 2.908 -14.586 1 80.25 337 VAL A CA 1
ATOM 2692 C C . VAL A 1 337 ? -9.75 3.768 -13.336 1 80.25 337 VAL A C 1
ATOM 2694 O O . VAL A 1 337 ? -9.438 4.961 -13.352 1 80.25 337 VAL A O 1
ATOM 2697 N N . PHE A 1 338 ? -10.125 3.191 -12.336 1 80.06 338 PHE A N 1
ATOM 2698 C CA . PHE A 1 338 ? -10.289 3.949 -11.094 1 80.06 338 PHE A CA 1
ATOM 2699 C C . PHE A 1 338 ? -8.938 4.445 -10.586 1 80.06 338 PHE A C 1
ATOM 2701 O O . PHE A 1 338 ? -8.867 5.48 -9.922 1 80.06 338 PHE A O 1
ATOM 2708 N N . LEU A 1 339 ? -7.98 3.701 -10.922 1 80 339 LEU A N 1
ATOM 2709 C CA . LEU A 1 339 ? -6.641 4.156 -10.578 1 80 339 LEU A CA 1
ATOM 2710 C C . LEU A 1 339 ? -6.27 5.406 -11.375 1 80 339 LEU A C 1
ATOM 2712 O O . LEU A 1 339 ? -5.594 6.301 -10.859 1 80 339 LEU A O 1
ATOM 2716 N N . LEU A 1 340 ? -6.691 5.383 -12.578 1 79.69 340 LEU A N 1
ATOM 2717 C CA . LEU A 1 340 ? -6.453 6.543 -13.438 1 79.69 340 LEU A CA 1
ATOM 2718 C C . LEU A 1 340 ? -7.055 7.801 -12.82 1 79.69 340 LEU A C 1
ATOM 2720 O O . LEU A 1 340 ? -6.375 8.828 -12.711 1 79.69 340 LEU A O 1
ATOM 2724 N N . TYR A 1 341 ? -8.203 7.684 -12.336 1 81.56 341 TYR A N 1
ATOM 2725 C CA . TYR A 1 341 ? -8.898 8.828 -11.766 1 81.56 341 TYR A CA 1
ATOM 2726 C C . TYR A 1 341 ? -8.352 9.164 -10.375 1 81.56 341 TYR A C 1
ATOM 2728 O O . TYR A 1 341 ? -8.32 10.328 -9.977 1 81.56 341 TYR A O 1
ATOM 2736 N N . ARG A 1 342 ? -7.938 8.156 -9.695 1 79.19 342 ARG A N 1
ATOM 2737 C CA . ARG A 1 342 ? -7.348 8.367 -8.375 1 79.19 342 ARG A CA 1
ATOM 2738 C C . ARG A 1 342 ? -6.086 9.219 -8.469 1 79.19 342 ARG A C 1
ATOM 2740 O O . ARG A 1 342 ? -5.836 10.062 -7.609 1 79.19 342 ARG A O 1
ATOM 2747 N N . VAL A 1 343 ? -5.41 9.016 -9.477 1 76.5 343 VAL A N 1
ATOM 2748 C CA . VAL A 1 343 ? -4.102 9.648 -9.594 1 76.5 343 VAL A CA 1
ATOM 2749 C C . VAL A 1 343 ? -4.25 11.031 -10.227 1 76.5 343 VAL A C 1
ATOM 2751 O O . VAL A 1 343 ? -3.646 12 -9.766 1 76.5 343 VAL A O 1
ATOM 2754 N N . PHE A 1 344 ? -5.145 11.148 -11.211 1 78 344 PHE A N 1
ATOM 2755 C CA . PHE A 1 344 ? -5.117 12.359 -12.016 1 78 344 PHE A CA 1
ATOM 2756 C C . PHE A 1 344 ? -6.34 13.227 -11.734 1 78 344 PHE A C 1
ATOM 2758 O O . PHE A 1 344 ? -6.359 14.414 -12.07 1 78 344 PHE A O 1
ATOM 2765 N N . ALA A 1 345 ? -7.297 12.594 -11.188 1 81.31 345 ALA A N 1
ATOM 2766 C CA . ALA A 1 345 ? -8.492 13.352 -10.836 1 81.31 345 ALA A CA 1
ATOM 2767 C C . ALA A 1 345 ? -9.094 12.844 -9.531 1 81.31 345 ALA A C 1
ATOM 2769 O O . ALA A 1 345 ? -10.266 12.445 -9.492 1 81.31 345 ALA A O 1
ATOM 2770 N N . PRO A 1 346 ? -8.266 12.938 -8.5 1 78.38 346 PRO A N 1
ATOM 2771 C CA . PRO A 1 346 ? -8.727 12.367 -7.234 1 78.38 346 PRO A CA 1
ATOM 2772 C C . PRO A 1 346 ? -10.008 13.023 -6.719 1 78.38 346 PRO A C 1
ATOM 2774 O O . PRO A 1 346 ? -10.836 12.359 -6.09 1 78.38 346 PRO A O 1
ATOM 2777 N N . ARG A 1 347 ? -10.195 14.242 -6.898 1 77.88 347 ARG A N 1
ATOM 2778 C CA . ARG A 1 347 ? -11.398 14.93 -6.438 1 77.88 347 ARG A CA 1
ATOM 2779 C C . ARG A 1 347 ? -12.648 14.359 -7.102 1 77.88 347 ARG A C 1
ATOM 2781 O O . ARG A 1 347 ? -13.688 14.219 -6.461 1 77.88 347 ARG A O 1
ATOM 2788 N N . VAL A 1 348 ? -12.492 14.094 -8.398 1 76.94 348 VAL A N 1
ATOM 2789 C CA . VAL A 1 348 ? -13.609 13.516 -9.141 1 76.94 348 VAL A CA 1
ATOM 2790 C C . VAL A 1 348 ? -13.945 12.133 -8.586 1 76.94 348 VAL A C 1
ATOM 2792 O O . VAL A 1 348 ? -15.117 11.805 -8.383 1 76.94 348 VAL A O 1
ATOM 2795 N N . LEU A 1 349 ? -12.93 11.438 -8.344 1 77.88 349 LEU A N 1
ATOM 2796 C CA . LEU A 1 349 ? -13.133 10.094 -7.805 1 77.88 349 LEU A CA 1
ATOM 2797 C C . LEU A 1 349 ? -13.758 10.156 -6.414 1 77.88 349 LEU A C 1
ATOM 2799 O O . LEU A 1 349 ? -14.688 9.406 -6.109 1 77.88 349 LEU A O 1
ATOM 2803 N N . ASN A 1 350 ? -13.188 11.039 -5.609 1 76.25 350 ASN A N 1
ATOM 2804 C CA . ASN A 1 350 ? -13.719 11.203 -4.258 1 76.25 350 ASN A CA 1
ATOM 2805 C C . ASN A 1 350 ? -15.195 11.594 -4.281 1 76.25 350 ASN A C 1
ATOM 2807 O O . ASN A 1 350 ? -15.984 11.102 -3.477 1 76.25 350 ASN A O 1
ATOM 2811 N N . TRP A 1 351 ? -15.469 12.445 -5.094 1 74.88 351 TRP A N 1
ATOM 2812 C CA . TRP A 1 351 ? -16.859 12.883 -5.238 1 74.88 351 TRP A CA 1
ATOM 2813 C C . TRP A 1 351 ? -17.75 11.719 -5.664 1 74.88 351 TRP A C 1
ATOM 2815 O O . TRP A 1 351 ? -18.844 11.539 -5.121 1 74.88 351 TRP A O 1
ATOM 2825 N N . ALA A 1 352 ? -17.328 10.961 -6.605 1 72.19 352 ALA A N 1
ATOM 2826 C CA . ALA A 1 352 ? -18.094 9.812 -7.078 1 72.19 352 ALA A CA 1
ATOM 2827 C C . ALA A 1 352 ? -18.312 8.797 -5.957 1 72.19 352 ALA A C 1
ATOM 2829 O O . ALA A 1 352 ? -19.406 8.258 -5.809 1 72.19 352 ALA A O 1
ATOM 2830 N N . PHE A 1 353 ? -17.297 8.633 -5.164 1 73 353 PHE A N 1
ATOM 2831 C CA . PHE A 1 353 ? -17.391 7.664 -4.074 1 73 353 PHE A CA 1
ATOM 2832 C C . PHE A 1 353 ? -18.328 8.164 -2.98 1 73 353 PHE A C 1
ATOM 2834 O O . PHE A 1 353 ? -19.062 7.387 -2.385 1 73 353 PHE A O 1
ATOM 2841 N N . ARG A 1 354 ? -18.25 9.406 -2.668 1 72.38 354 ARG A N 1
ATOM 2842 C CA . ARG A 1 354 ? -19.141 9.977 -1.675 1 72.38 354 ARG A CA 1
ATOM 2843 C C . ARG A 1 354 ? -20.609 9.812 -2.09 1 72.38 354 ARG A C 1
ATOM 2845 O O . ARG A 1 354 ? -21.469 9.555 -1.251 1 72.38 354 ARG A O 1
ATOM 2852 N N . LEU A 1 355 ? -20.797 9.945 -3.34 1 65.69 355 LEU A N 1
ATOM 2853 C CA . LEU A 1 355 ? -22.156 9.789 -3.857 1 65.69 355 LEU A CA 1
ATOM 2854 C C . LEU A 1 355 ? -22.609 8.344 -3.738 1 65.69 355 LEU A C 1
ATOM 2856 O O . LEU A 1 355 ? -23.781 8.086 -3.457 1 65.69 355 LEU A O 1
ATOM 2860 N N . LEU A 1 356 ? -21.656 7.559 -3.885 1 62.59 356 LEU A N 1
ATOM 2861 C CA . LEU A 1 356 ? -22 6.141 -3.887 1 62.59 356 LEU A CA 1
ATOM 2862 C C . LEU A 1 356 ? -22.203 5.625 -2.465 1 62.59 356 LEU A C 1
ATOM 2864 O O . LEU A 1 356 ? -23.062 4.773 -2.221 1 62.59 356 LEU A O 1
ATOM 2868 N N . ILE A 1 357 ? -21.375 6.121 -1.595 1 60.38 357 ILE A N 1
ATOM 2869 C CA . ILE A 1 357 ? -21.391 5.605 -0.23 1 60.38 357 ILE A CA 1
ATOM 2870 C C . ILE A 1 357 ? -22.453 6.344 0.587 1 60.38 357 ILE A C 1
ATOM 2872 O O . ILE A 1 357 ? -22.969 5.812 1.574 1 60.38 357 ILE A O 1
ATOM 2876 N N . SER A 1 358 ? -22.844 7.531 0.245 1 55.47 358 SER A N 1
ATOM 2877 C CA . SER A 1 358 ? -23.859 8.273 0.999 1 55.47 358 SER A CA 1
ATOM 2878 C C . SER A 1 358 ? -25.156 7.48 1.101 1 55.47 358 SER A C 1
ATOM 2880 O O . SER A 1 358 ? -25.562 6.828 0.141 1 55.47 358 SER A O 1
ATOM 2882 N N . PRO A 1 359 ? -25.531 7.191 2.322 1 49.97 359 PRO A N 1
ATOM 2883 C CA . PRO A 1 359 ? -26.781 6.484 2.592 1 49.97 359 PRO A CA 1
ATOM 2884 C C . PRO A 1 359 ? -27.922 6.922 1.668 1 49.97 359 PRO A C 1
ATOM 2886 O O . PRO A 1 359 ? -28.797 6.117 1.34 1 49.97 359 PRO A O 1
ATOM 2889 N N . GLN A 1 360 ? -28.188 8.133 1.39 1 44.62 360 GLN A N 1
ATOM 2890 C CA . GLN A 1 360 ? -29.312 8.578 0.58 1 44.62 360 GLN A CA 1
ATOM 2891 C C . GLN A 1 360 ? -29.234 8 -0.832 1 44.62 360 GLN A C 1
ATOM 2893 O O . GLN A 1 360 ? -30.25 7.918 -1.531 1 44.62 360 GLN A O 1
ATOM 2898 N N . GLY A 1 361 ? -28.312 7.836 -1.332 1 39.16 361 GLY A N 1
ATOM 2899 C CA . GLY A 1 361 ? -28.188 7.195 -2.633 1 39.16 361 GLY A CA 1
ATOM 2900 C C . GLY A 1 361 ? -28.75 5.781 -2.656 1 39.16 361 GLY A C 1
ATOM 2901 O O . GLY A 1 361 ? -29.109 5.273 -3.715 1 39.16 361 GLY A O 1
ATOM 2902 N N . THR A 1 362 ? -28.641 5.066 -1.552 1 37.56 362 THR A N 1
ATOM 2903 C CA . THR A 1 362 ? -29.297 3.77 -1.449 1 37.56 362 THR A CA 1
ATOM 2904 C C . THR A 1 362 ? -30.812 3.934 -1.349 1 37.56 362 THR A C 1
ATOM 2906 O O . THR A 1 362 ? -31.562 2.975 -1.543 1 37.56 362 THR A O 1
ATOM 2909 N N . ARG A 1 363 ? -31.422 4.953 -0.749 1 37.47 363 ARG A N 1
ATOM 2910 C CA . ARG A 1 363 ? -32.875 5.082 -0.63 1 37.47 363 ARG A CA 1
ATOM 2911 C C . ARG A 1 363 ? -33.531 5.293 -1.996 1 37.47 363 ARG A C 1
ATOM 2913 O O . ARG A 1 363 ? -34.688 4.961 -2.193 1 37.47 363 ARG A O 1
ATOM 2920 N N . GLY A 1 364 ? -32.969 6.031 -2.867 1 31.66 364 GLY A N 1
ATOM 2921 C CA . GLY A 1 364 ? -33.719 6.277 -4.09 1 31.66 364 GLY A CA 1
ATOM 2922 C C . GLY A 1 364 ? -33.938 5.023 -4.914 1 31.66 364 GLY A C 1
ATOM 2923 O O . GLY A 1 364 ? -34.688 5.035 -5.875 1 31.66 364 GLY A O 1
ATOM 2924 N N . ALA A 1 365 ? -33.188 4.012 -4.797 1 33.34 365 ALA A N 1
ATOM 2925 C CA . ALA A 1 365 ? -33.594 2.836 -5.57 1 33.34 365 ALA A CA 1
ATOM 2926 C C . ALA A 1 365 ? -34.812 2.162 -4.949 1 33.34 365 ALA A C 1
ATOM 2928 O O . ALA A 1 365 ? -35.406 1.265 -5.551 1 33.34 365 ALA A O 1
ATOM 2929 N N . SER A 1 366 ? -35.125 2.48 -3.703 1 29.34 366 SER A N 1
ATOM 2930 C CA . SER A 1 366 ? -36.375 1.889 -3.232 1 29.34 366 SER A CA 1
ATOM 2931 C C . SER A 1 366 ? -37.594 2.609 -3.818 1 29.34 366 SER A C 1
ATOM 2933 O O . SER A 1 366 ? -38.719 2.152 -3.666 1 29.34 366 SER A O 1
ATOM 2935 N N . LEU A 1 367 ? -37.469 3.887 -4.086 1 26.39 367 LEU A N 1
ATOM 2936 C CA . LEU A 1 367 ? -38.781 4.418 -4.484 1 26.39 367 LEU A CA 1
ATOM 2937 C C . LEU A 1 367 ? -39.094 4.059 -5.93 1 26.39 367 LEU A C 1
ATOM 2939 O O . LEU A 1 367 ? -40.125 4.43 -6.453 1 26.39 367 LEU A O 1
ATOM 2943 N N . MET A 1 368 ? -38.094 3.494 -6.637 1 22.84 368 MET A N 1
ATOM 2944 C CA . MET A 1 368 ? -38.844 2.967 -7.781 1 22.84 368 MET A CA 1
ATOM 2945 C C . MET A 1 368 ? -39.25 1.515 -7.543 1 22.84 368 MET A C 1
ATOM 2947 O O . MET A 1 368 ? -38.469 0.729 -7.008 1 22.84 368 MET A O 1
ATOM 2951 N N . MET B 1 1 ? -19.078 25.016 -14.062 1 35.16 1 MET B N 1
ATOM 2952 C CA . MET B 1 1 ? -18.078 24.391 -13.203 1 35.16 1 MET B CA 1
ATOM 2953 C C . MET B 1 1 ? -18.484 22.984 -12.812 1 35.16 1 MET B C 1
ATOM 2955 O O . MET B 1 1 ? -17.672 22.062 -12.844 1 35.16 1 MET B O 1
ATOM 2959 N N . MET B 1 2 ? -19.828 22.969 -12.555 1 43.19 2 MET B N 1
ATOM 2960 C CA . MET B 1 2 ? -20.578 21.812 -12.102 1 43.19 2 MET B CA 1
ATOM 2961 C C . MET B 1 2 ? -20.75 20.797 -13.234 1 43.19 2 MET B C 1
ATOM 2963 O O . MET B 1 2 ? -20.828 19.594 -12.984 1 43.19 2 MET B O 1
ATOM 2967 N N . SER B 1 3 ? -20.562 21.375 -14.422 1 44.38 3 SER B N 1
ATOM 2968 C CA . SER B 1 3 ? -20.953 20.5 -15.523 1 44.38 3 SER B CA 1
ATOM 2969 C C . SER B 1 3 ? -19.844 19.531 -15.875 1 44.38 3 SER B C 1
ATOM 2971 O O . SER B 1 3 ? -20.094 18.344 -16.078 1 44.38 3 SER B O 1
ATOM 2973 N N . LEU B 1 4 ? -18.688 20.078 -15.953 1 46.06 4 LEU B N 1
ATOM 2974 C CA . LEU B 1 4 ? -17.578 19.219 -16.359 1 46.06 4 LEU B CA 1
ATOM 2975 C C . LEU B 1 4 ? -17.25 18.203 -15.273 1 46.06 4 LEU B C 1
ATOM 2977 O O . LEU B 1 4 ? -16.984 17.031 -15.57 1 46.06 4 LEU B O 1
ATOM 2981 N N . HIS B 1 5 ? -17.266 18.547 -14.055 1 56.97 5 HIS B N 1
ATOM 2982 C CA . HIS B 1 5 ? -17.188 17.578 -12.961 1 56.97 5 HIS B CA 1
ATOM 2983 C C . HIS B 1 5 ? -18.281 16.531 -13.086 1 56.97 5 HIS B C 1
ATOM 2985 O O . HIS B 1 5 ? -18.047 15.344 -12.836 1 56.97 5 HIS B O 1
ATOM 2991 N N . ILE B 1 6 ? -19.266 17.047 -13.773 1 52.09 6 ILE B N 1
ATOM 2992 C CA . ILE B 1 6 ? -20.453 16.188 -13.867 1 52.09 6 ILE B CA 1
ATOM 2993 C C . ILE B 1 6 ? -20.219 15.109 -14.922 1 52.09 6 ILE B C 1
ATOM 2995 O O . ILE B 1 6 ? -20.547 13.945 -14.711 1 52.09 6 ILE B O 1
ATOM 2999 N N . HIS B 1 7 ? -19.578 15.531 -16 1 55.31 7 HIS B N 1
ATOM 3000 C CA . HIS B 1 7 ? -19.406 14.555 -17.078 1 55.31 7 HIS B CA 1
ATOM 3001 C C . HIS B 1 7 ? -18.391 13.484 -16.688 1 55.31 7 HIS B C 1
ATOM 3003 O O . HIS B 1 7 ? -18.625 12.289 -16.906 1 55.31 7 HIS B O 1
ATOM 3009 N N . VAL B 1 8 ? -17.281 13.977 -16.188 1 61.78 8 VAL B N 1
ATOM 3010 C CA . VAL B 1 8 ? -16.281 13.008 -15.75 1 61.78 8 VAL B CA 1
ATOM 3011 C C . VAL B 1 8 ? -16.828 12.164 -14.609 1 61.78 8 VAL B C 1
ATOM 3013 O O . VAL B 1 8 ? -16.625 10.945 -14.562 1 61.78 8 VAL B O 1
ATOM 3016 N N . CYS B 1 9 ? -17.547 12.812 -13.883 1 63.19 9 CYS B N 1
ATOM 3017 C CA . CYS B 1 9 ? -18.203 12.117 -12.773 1 63.19 9 CYS B CA 1
ATOM 3018 C C . CYS B 1 9 ? -19.25 11.148 -13.297 1 63.19 9 CYS B C 1
ATOM 3020 O O . CYS B 1 9 ? -19.391 10.039 -12.766 1 63.19 9 CYS B O 1
ATOM 3022 N N . SER B 1 10 ? -19.859 11.539 -14.383 1 58.47 10 SER B N 1
ATOM 3023 C CA . SER B 1 10 ? -20.891 10.68 -14.945 1 58.47 10 SER B CA 1
ATOM 3024 C C . SER B 1 10 ? -20.312 9.383 -15.484 1 58.47 10 SER B C 1
ATOM 3026 O O . SER B 1 10 ? -20.875 8.305 -15.289 1 58.47 10 SER B O 1
ATOM 3028 N N . GLN B 1 11 ? -19.203 9.562 -16.156 1 61.59 11 GLN B N 1
ATOM 3029 C CA . GLN B 1 11 ? -18.547 8.359 -16.656 1 61.59 11 GLN B CA 1
ATOM 3030 C C . GLN B 1 11 ? -18.109 7.453 -15.516 1 61.59 11 GLN B C 1
ATOM 3032 O O . GLN B 1 11 ? -18.328 6.242 -15.555 1 61.59 11 GLN B O 1
ATOM 3037 N N . LEU B 1 12 ? -17.578 8.125 -14.531 1 60.94 12 LEU B N 1
ATOM 3038 C CA . LEU B 1 12 ? -17.125 7.359 -13.375 1 60.94 12 LEU B CA 1
ATOM 3039 C C . LEU B 1 12 ? -18.312 6.742 -12.633 1 60.94 12 LEU B C 1
ATOM 3041 O O . LEU B 1 12 ? -18.234 5.594 -12.195 1 60.94 12 LEU B O 1
ATOM 3045 N N . PHE B 1 13 ? -19.312 7.535 -12.602 1 57.84 13 PHE B N 1
ATOM 3046 C CA . PHE B 1 13 ? -20.531 7.043 -11.969 1 57.84 13 PHE B CA 1
ATOM 3047 C C . PHE B 1 13 ? -21.094 5.848 -12.727 1 57.84 13 PHE B C 1
ATOM 3049 O O . PHE B 1 13 ? -21.547 4.875 -12.117 1 57.84 13 PHE B O 1
ATOM 3056 N N . PHE B 1 14 ? -21.016 5.977 -13.969 1 55.5 14 PHE B N 1
ATOM 3057 C CA . PHE B 1 14 ? -21.469 4.863 -14.797 1 55.5 14 PHE B CA 1
ATOM 3058 C C . PHE B 1 14 ? -20.641 3.613 -14.516 1 55.5 14 PHE B C 1
ATOM 3060 O O . PHE B 1 14 ? -21.203 2.527 -14.336 1 55.5 14 PHE B O 1
ATOM 3067 N N . TYR B 1 15 ? -19.422 3.799 -14.406 1 56.75 15 TYR B N 1
ATOM 3068 C CA . TYR B 1 15 ? -18.578 2.645 -14.148 1 56.75 15 TYR B CA 1
ATOM 3069 C C . TYR B 1 15 ? -18.844 2.053 -12.773 1 56.75 15 TYR B C 1
ATOM 3071 O O . TYR B 1 15 ? -18.938 0.832 -12.625 1 56.75 15 TYR B O 1
ATOM 3079 N N . LEU B 1 16 ? -19.078 2.934 -11.891 1 59.25 16 LEU B N 1
ATOM 3080 C CA . LEU B 1 16 ? -19.328 2.488 -10.523 1 59.25 16 LEU B CA 1
ATOM 3081 C C . LEU B 1 16 ? -20.703 1.821 -10.414 1 59.25 16 LEU B C 1
ATOM 3083 O O . LEU B 1 16 ? -20.844 0.819 -9.711 1 59.25 16 LEU B O 1
ATOM 3087 N N . HIS B 1 17 ? -21.625 2.373 -11.117 1 54.22 17 HIS B N 1
ATOM 3088 C CA . HIS B 1 17 ? -22.969 1.794 -11.164 1 54.22 17 HIS B CA 1
ATOM 3089 C C . HIS B 1 17 ? -22.953 0.41 -11.805 1 54.22 17 HIS B C 1
ATOM 3091 O O . HIS B 1 17 ? -23.641 -0.5 -11.352 1 54.22 17 HIS B O 1
ATOM 3097 N N . VAL B 1 18 ? -22.234 0.307 -12.781 1 50.81 18 VAL B N 1
ATOM 3098 C CA . VAL B 1 18 ? -22.094 -0.988 -13.438 1 50.81 18 VAL B CA 1
ATOM 3099 C C . VAL B 1 18 ? -21.516 -2.004 -12.453 1 50.81 18 VAL B C 1
ATOM 3101 O O . VAL B 1 18 ? -21.969 -3.146 -12.391 1 50.81 18 VAL B O 1
ATOM 3104 N N . ILE B 1 19 ? -20.688 -1.507 -11.695 1 52.75 19 ILE B N 1
ATOM 3105 C CA . ILE B 1 19 ? -20.062 -2.367 -10.703 1 52.75 19 ILE B CA 1
ATOM 3106 C C . ILE B 1 19 ? -21.094 -2.783 -9.656 1 52.75 19 ILE B C 1
ATOM 3108 O O . ILE B 1 19 ? -21.203 -3.965 -9.32 1 52.75 19 ILE B O 1
ATOM 3112 N N . ILE B 1 20 ? -21.844 -1.841 -9.258 1 50.69 20 ILE B N 1
ATOM 3113 C CA . ILE B 1 20 ? -22.812 -2.098 -8.211 1 50.69 20 ILE B CA 1
ATOM 3114 C C . ILE B 1 20 ? -23.938 -2.984 -8.75 1 50.69 20 ILE B C 1
ATOM 3116 O O . ILE B 1 20 ? -24.406 -3.889 -8.062 1 50.69 20 ILE B O 1
ATOM 3120 N N . THR B 1 21 ? -24.375 -2.664 -9.984 1 47.09 21 THR B N 1
ATOM 3121 C CA . THR B 1 21 ? -25.469 -3.406 -10.602 1 47.09 21 THR B CA 1
ATOM 3122 C C . THR B 1 21 ? -25.031 -4.828 -10.945 1 47.09 21 THR B C 1
ATOM 3124 O O . THR B 1 21 ? -25.812 -5.77 -10.828 1 47.09 21 THR B O 1
ATOM 3127 N N . LEU B 1 22 ? -23.938 -4.895 -11.547 1 44.91 22 LEU B N 1
ATOM 3128 C CA . LEU B 1 22 ? -23.438 -6.219 -11.891 1 44.91 22 LEU B CA 1
ATOM 3129 C C . LEU B 1 22 ? -23.203 -7.051 -10.633 1 44.91 22 LEU B C 1
ATOM 3131 O O . LEU B 1 22 ? -23.266 -8.281 -10.672 1 44.91 22 LEU B O 1
ATOM 3135 N N . PHE B 1 23 ? -23.016 -6.34 -9.578 1 40.62 23 PHE B N 1
ATOM 3136 C CA . PHE B 1 23 ? -22.734 -7.07 -8.344 1 40.62 23 PHE B CA 1
ATOM 3137 C C . PHE B 1 23 ? -23.938 -7.039 -7.414 1 40.62 23 PHE B C 1
ATOM 3139 O O . PHE B 1 23 ? -23.859 -7.488 -6.27 1 40.62 23 PHE B O 1
ATOM 3146 N N . LYS B 1 24 ? -25.094 -6.418 -7.719 1 37.31 24 LYS B N 1
ATOM 3147 C CA . LYS B 1 24 ? -26.344 -6.672 -7 1 37.31 24 LYS B CA 1
ATOM 3148 C C . LYS B 1 24 ? -26.734 -8.148 -7.07 1 37.31 24 LYS B C 1
ATOM 3150 O O . LYS B 1 24 ? -26.672 -8.758 -8.141 1 37.31 24 LYS B O 1
ATOM 3155 N N . PRO B 1 25 ? -26.766 -8.703 -5.945 1 31.08 25 PRO B N 1
ATOM 3156 C CA . PRO B 1 25 ? -27.438 -10 -6.027 1 31.08 25 PRO B CA 1
ATOM 3157 C C . PRO B 1 25 ? -28.703 -9.953 -6.887 1 31.08 25 PRO B C 1
ATOM 3159 O O . PRO B 1 25 ? -29.531 -9.055 -6.723 1 31.08 25 PRO B O 1
ATOM 3162 N N . LEU B 1 26 ? -28.641 -10.297 -8.086 1 29.59 26 LEU B N 1
ATOM 3163 C CA . LEU B 1 26 ? -29.938 -10.734 -8.609 1 29.59 26 LEU B CA 1
ATOM 3164 C C . LEU B 1 26 ? -30.672 -11.609 -7.59 1 29.59 26 LEU B C 1
ATOM 3166 O O . LEU B 1 26 ? -30.516 -12.828 -7.594 1 29.59 26 LEU B O 1
ATOM 3170 N N . HIS B 1 27 ? -30.531 -11.305 -6.277 1 30.48 27 HIS B N 1
ATOM 3171 C CA . HIS B 1 27 ? -31.625 -11.938 -5.539 1 30.48 27 HIS B CA 1
ATOM 3172 C C . HIS B 1 27 ? -32.969 -11.414 -6 1 30.48 27 HIS B C 1
ATOM 3174 O O . HIS B 1 27 ? -33.625 -10.617 -5.305 1 30.48 27 HIS B O 1
ATOM 3180 N N . LEU B 1 28 ? -33.312 -11.078 -7.176 1 27.7 28 LEU B N 1
ATOM 3181 C CA . LEU B 1 28 ? -34.719 -11.438 -7.445 1 27.7 28 LEU B CA 1
ATOM 3182 C C . LEU B 1 28 ? -34.969 -12.883 -7.035 1 27.7 28 LEU B C 1
ATOM 3184 O O . LEU B 1 28 ? -34.562 -13.82 -7.711 1 27.7 28 LEU B O 1
ATOM 3188 N N . HIS B 1 29 ? -34.781 -13.102 -5.766 1 27.84 29 HIS B N 1
ATOM 3189 C CA . HIS B 1 29 ? -35.781 -14.078 -5.32 1 27.84 29 HIS B CA 1
ATOM 3190 C C . HIS B 1 29 ? -37.156 -13.711 -5.805 1 27.84 29 HIS B C 1
ATOM 3192 O O . HIS B 1 29 ? -37.812 -12.828 -5.234 1 27.84 29 HIS B O 1
ATOM 3198 N N . VAL B 1 30 ? -37.531 -13.609 -7.043 1 25.52 30 VAL B N 1
ATOM 3199 C CA . VAL B 1 30 ? -38.844 -14.156 -7.34 1 25.52 30 VAL B CA 1
ATOM 3200 C C . VAL B 1 30 ? -39.062 -15.445 -6.543 1 25.52 30 VAL B C 1
ATOM 3202 O O . VAL B 1 30 ? -38.281 -16.391 -6.656 1 25.52 30 VAL B O 1
ATOM 3205 N N . GLN B 1 31 ? -39.469 -15.312 -5.285 1 26.86 31 GLN B N 1
ATOM 3206 C CA . GLN B 1 31 ? -40.406 -16.312 -4.754 1 26.86 31 GLN B CA 1
ATOM 3207 C C . GLN B 1 31 ? -41.188 -16.953 -5.875 1 26.86 31 GLN B C 1
ATOM 3209 O O . GLN B 1 31 ? -42.375 -16.672 -6.043 1 26.86 31 GLN B O 1
ATOM 3214 N N . LEU B 1 32 ? -40.812 -16.984 -7.223 1 26.97 32 LEU B N 1
ATOM 3215 C CA . LEU B 1 32 ? -41.594 -18.016 -7.902 1 26.97 32 LEU B CA 1
ATOM 3216 C C . LEU B 1 32 ? -41.438 -19.359 -7.207 1 26.97 32 LEU B C 1
ATOM 3218 O O . LEU B 1 32 ? -40.375 -20 -7.32 1 26.97 32 LEU B O 1
ATOM 3222 N N . THR B 1 33 ? -41.719 -19.484 -5.93 1 30 33 THR B N 1
ATOM 3223 C CA . THR B 1 33 ? -42.219 -20.75 -5.402 1 30 33 THR B CA 1
ATOM 3224 C C . THR B 1 33 ? -43.031 -21.484 -6.473 1 30 33 THR B C 1
ATOM 3226 O O . THR B 1 33 ? -43.594 -22.547 -6.203 1 30 33 THR B O 1
ATOM 3229 N N . HIS B 1 34 ? -43.688 -20.781 -7.434 1 30 34 HIS B N 1
ATOM 3230 C CA . HIS B 1 34 ? -44.344 -21.844 -8.195 1 30 34 HIS B CA 1
ATOM 3231 C C . HIS B 1 34 ? -43.312 -22.75 -8.875 1 30 34 HIS B C 1
ATOM 3233 O O . HIS B 1 34 ? -42.25 -22.297 -9.273 1 30 34 HIS B O 1
ATOM 3239 N N . PRO B 1 35 ? -43.375 -24.188 -8.742 1 32.88 35 PRO B N 1
ATOM 3240 C CA . PRO B 1 35 ? -42.625 -25.297 -9.344 1 32.88 35 PRO B CA 1
ATOM 3241 C C . PRO B 1 35 ? -42 -24.922 -10.695 1 32.88 35 PRO B C 1
ATOM 3243 O O . PRO B 1 35 ? -41.062 -25.578 -11.148 1 32.88 35 PRO B O 1
ATOM 3246 N N . LEU B 1 36 ? -42.562 -24.016 -11.492 1 30.39 36 LEU B N 1
ATOM 3247 C CA . LEU B 1 36 ? -42.312 -24.016 -12.93 1 30.39 36 LEU B CA 1
ATOM 3248 C C . LEU B 1 36 ? -41.031 -23.234 -13.234 1 30.39 36 LEU B C 1
ATOM 3250 O O . LEU B 1 36 ? -40.375 -23.469 -14.258 1 30.39 36 LEU B O 1
ATOM 3254 N N . PHE B 1 37 ? -40.812 -21.875 -12.711 1 32.03 37 PHE B N 1
ATOM 3255 C CA . PHE B 1 37 ? -39.75 -21.125 -13.398 1 32.03 37 PHE B CA 1
ATOM 3256 C C . PHE B 1 37 ? -38.406 -21.328 -12.703 1 32.03 37 PHE B C 1
ATOM 3258 O O . PHE B 1 37 ? -38.062 -20.578 -11.789 1 32.03 37 PHE B O 1
ATOM 3265 N N . SER B 1 38 ? -37.906 -22.484 -12.18 1 33.25 38 SER B N 1
ATOM 3266 C CA . SER B 1 38 ? -36.5 -22.938 -12.102 1 33.25 38 SER B CA 1
ATOM 3267 C C . SER B 1 38 ? -35.656 -22.266 -13.18 1 33.25 38 SER B C 1
ATOM 3269 O O . SER B 1 38 ? -35.875 -22.484 -14.375 1 33.25 38 SER B O 1
ATOM 3271 N N . LEU B 1 39 ? -35.312 -20.938 -13.055 1 38.84 39 LEU B N 1
ATOM 3272 C CA . LEU B 1 39 ? -34.344 -20.562 -14.094 1 38.84 39 LEU B CA 1
ATOM 3273 C C . LEU B 1 39 ? -33.438 -21.734 -14.445 1 38.84 39 LEU B C 1
ATOM 3275 O O . LEU B 1 39 ? -32.781 -22.281 -13.57 1 38.84 39 LEU B O 1
ATOM 3279 N N . SER B 1 40 ? -33.656 -22.531 -15.297 1 41.59 40 SER B N 1
ATOM 3280 C CA . SER B 1 40 ? -32.969 -23.703 -15.836 1 41.59 40 SER B CA 1
ATOM 3281 C C . SER B 1 40 ? -31.469 -23.422 -16.016 1 41.59 40 SER B C 1
ATOM 3283 O O . SER B 1 40 ? -31.062 -22.266 -16.156 1 41.59 40 SER B O 1
ATOM 3285 N N . ILE B 1 41 ? -30.469 -24.328 -15.617 1 50.56 41 ILE B N 1
ATOM 3286 C CA . ILE B 1 41 ? -29.047 -24.469 -15.875 1 50.56 41 ILE B CA 1
ATOM 3287 C C . ILE B 1 41 ? -28.656 -23.641 -17.109 1 50.56 41 ILE B C 1
ATOM 3289 O O . ILE B 1 41 ? -27.672 -22.906 -17.078 1 50.56 41 ILE B O 1
ATOM 3293 N N . PRO B 1 42 ? -29.547 -23.516 -18.094 1 51.53 42 PRO B N 1
ATOM 3294 C CA . PRO B 1 42 ? -29.172 -22.766 -19.297 1 51.53 42 PRO B CA 1
ATOM 3295 C C . PRO B 1 42 ? -29.188 -21.25 -19.062 1 51.53 42 PRO B C 1
ATOM 3297 O O . PRO B 1 42 ? -28.359 -20.531 -19.641 1 51.53 42 PRO B O 1
ATOM 3300 N N . SER B 1 43 ? -29.953 -20.797 -18.156 1 55.75 43 SER B N 1
ATOM 3301 C CA . SER B 1 43 ? -30.047 -19.359 -17.969 1 55.75 43 SER B CA 1
ATOM 3302 C C . SER B 1 43 ? -28.859 -18.812 -17.172 1 55.75 43 SER B C 1
ATOM 3304 O O . SER B 1 43 ? -28.344 -17.734 -17.484 1 55.75 43 SER B O 1
ATOM 3306 N N . GLN B 1 44 ? -28.453 -19.594 -16.203 1 57.28 44 GLN B N 1
ATOM 3307 C CA . GLN B 1 44 ? -27.281 -19.172 -15.445 1 57.28 44 GLN B CA 1
ATOM 3308 C C . GLN B 1 44 ? -26.047 -19.109 -16.344 1 57.28 44 GLN B C 1
ATOM 3310 O O . GLN B 1 44 ? -25.234 -18.188 -16.234 1 57.28 44 GLN B O 1
ATOM 3315 N N . LEU B 1 45 ? -26.047 -20.047 -17.234 1 62.22 45 LEU B N 1
ATOM 3316 C CA . LEU B 1 45 ? -24.922 -20.078 -18.156 1 62.22 45 LEU B CA 1
ATOM 3317 C C . LEU B 1 45 ? -24.953 -18.891 -19.109 1 62.22 45 LEU B C 1
ATOM 3319 O O . LEU B 1 45 ? -23.906 -18.312 -19.422 1 62.22 45 LEU B O 1
ATOM 3323 N N . PHE B 1 46 ? -26.188 -18.562 -19.5 1 64.5 46 PHE B N 1
ATOM 3324 C CA . PHE B 1 46 ? -26.312 -17.422 -20.406 1 64.5 46 PHE B CA 1
ATOM 3325 C C . PHE B 1 46 ? -25.922 -16.125 -19.688 1 64.5 46 PHE B C 1
ATOM 3327 O O . PHE B 1 46 ? -25.281 -15.266 -20.281 1 64.5 46 PHE B O 1
ATOM 3334 N N . ILE B 1 47 ? -26.344 -16.016 -18.547 1 64.56 47 ILE B N 1
ATOM 3335 C CA . ILE B 1 47 ? -26.031 -14.812 -17.781 1 64.56 47 ILE B CA 1
ATOM 3336 C C . ILE B 1 47 ? -24.531 -14.719 -17.562 1 64.56 47 ILE B C 1
ATOM 3338 O O . ILE B 1 47 ? -23.938 -13.633 -17.672 1 64.56 47 ILE B O 1
ATOM 3342 N N . GLU B 1 48 ? -23.969 -15.852 -17.297 1 68.62 48 GLU B N 1
ATOM 3343 C CA . GLU B 1 48 ? -22.516 -15.875 -17.094 1 68.62 48 GLU B CA 1
ATOM 3344 C C . GLU B 1 48 ? -21.781 -15.508 -18.375 1 68.62 48 GLU B C 1
ATOM 3346 O O . GLU B 1 48 ? -20.797 -14.758 -18.328 1 68.62 48 GLU B O 1
ATOM 3351 N N . GLU B 1 49 ? -22.312 -15.945 -19.453 1 73.12 49 GLU B N 1
ATOM 3352 C CA . GLU B 1 49 ? -21.688 -15.625 -20.734 1 73.12 49 GLU B CA 1
ATOM 3353 C C . GLU B 1 49 ? -21.859 -14.148 -21.078 1 73.12 49 GLU B C 1
ATOM 3355 O O . GLU B 1 49 ? -20.953 -13.523 -21.625 1 73.12 49 GLU B O 1
ATOM 3360 N N . ALA B 1 50 ? -23.047 -13.68 -20.812 1 69.88 50 ALA B N 1
ATOM 3361 C CA . ALA B 1 50 ? -23.312 -12.266 -21.062 1 69.88 50 ALA B CA 1
ATOM 3362 C C . ALA B 1 50 ? -22.406 -11.367 -20.219 1 69.88 50 ALA B C 1
ATOM 3364 O O . ALA B 1 50 ? -21.906 -10.352 -20.703 1 69.88 50 ALA B O 1
ATOM 3365 N N . MET B 1 51 ? -22.203 -11.797 -19.047 1 72.06 51 MET B N 1
ATOM 3366 C CA . MET B 1 51 ? -21.359 -11.023 -18.156 1 72.06 51 MET B CA 1
ATOM 3367 C C . MET B 1 51 ? -19.906 -11.07 -18.609 1 72.06 51 MET B C 1
ATOM 3369 O O . MET B 1 51 ? -19.188 -10.07 -18.531 1 72.06 51 MET B O 1
ATOM 3373 N N . ASP B 1 52 ? -19.562 -12.219 -19.141 1 75.56 52 ASP B N 1
ATOM 3374 C CA . ASP B 1 52 ? -18.203 -12.359 -19.656 1 75.56 52 ASP B CA 1
ATOM 3375 C C . ASP B 1 52 ? -17.984 -11.461 -20.859 1 75.56 52 ASP B C 1
ATOM 3377 O O . ASP B 1 52 ? -16.922 -10.852 -21 1 75.56 52 ASP B O 1
ATOM 3381 N N . PHE B 1 53 ? -19.031 -11.422 -21.625 1 77.12 53 PHE B N 1
ATOM 3382 C CA . PHE B 1 53 ? -18.938 -10.594 -22.828 1 77.12 53 PHE B CA 1
ATOM 3383 C C . PHE B 1 53 ? -18.891 -9.117 -22.453 1 77.12 53 PHE B C 1
ATOM 3385 O O . PHE B 1 53 ? -18.109 -8.352 -23.016 1 77.12 53 PHE B O 1
ATOM 3392 N N . LEU B 1 54 ? -19.734 -8.727 -21.578 1 76.75 54 LEU B N 1
ATOM 3393 C CA . LEU B 1 54 ? -19.734 -7.344 -21.125 1 76.75 54 LEU B CA 1
ATOM 3394 C C . LEU B 1 54 ? -18.391 -6.957 -20.531 1 76.75 54 LEU B C 1
ATOM 3396 O O . LEU B 1 54 ? -17.875 -5.871 -20.812 1 76.75 54 LEU B O 1
ATOM 3400 N N . ASN B 1 55 ? -17.812 -7.852 -19.781 1 75.25 55 ASN B N 1
ATOM 3401 C CA . ASN B 1 55 ? -16.516 -7.574 -19.188 1 75.25 55 ASN B CA 1
ATOM 3402 C C . ASN B 1 55 ? -15.43 -7.43 -20.266 1 75.25 55 ASN B C 1
ATOM 3404 O O . ASN B 1 55 ? -14.539 -6.594 -20.141 1 75.25 55 ASN B O 1
ATOM 3408 N N . PHE B 1 56 ? -15.586 -8.188 -21.188 1 78.44 56 PHE B N 1
ATOM 3409 C CA . PHE B 1 56 ? -14.641 -8.109 -22.281 1 78.44 56 PHE B CA 1
ATOM 3410 C C . PHE B 1 56 ? -14.719 -6.754 -22.984 1 78.44 56 PHE B C 1
ATOM 3412 O O . PHE B 1 56 ? -13.688 -6.125 -23.234 1 78.44 56 PHE B O 1
ATOM 3419 N N . LEU B 1 57 ? -15.953 -6.297 -23.25 1 78.88 57 LEU B N 1
ATOM 3420 C CA . LEU B 1 57 ? -16.172 -5.016 -23.922 1 78.88 57 LEU B CA 1
ATOM 3421 C C . LEU B 1 57 ? -15.648 -3.865 -23.062 1 78.88 57 LEU B C 1
ATOM 3423 O O . LEU B 1 57 ? -15.016 -2.938 -23.578 1 78.88 57 LEU B O 1
ATOM 3427 N N . LEU B 1 58 ? -15.898 -4.004 -21.844 1 80.25 58 LEU B N 1
ATOM 3428 C CA . LEU B 1 58 ? -15.461 -2.949 -20.922 1 80.25 58 LEU B CA 1
ATOM 3429 C C . LEU B 1 58 ? -13.938 -2.928 -20.812 1 80.25 58 LEU B C 1
ATOM 3431 O O . LEU B 1 58 ? -13.336 -1.855 -20.734 1 80.25 58 LEU B O 1
ATOM 3435 N N . ASN B 1 59 ? -13.328 -4.027 -20.844 1 80.12 59 ASN B N 1
ATOM 3436 C CA . ASN B 1 59 ? -11.875 -4.125 -20.781 1 80.12 59 ASN B CA 1
ATOM 3437 C C . ASN B 1 59 ? -11.211 -3.479 -21.984 1 80.12 59 ASN B C 1
ATOM 3439 O O . ASN B 1 59 ? -10.102 -2.951 -21.875 1 80.12 59 ASN B O 1
ATOM 3443 N N . LEU B 1 60 ? -11.93 -3.496 -23.031 1 78.75 60 LEU B N 1
ATOM 3444 C CA . LEU B 1 60 ? -11.359 -2.994 -24.281 1 78.75 60 LEU B CA 1
ATOM 3445 C C . LEU B 1 60 ? -11.602 -1.496 -24.422 1 78.75 60 LEU B C 1
ATOM 3447 O O . LEU B 1 60 ? -10.719 -0.761 -24.875 1 78.75 60 LEU B O 1
ATOM 3451 N N . LEU B 1 61 ? -12.734 -1.003 -23.969 1 81.25 61 LEU B N 1
ATOM 3452 C CA . LEU B 1 61 ? -13.156 0.34 -24.359 1 81.25 61 LEU B CA 1
ATOM 3453 C C . LEU B 1 61 ? -12.938 1.324 -23.203 1 81.25 61 LEU B C 1
ATOM 3455 O O . LEU B 1 61 ? -12.688 2.508 -23.438 1 81.25 61 LEU B O 1
ATOM 3459 N N . VAL B 1 62 ? -13.039 0.885 -22.031 1 82.12 62 VAL B N 1
ATOM 3460 C CA . VAL B 1 62 ? -13.086 1.79 -20.891 1 82.12 62 VAL B CA 1
ATOM 3461 C C . VAL B 1 62 ? -11.711 2.414 -20.672 1 82.12 62 VAL B C 1
ATOM 3463 O O . VAL B 1 62 ? -11.594 3.627 -20.469 1 82.12 62 VAL B O 1
ATOM 3466 N N . PRO B 1 63 ? -10.656 1.63 -20.703 1 84 63 PRO B N 1
ATOM 3467 C CA . PRO B 1 63 ? -9.359 2.227 -20.391 1 84 63 PRO B CA 1
ATOM 3468 C C . PRO B 1 63 ? -8.953 3.322 -21.375 1 84 63 PRO B C 1
ATOM 3470 O O . PRO B 1 63 ? -8.734 4.469 -20.984 1 84 63 PRO B O 1
ATOM 3473 N N . PRO B 1 64 ? -8.922 3.066 -22.703 1 83.44 64 PRO B N 1
ATOM 3474 C CA . PRO B 1 64 ? -8.547 4.156 -23.609 1 83.44 64 PRO B CA 1
ATOM 3475 C C . PRO B 1 64 ? -9.547 5.305 -23.594 1 83.44 64 PRO B C 1
ATOM 3477 O O . PRO B 1 64 ? -9.164 6.473 -23.703 1 83.44 64 PRO B O 1
ATOM 3480 N N . GLY B 1 65 ? -10.859 5.031 -23.484 1 84.25 65 GLY B N 1
ATOM 3481 C CA . GLY B 1 65 ? -11.867 6.078 -23.391 1 84.25 65 GLY B CA 1
ATOM 3482 C C . GLY B 1 65 ? -11.664 6.992 -22.188 1 84.25 65 GLY B C 1
ATOM 3483 O O . GLY B 1 65 ? -11.797 8.211 -22.312 1 84.25 65 GLY B O 1
ATOM 3484 N N . SER B 1 66 ? -11.305 6.391 -21.094 1 84.25 66 SER B N 1
ATOM 3485 C CA . SER B 1 66 ? -11.094 7.164 -19.875 1 84.25 66 SER B CA 1
ATOM 3486 C C . SER B 1 66 ? -9.828 8.008 -19.969 1 84.25 66 SER B C 1
ATOM 3488 O O . SER B 1 66 ? -9.781 9.133 -19.453 1 84.25 66 SER B O 1
ATOM 3490 N N . MET B 1 67 ? -8.797 7.449 -20.594 1 84.5 67 MET B N 1
ATOM 3491 C CA . MET B 1 67 ? -7.551 8.195 -20.766 1 84.5 67 MET B CA 1
ATOM 3492 C C . MET B 1 67 ? -7.766 9.422 -21.656 1 84.5 67 MET B C 1
ATOM 3494 O O . MET B 1 67 ? -7.281 10.508 -21.328 1 84.5 67 MET B O 1
ATOM 3498 N N . ILE B 1 68 ? -8.531 9.258 -22.656 1 85.75 68 ILE B N 1
ATOM 3499 C CA . ILE B 1 68 ? -8.812 10.359 -23.578 1 85.75 68 ILE B CA 1
ATOM 3500 C C . ILE B 1 68 ? -9.68 11.406 -22.891 1 85.75 68 ILE B C 1
ATOM 3502 O O . ILE B 1 68 ? -9.406 12.602 -22.953 1 85.75 68 ILE B O 1
ATOM 3506 N N . THR B 1 69 ? -10.672 10.906 -22.188 1 83.75 69 THR B N 1
ATOM 3507 C CA . THR B 1 69 ? -11.562 11.82 -21.469 1 83.75 69 THR B CA 1
ATOM 3508 C C . THR B 1 69 ? -10.789 12.648 -20.453 1 83.75 69 THR B C 1
ATOM 3510 O O . THR B 1 69 ? -10.977 13.867 -20.359 1 83.75 69 THR B O 1
ATOM 3513 N N . LEU B 1 70 ? -9.961 11.992 -19.75 1 83.75 70 LEU B N 1
ATOM 3514 C CA . LEU B 1 70 ? -9.18 12.703 -18.734 1 83.75 70 LEU B CA 1
ATOM 3515 C C . LEU B 1 70 ? -8.219 13.688 -19.375 1 83.75 70 LEU B C 1
ATOM 3517 O O . LEU B 1 70 ? -8.031 14.797 -18.875 1 83.75 70 LEU B O 1
ATOM 3521 N N . ALA B 1 71 ? -7.594 13.219 -20.484 1 84.56 71 ALA B N 1
ATOM 3522 C CA . ALA B 1 71 ? -6.648 14.094 -21.172 1 84.56 71 ALA B CA 1
ATOM 3523 C C . ALA B 1 71 ? -7.34 15.359 -21.672 1 84.56 71 ALA B C 1
ATOM 3525 O O . ALA B 1 71 ? -6.805 16.469 -21.531 1 84.56 71 ALA B O 1
ATOM 3526 N N . PHE B 1 72 ? -8.531 15.227 -22.109 1 84.25 72 PHE B N 1
ATOM 3527 C CA . PHE B 1 72 ? -9.258 16.359 -22.672 1 84.25 72 PHE B CA 1
ATOM 3528 C C . PHE B 1 72 ? -9.844 17.219 -21.562 1 84.25 72 PHE B C 1
ATOM 3530 O O . PHE B 1 72 ? -10.062 18.422 -21.766 1 84.25 72 PHE B O 1
ATOM 3537 N N . SER B 1 73 ? -10.102 16.609 -20.469 1 84.06 73 SER B N 1
ATOM 3538 C CA . SER B 1 73 ? -10.656 17.375 -19.359 1 84.06 73 SER B CA 1
ATOM 3539 C C . SER B 1 73 ? -9.562 18.031 -18.531 1 84.06 73 SER B C 1
ATOM 3541 O O . SER B 1 73 ? -9.844 18.812 -17.625 1 84.06 73 SER B O 1
ATOM 3543 N N . TRP B 1 74 ? -8.312 17.766 -18.875 1 84.25 74 TRP B N 1
ATOM 3544 C CA . TRP B 1 74 ? -7.176 18.141 -18.047 1 84.25 74 TRP B CA 1
ATOM 3545 C C . TRP B 1 74 ? -7.109 19.656 -17.859 1 84.25 74 TRP B C 1
ATOM 3547 O O . TRP B 1 74 ? -6.957 20.141 -16.734 1 84.25 74 TRP B O 1
ATOM 3557 N N . PRO B 1 75 ? -7.328 20.422 -18.984 1 80.25 75 PRO B N 1
ATOM 3558 C CA . PRO B 1 75 ? -7.27 21.875 -18.797 1 80.25 75 PRO B CA 1
ATOM 3559 C C . PRO B 1 75 ? -8.367 22.391 -17.875 1 80.25 75 PRO B C 1
ATOM 3561 O O . PRO B 1 75 ? -8.109 23.281 -17.047 1 80.25 75 PRO B O 1
ATOM 3564 N N . ALA B 1 76 ? -9.562 21.812 -18.031 1 80.31 76 ALA B N 1
ATOM 3565 C CA . ALA B 1 76 ? -10.672 22.234 -17.172 1 80.31 76 ALA B CA 1
ATOM 3566 C C . ALA B 1 76 ? -10.422 21.844 -15.727 1 80.31 76 ALA B C 1
ATOM 3568 O O . ALA B 1 76 ? -10.719 22.609 -14.805 1 80.31 76 ALA B O 1
ATOM 3569 N N . LEU B 1 77 ? -9.891 20.688 -15.562 1 82.5 77 LEU B N 1
ATOM 3570 C CA . LEU B 1 77 ? -9.586 20.234 -14.211 1 82.5 77 LEU B CA 1
ATOM 3571 C C . LEU B 1 77 ? -8.508 21.109 -13.578 1 82.5 77 LEU B C 1
ATOM 3573 O O . LEU B 1 77 ? -8.602 21.453 -12.391 1 82.5 77 LEU B O 1
ATOM 3577 N N . CYS B 1 78 ? -7.496 21.438 -14.328 1 81.31 78 CYS B N 1
ATOM 3578 C CA . CYS B 1 78 ? -6.434 22.312 -13.828 1 81.31 78 CYS B CA 1
ATOM 3579 C C . CYS B 1 78 ? -6.984 23.672 -13.445 1 81.31 78 CYS B C 1
ATOM 3581 O O . CYS B 1 78 ? -6.582 24.25 -12.43 1 81.31 78 CYS B O 1
ATOM 3583 N N . PHE B 1 79 ? -7.91 24.141 -14.258 1 81.19 79 PHE B N 1
ATOM 3584 C CA . PHE B 1 79 ? -8.523 25.422 -13.984 1 81.19 79 PHE B CA 1
ATOM 3585 C C . PHE B 1 79 ? -9.344 25.375 -12.703 1 81.19 79 PHE B C 1
ATOM 3587 O O . PHE B 1 79 ? -9.25 26.281 -11.859 1 81.19 79 PHE B O 1
ATOM 3594 N N . LEU B 1 80 ? -10.094 24.391 -12.516 1 81.44 80 LEU B N 1
ATOM 3595 C CA . LEU B 1 80 ? -10.906 24.234 -11.32 1 81.44 80 LEU B CA 1
ATOM 3596 C C . LEU B 1 80 ? -10.031 24.109 -10.078 1 81.44 80 LEU B C 1
ATOM 3598 O O . LEU B 1 80 ? -10.344 24.688 -9.031 1 81.44 80 LEU B O 1
ATOM 3602 N N . ASN B 1 81 ? -9.016 23.359 -10.242 1 80.75 81 ASN B N 1
ATOM 3603 C CA . ASN B 1 81 ? -8.086 23.203 -9.125 1 80.75 81 ASN B CA 1
ATOM 3604 C C . ASN B 1 81 ? -7.418 24.531 -8.773 1 80.75 81 ASN B C 1
ATOM 3606 O O . ASN B 1 81 ? -7.184 24.812 -7.594 1 80.75 81 ASN B O 1
ATOM 3610 N N . PHE B 1 82 ? -7.168 25.219 -9.805 1 82.25 82 PHE B N 1
ATOM 3611 C CA . PHE B 1 82 ? -6.559 26.531 -9.594 1 82.25 82 PHE B CA 1
ATOM 3612 C C . PHE B 1 82 ? -7.523 27.469 -8.883 1 82.25 82 PHE B C 1
ATOM 3614 O O . PHE B 1 82 ? -7.133 28.188 -7.965 1 82.25 82 PHE B O 1
ATOM 3621 N N . CYS B 1 83 ? -8.781 27.531 -9.305 1 84.25 83 CYS B N 1
ATOM 3622 C CA . CYS B 1 83 ? -9.797 28.359 -8.664 1 84.25 83 CYS B CA 1
ATOM 3623 C C . CYS B 1 83 ? -9.961 27.984 -7.199 1 84.25 83 CYS B C 1
ATOM 3625 O O . CYS B 1 83 ? -10.062 28.859 -6.332 1 84.25 83 CYS B O 1
ATOM 3627 N N . GLU B 1 84 ? -9.984 26.719 -6.977 1 81.56 84 GLU B N 1
ATOM 3628 C CA . GLU B 1 84 ? -10.094 26.25 -5.598 1 81.56 84 GLU B CA 1
ATOM 3629 C C . GLU B 1 84 ? -8.867 26.641 -4.777 1 81.56 84 GLU B C 1
ATOM 3631 O O . GLU B 1 84 ? -8.992 27.031 -3.615 1 81.56 84 GLU B O 1
ATOM 3636 N N . TRP B 1 85 ? -7.809 26.438 -5.418 1 80.69 85 TRP B N 1
ATOM 3637 C CA . TRP B 1 85 ? -6.566 26.828 -4.762 1 80.69 85 TRP B CA 1
ATOM 3638 C C . TRP B 1 85 ? -6.574 28.312 -4.41 1 80.69 85 TRP B C 1
ATOM 3640 O O . TRP B 1 85 ? -6.188 28.688 -3.305 1 80.69 85 TRP B O 1
ATOM 3650 N N . LEU B 1 86 ? -7.043 29.109 -5.348 1 82.44 86 LEU B N 1
ATOM 3651 C CA . LEU B 1 86 ? -7.105 30.547 -5.133 1 82.44 86 LEU B CA 1
ATOM 3652 C C . LEU B 1 86 ? -8.062 30.891 -3.996 1 82.44 86 LEU B C 1
ATOM 3654 O O . LEU B 1 86 ? -7.738 31.703 -3.129 1 82.44 86 LEU B O 1
ATOM 3658 N N . CYS B 1 87 ? -9.148 30.312 -4.027 1 84.12 87 CYS B N 1
ATOM 3659 C CA . CYS B 1 87 ? -10.141 30.562 -2.99 1 84.12 87 CYS B CA 1
ATOM 3660 C C . CYS B 1 87 ? -9.625 30.125 -1.625 1 84.12 87 CYS B C 1
ATOM 3662 O O . CYS B 1 87 ? -9.758 30.859 -0.643 1 84.12 87 CYS B O 1
ATOM 3664 N N . ASN B 1 88 ? -9.016 28.953 -1.6 1 83.5 88 ASN B N 1
ATOM 3665 C CA . ASN B 1 88 ? -8.531 28.406 -0.339 1 83.5 88 ASN B CA 1
ATOM 3666 C C . ASN B 1 88 ? -7.293 29.156 0.156 1 83.5 88 ASN B C 1
ATOM 3668 O O . ASN B 1 88 ? -6.996 29.141 1.352 1 83.5 88 ASN B O 1
ATOM 3672 N N . SER B 1 89 ? -6.582 29.656 -0.84 1 81.94 89 SER B N 1
ATOM 3673 C CA . SER B 1 89 ? -5.422 30.453 -0.455 1 81.94 89 SER B CA 1
ATOM 3674 C C . SER B 1 89 ? -5.84 31.734 0.257 1 81.94 89 SER B C 1
ATOM 3676 O O . SER B 1 89 ? -5.141 32.219 1.155 1 81.94 89 SER B O 1
ATOM 3678 N N . ILE B 1 90 ? -6.988 32.25 -0.086 1 83 90 ILE B N 1
ATOM 3679 C CA . ILE B 1 90 ? -7.504 33.469 0.51 1 83 90 ILE B CA 1
ATOM 3680 C C . ILE B 1 90 ? -8.141 33.156 1.862 1 83 90 ILE B C 1
ATOM 3682 O O . ILE B 1 90 ? -7.984 33.906 2.82 1 83 90 ILE B O 1
ATOM 3686 N N . TYR B 1 91 ? -8.656 31.953 1.943 1 81.25 91 TYR B N 1
ATOM 3687 C CA . TYR B 1 91 ? -9.391 31.609 3.152 1 81.25 91 TYR B CA 1
ATOM 3688 C C . TYR B 1 91 ? -8.664 30.531 3.949 1 81.25 91 TYR B C 1
ATOM 3690 O O . TYR B 1 91 ? -9.281 29.781 4.699 1 81.25 91 TYR B O 1
ATOM 3698 N N . GLY B 1 92 ? -7.457 30.5 3.787 1 86.62 92 GLY B N 1
ATOM 3699 C CA . GLY B 1 92 ? -6.699 29.469 4.492 1 86.62 92 GLY B CA 1
ATOM 3700 C C . GLY B 1 92 ? -6.789 29.594 6 1 86.62 92 GLY B C 1
ATOM 3701 O O . GLY B 1 92 ? -7.055 30.688 6.527 1 86.62 92 GLY B O 1
ATOM 3702 N N . GLU B 1 93 ? -6.578 28.516 6.672 1 92.12 93 GLU B N 1
ATOM 3703 C CA . GLU B 1 93 ? -6.688 28.453 8.125 1 92.12 93 GLU B CA 1
ATOM 3704 C C . GLU B 1 93 ? -5.578 29.266 8.797 1 92.12 93 GLU B C 1
ATOM 3706 O O . GLU B 1 93 ? -4.402 29.125 8.445 1 92.12 93 GLU B O 1
ATOM 3711 N N . ASP B 1 94 ? -5.953 30.156 9.625 1 94.94 94 ASP B N 1
ATOM 3712 C CA . ASP B 1 94 ? -4.996 30.875 10.469 1 94.94 94 ASP B CA 1
ATOM 3713 C C . ASP B 1 94 ? -4.523 30 11.625 1 94.94 94 ASP B C 1
ATOM 3715 O O . ASP B 1 94 ? -5.324 29.594 12.469 1 94.94 94 ASP B O 1
ATOM 3719 N N . MET B 1 95 ? -3.277 29.797 11.711 1 97.38 95 MET B N 1
ATOM 3720 C CA . MET B 1 95 ? -2.748 28.844 12.68 1 97.38 95 MET B CA 1
ATOM 3721 C C . MET B 1 95 ? -2.344 29.547 13.969 1 97.38 95 MET B C 1
ATOM 3723 O O . MET B 1 95 ? -1.855 28.891 14.898 1 97.38 95 MET B O 1
ATOM 3727 N N . ASP B 1 96 ? -2.578 30.859 14.023 1 97.62 96 ASP B N 1
ATOM 3728 C CA . ASP B 1 96 ? -2.236 31.594 15.234 1 97.62 96 ASP B CA 1
ATOM 3729 C C . ASP B 1 96 ? -2.975 31.031 16.453 1 97.62 96 ASP B C 1
ATOM 3731 O O . ASP B 1 96 ? -4.207 30.984 16.453 1 97.62 96 ASP B O 1
ATOM 3735 N N . ASN B 1 97 ? -2.258 30.547 17.391 1 97.5 97 ASN B N 1
ATOM 3736 C CA . ASN B 1 97 ? -2.709 30.016 18.672 1 97.5 97 ASN B CA 1
ATOM 3737 C C . ASN B 1 97 ? -3.365 28.656 18.516 1 97.5 97 ASN B C 1
ATOM 3739 O O . ASN B 1 97 ? -3.906 28.109 19.469 1 97.5 97 ASN B O 1
ATOM 3743 N N . LYS B 1 98 ? -3.391 28.109 17.328 1 98.38 98 LYS B N 1
ATOM 3744 C CA . LYS B 1 98 ? -3.852 26.734 17.141 1 98.38 98 LYS B CA 1
ATOM 3745 C C . LYS B 1 98 ? -2.791 25.734 17.578 1 98.38 98 LYS B C 1
ATOM 3747 O O . LYS B 1 98 ? -1.632 26.109 17.781 1 98.38 98 LYS B O 1
ATOM 3752 N N . VAL B 1 99 ? -3.223 24.531 17.797 1 98.88 99 VAL B N 1
ATOM 3753 C CA . VAL B 1 99 ? -2.342 23.547 18.406 1 98.88 99 VAL B CA 1
ATOM 3754 C C . VAL B 1 99 ? -1.998 22.453 17.406 1 98.88 99 VAL B C 1
ATOM 3756 O O . VAL B 1 99 ? -2.891 21.859 16.797 1 98.88 99 VAL B O 1
ATOM 3759 N N . VAL B 1 100 ? -0.697 22.203 17.234 1 98.94 100 VAL B N 1
ATOM 3760 C CA . VAL B 1 100 ? -0.201 21.219 16.281 1 98.94 100 VAL B CA 1
ATOM 3761 C C . VAL B 1 100 ? 0.671 20.188 17 1 98.94 100 VAL B C 1
ATOM 3763 O O . VAL B 1 100 ? 1.586 20.547 17.734 1 98.94 100 VAL B O 1
ATOM 3766 N N . ILE B 1 101 ? 0.365 18.922 16.875 1 98.94 101 ILE B N 1
ATOM 3767 C CA . ILE B 1 101 ? 1.238 17.844 17.297 1 98.94 101 ILE B CA 1
ATOM 3768 C C . ILE B 1 101 ? 2.082 17.359 16.125 1 98.94 101 ILE B C 1
ATOM 3770 O O . ILE B 1 101 ? 1.551 17.062 15.055 1 98.94 101 ILE B O 1
ATOM 3774 N N . ILE B 1 102 ? 3.377 17.297 16.281 1 98.88 102 ILE B N 1
ATOM 3775 C CA . ILE B 1 102 ? 4.281 16.828 15.242 1 98.88 102 ILE B CA 1
ATOM 3776 C C . ILE B 1 102 ? 5.062 15.609 15.75 1 98.88 102 ILE B C 1
ATOM 3778 O O . ILE B 1 102 ? 5.887 15.734 16.656 1 98.88 102 ILE B O 1
ATOM 3782 N N . THR B 1 103 ? 4.758 14.461 15.18 1 98.5 103 THR B N 1
ATOM 3783 C CA . THR B 1 103 ? 5.547 13.273 15.477 1 98.5 103 THR B CA 1
ATOM 3784 C C . THR B 1 103 ? 6.758 13.18 14.555 1 98.5 103 THR B C 1
ATOM 3786 O O . THR B 1 103 ? 6.715 13.648 13.414 1 98.5 103 THR B O 1
ATOM 3789 N N . GLY B 1 104 ? 7.844 12.531 15.023 1 96.38 104 GLY B N 1
ATOM 3790 C CA . GLY B 1 104 ? 9.07 12.539 14.25 1 96.38 104 GLY B CA 1
ATOM 3791 C C . GLY B 1 104 ? 9.68 13.922 14.094 1 96.38 104 GLY B C 1
ATOM 3792 O O . GLY B 1 104 ? 10.281 14.227 13.07 1 96.38 104 GLY B O 1
ATOM 3793 N N . ALA B 1 105 ? 9.516 14.766 15.086 1 96.62 105 ALA B N 1
ATOM 3794 C CA . ALA B 1 105 ? 9.914 16.172 15.008 1 96.62 105 ALA B CA 1
ATOM 3795 C C . ALA B 1 105 ? 11.43 16.312 14.938 1 96.62 105 ALA B C 1
ATOM 3797 O O . ALA B 1 105 ? 11.945 17.359 14.547 1 96.62 105 ALA B O 1
ATOM 3798 N N . SER B 1 106 ? 12.141 15.305 15.289 1 92.44 106 SER B N 1
ATOM 3799 C CA . SER B 1 106 ? 13.594 15.367 15.273 1 92.44 106 SER B CA 1
ATOM 3800 C C . SER B 1 106 ? 14.148 15.023 13.891 1 92.44 106 SER B C 1
ATOM 3802 O O . SER B 1 106 ? 15.344 15.172 13.641 1 92.44 106 SER B O 1
ATOM 3804 N N . SER B 1 107 ? 13.289 14.531 13 1 86.88 107 SER B N 1
ATOM 3805 C CA . SER B 1 107 ? 13.719 14.25 11.641 1 86.88 107 SER B CA 1
ATOM 3806 C C . SER B 1 107 ? 13.938 15.531 10.844 1 86.88 107 SER B C 1
ATOM 3808 O O . SER B 1 107 ? 13.516 16.609 11.273 1 86.88 107 SER B O 1
ATOM 3810 N N . GLY B 1 108 ? 14.625 15.406 9.656 1 85.25 108 GLY B N 1
ATOM 3811 C CA . GLY B 1 108 ? 14.836 16.562 8.797 1 85.25 108 GLY B CA 1
ATOM 3812 C C . GLY B 1 108 ? 13.539 17.234 8.383 1 85.25 108 GLY B C 1
ATOM 3813 O O . GLY B 1 108 ? 13.391 18.453 8.547 1 85.25 108 GLY B O 1
ATOM 3814 N N . ILE B 1 109 ? 12.641 16.469 7.91 1 91.06 109 ILE B N 1
ATOM 3815 C CA . ILE B 1 109 ? 11.375 17.016 7.438 1 91.06 109 ILE B CA 1
ATOM 3816 C C . ILE B 1 109 ? 10.539 17.484 8.633 1 91.06 109 ILE B C 1
ATOM 3818 O O . ILE B 1 109 ? 9.898 18.531 8.578 1 91.06 109 ILE B O 1
ATOM 3822 N N . GLY B 1 110 ? 10.562 16.75 9.742 1 95.31 110 GLY B N 1
ATOM 3823 C CA . GLY B 1 110 ? 9.82 17.125 10.938 1 95.31 110 GLY B CA 1
ATOM 3824 C C . GLY B 1 110 ? 10.25 18.453 11.531 1 95.31 110 GLY B C 1
ATOM 3825 O O . GLY B 1 110 ? 9.414 19.266 11.914 1 95.31 110 GLY B O 1
ATOM 3826 N N . GLU B 1 111 ? 11.531 18.625 11.547 1 95.62 111 GLU B N 1
ATOM 3827 C CA . GLU B 1 111 ? 12.109 19.875 12.062 1 95.62 111 GLU B CA 1
ATOM 3828 C C . GLU B 1 111 ? 11.664 21.062 11.234 1 95.62 111 GLU B C 1
ATOM 3830 O O . GLU B 1 111 ? 11.227 22.078 11.781 1 95.62 111 GLU B O 1
ATOM 3835 N N . GLN B 1 112 ? 11.75 20.906 9.922 1 95.81 112 GLN B N 1
ATOM 3836 C CA . GLN B 1 112 ? 11.391 22.016 9.031 1 95.81 112 GLN B CA 1
ATOM 3837 C C . GLN B 1 112 ? 9.898 22.312 9.086 1 95.81 112 GLN B C 1
ATOM 3839 O O . GLN B 1 112 ? 9.484 23.469 8.992 1 95.81 112 GLN B O 1
ATOM 3844 N N . ILE B 1 113 ? 9.094 21.297 9.281 1 98 113 ILE B N 1
ATOM 3845 C CA . ILE B 1 113 ? 7.656 21.484 9.422 1 98 113 ILE B CA 1
ATOM 3846 C C . ILE B 1 113 ? 7.363 22.25 10.711 1 98 113 ILE B C 1
ATOM 3848 O O . ILE B 1 113 ? 6.527 23.156 10.727 1 98 113 ILE B O 1
ATOM 3852 N N . ALA B 1 114 ? 8.086 21.891 11.789 1 98.56 114 ALA B N 1
ATOM 3853 C CA . ALA B 1 114 ? 7.926 22.609 13.055 1 98.56 114 ALA B CA 1
ATOM 3854 C C . ALA B 1 114 ? 8.219 24.094 12.891 1 98.56 114 ALA B C 1
ATOM 3856 O O . ALA B 1 114 ? 7.473 24.938 13.398 1 98.56 114 ALA B O 1
ATOM 3857 N N . TYR B 1 115 ? 9.211 24.406 12.156 1 98.44 115 TYR B N 1
ATOM 3858 C CA . TYR B 1 115 ? 9.586 25.797 11.938 1 98.44 115 TYR B CA 1
ATOM 3859 C C . TYR B 1 115 ? 8.531 26.531 11.117 1 98.44 115 TYR B C 1
ATOM 3861 O O . TYR B 1 115 ? 8.211 27.688 11.398 1 98.44 115 TYR B O 1
ATOM 3869 N N . GLU B 1 116 ? 7.984 25.828 10.117 1 98.25 116 GLU B N 1
ATOM 3870 C CA . GLU B 1 116 ? 6.953 26.438 9.281 1 98.25 116 GLU B CA 1
ATOM 3871 C C . GLU B 1 116 ? 5.707 26.766 10.102 1 98.25 116 GLU B C 1
ATOM 3873 O O . GLU B 1 116 ? 5.086 27.812 9.914 1 98.25 116 GLU B O 1
ATOM 3878 N N . TYR B 1 117 ? 5.328 25.938 11.039 1 98.75 117 TYR B N 1
ATOM 3879 C CA . TYR B 1 117 ? 4.188 26.203 11.914 1 98.75 117 TYR B CA 1
ATOM 3880 C C . TYR B 1 117 ? 4.512 27.297 12.914 1 98.75 117 TYR B C 1
ATOM 3882 O O . TYR B 1 117 ? 3.641 28.094 13.289 1 98.75 117 TYR B O 1
ATOM 3890 N N . ALA B 1 118 ? 5.789 27.328 13.367 1 98.75 118 ALA B N 1
ATOM 3891 C CA . ALA B 1 118 ? 6.234 28.375 14.281 1 98.75 118 ALA B CA 1
ATOM 3892 C C . ALA B 1 118 ? 6.094 29.75 13.648 1 98.75 118 ALA B C 1
ATOM 3894 O O . ALA B 1 118 ? 5.629 30.703 14.297 1 98.75 118 ALA B O 1
ATOM 3895 N N . LEU B 1 119 ? 6.426 29.812 12.391 1 98.19 119 LEU B N 1
ATOM 3896 C CA . LEU B 1 119 ? 6.309 31.062 11.648 1 98.19 119 LEU B CA 1
ATOM 3897 C C . LEU B 1 119 ? 4.859 31.531 11.594 1 98.19 119 LEU B C 1
ATOM 3899 O O . LEU B 1 119 ? 4.598 32.719 11.391 1 98.19 119 LEU B O 1
ATOM 3903 N N . ARG B 1 120 ? 3.967 30.656 11.836 1 97.75 120 ARG B N 1
ATOM 3904 C CA . ARG B 1 120 ? 2.541 30.969 11.789 1 97.75 120 ARG B CA 1
ATOM 3905 C C . ARG B 1 120 ? 1.973 31.125 13.195 1 97.75 120 ARG B C 1
ATOM 3907 O O . ARG B 1 120 ? 0.754 31.109 13.383 1 97.75 120 ARG B O 1
ATOM 3914 N N . ARG B 1 121 ? 2.869 31.094 14.219 1 98.5 121 ARG B N 1
ATOM 3915 C CA . ARG B 1 121 ? 2.584 31.406 15.617 1 98.5 121 ARG B CA 1
ATOM 3916 C C . ARG B 1 121 ? 1.696 30.328 16.25 1 98.5 121 ARG B C 1
ATOM 3918 O O . ARG B 1 121 ? 0.797 30.656 17.031 1 98.5 121 ARG B O 1
ATOM 3925 N N . ALA B 1 122 ? 1.86 29.094 15.828 1 98.69 122 ALA B N 1
ATOM 3926 C CA . ALA B 1 122 ? 1.119 27.969 16.391 1 98.69 122 ALA B CA 1
ATOM 3927 C C . ALA B 1 122 ? 1.726 27.516 17.719 1 98.69 122 ALA B C 1
ATOM 3929 O O . ALA B 1 122 ? 2.883 27.828 18.016 1 98.69 122 ALA B O 1
ATOM 3930 N N . ASN B 1 123 ? 0.896 26.891 18.594 1 98.81 123 ASN B N 1
ATOM 3931 C CA . ASN B 1 123 ? 1.383 26.094 19.719 1 98.81 123 ASN B CA 1
ATOM 3932 C C . ASN B 1 123 ? 1.829 24.703 19.266 1 98.81 123 ASN B C 1
ATOM 3934 O O . ASN B 1 123 ? 1.104 24.016 18.547 1 98.81 123 ASN B O 1
ATOM 3938 N N . LEU B 1 124 ? 3.033 24.344 19.656 1 98.88 124 LEU B N 1
ATOM 3939 C CA . LEU B 1 124 ? 3.598 23.109 19.109 1 98.88 124 LEU B CA 1
ATOM 3940 C C . LEU B 1 124 ? 3.834 22.078 20.219 1 98.88 124 LEU B C 1
ATOM 3942 O O . LEU B 1 124 ? 4.273 22.422 21.312 1 98.88 124 LEU B O 1
ATOM 3946 N N . THR B 1 125 ? 3.439 20.875 20.031 1 98.88 125 THR B N 1
ATOM 3947 C CA . THR B 1 125 ? 3.908 19.703 20.75 1 98.88 125 THR B CA 1
ATOM 3948 C C . THR B 1 125 ? 4.824 18.844 19.875 1 98.88 125 THR B C 1
ATOM 3950 O O . THR B 1 125 ? 4.367 18.234 18.906 1 98.88 125 THR B O 1
ATOM 3953 N N . LEU B 1 126 ? 6.105 18.844 20.188 1 98.75 126 LEU B N 1
ATOM 3954 C CA . LEU B 1 126 ? 7.105 18.109 19.422 1 98.75 126 LEU B CA 1
ATOM 3955 C C . LEU B 1 126 ? 7.391 16.75 20.031 1 98.75 126 LEU B C 1
ATOM 3957 O O . LEU B 1 126 ? 7.762 16.672 21.203 1 98.75 126 LEU B O 1
ATOM 3961 N N . VAL B 1 127 ? 7.207 15.703 19.25 1 98.56 127 VAL B N 1
ATOM 3962 C CA . VAL B 1 127 ? 7.328 14.336 19.75 1 98.56 127 VAL B CA 1
ATOM 3963 C C . VAL B 1 127 ? 8.422 13.594 18.984 1 98.56 127 VAL B C 1
ATOM 3965 O O . VAL B 1 127 ? 8.438 13.602 17.75 1 98.56 127 VAL B O 1
ATOM 3968 N N . ALA B 1 128 ? 9.328 13.008 19.594 1 96.94 128 ALA B N 1
ATOM 3969 C CA . ALA B 1 128 ? 10.352 12.102 19.078 1 96.94 128 ALA B CA 1
ATOM 3970 C C . ALA B 1 128 ? 10.922 11.227 20.203 1 96.94 128 ALA B C 1
ATOM 3972 O O . ALA B 1 128 ? 10.578 11.398 21.375 1 96.94 128 ALA B O 1
ATOM 3973 N N . ARG B 1 129 ? 11.766 10.305 19.812 1 92.62 129 ARG B N 1
ATOM 3974 C CA . ARG B 1 129 ? 12.305 9.383 20.812 1 92.62 129 ARG B CA 1
ATOM 3975 C C . ARG B 1 129 ? 13.383 10.047 21.656 1 92.62 129 ARG B C 1
ATOM 3977 O O . ARG B 1 129 ? 13.461 9.828 22.859 1 92.62 129 ARG B O 1
ATOM 3984 N N . ARG B 1 130 ? 14.195 10.945 21.016 1 86.25 130 ARG B N 1
ATOM 3985 C CA . ARG B 1 130 ? 15.328 11.547 21.703 1 86.25 130 ARG B CA 1
ATOM 3986 C C . ARG B 1 130 ? 15.023 12.977 22.125 1 86.25 130 ARG B C 1
ATOM 3988 O O . ARG B 1 130 ? 14.945 13.875 21.297 1 86.25 130 ARG B O 1
ATOM 3995 N N . GLU B 1 131 ? 15.086 13.164 23.359 1 89.94 131 GLU B N 1
ATOM 3996 C CA . GLU B 1 131 ? 14.68 14.438 23.938 1 89.94 131 GLU B CA 1
ATOM 3997 C C . GLU B 1 131 ? 15.711 15.531 23.641 1 89.94 131 GLU B C 1
ATOM 3999 O O . GLU B 1 131 ? 15.352 16.688 23.422 1 89.94 131 GLU B O 1
ATOM 4004 N N . HIS B 1 132 ? 16.938 15.164 23.594 1 91.44 132 HIS B N 1
ATOM 4005 C CA . HIS B 1 132 ? 18 16.156 23.453 1 91.44 132 HIS B CA 1
ATOM 4006 C C . HIS B 1 132 ? 17.891 16.906 22.141 1 91.44 132 HIS B C 1
ATOM 4008 O O . HIS B 1 132 ? 18.047 18.125 22.109 1 91.44 132 HIS B O 1
ATOM 4014 N N . ARG B 1 133 ? 17.594 16.234 21.109 1 91.81 133 ARG B N 1
ATOM 4015 C CA . ARG B 1 133 ? 17.453 16.875 19.812 1 91.81 133 ARG B CA 1
ATOM 4016 C C . ARG B 1 133 ? 16.203 17.766 19.781 1 91.81 133 ARG B C 1
ATOM 4018 O O . ARG B 1 133 ? 16.219 18.812 19.125 1 91.81 133 ARG B O 1
ATOM 4025 N N . LEU B 1 134 ? 15.219 17.422 20.531 1 96.81 134 LEU B N 1
ATOM 4026 C CA . LEU B 1 134 ? 13.961 18.156 20.547 1 96.81 134 LEU B CA 1
ATOM 4027 C C . LEU B 1 134 ? 14.148 19.516 21.219 1 96.81 134 LEU B C 1
ATOM 4029 O O . LEU B 1 134 ? 13.508 20.5 20.844 1 96.81 134 LEU B O 1
ATOM 4033 N N . ARG B 1 135 ? 15.008 19.594 22.172 1 96.88 135 ARG B N 1
ATOM 4034 C CA . ARG B 1 135 ? 15.242 20.828 22.891 1 96.88 135 ARG B CA 1
ATOM 4035 C C . ARG B 1 135 ? 15.773 21.922 21.969 1 96.88 135 ARG B C 1
ATOM 4037 O O . ARG B 1 135 ? 15.312 23.062 22 1 96.88 135 ARG B O 1
ATOM 4044 N N . GLY B 1 136 ? 16.75 21.516 21.156 1 95.62 136 GLY B N 1
ATOM 4045 C CA . GLY B 1 136 ? 17.266 22.453 20.172 1 95.62 136 GLY B CA 1
ATOM 4046 C C . GLY B 1 136 ? 16.219 22.938 19.188 1 95.62 136 GLY B C 1
ATOM 4047 O O . GLY B 1 136 ? 16.125 24.125 18.906 1 95.62 136 GLY B O 1
ATOM 4048 N N . ILE B 1 137 ? 15.406 22.062 18.75 1 97.19 137 ILE B N 1
ATOM 4049 C CA . ILE B 1 137 ? 14.352 22.391 17.797 1 97.19 137 ILE B CA 1
ATOM 4050 C C . ILE B 1 137 ? 13.312 23.297 18.453 1 97.19 137 ILE B C 1
ATOM 4052 O O . ILE B 1 137 ? 12.836 24.25 17.844 1 97.19 137 ILE B O 1
ATOM 4056 N N . ALA B 1 138 ? 13.016 23.016 19.688 1 98.38 138 ALA B N 1
ATOM 4057 C CA . ALA B 1 138 ? 12.039 23.812 20.438 1 98.38 138 ALA B CA 1
ATOM 4058 C C . ALA B 1 138 ? 12.516 25.25 20.609 1 98.38 138 ALA B C 1
ATOM 4060 O O . ALA B 1 138 ? 11.734 26.188 20.422 1 98.38 138 ALA B O 1
ATOM 4061 N N . GLU B 1 139 ? 13.727 25.438 20.938 1 98 139 GLU B N 1
ATOM 4062 C CA . GLU B 1 139 ? 14.289 26.781 21.109 1 98 139 GLU B CA 1
ATOM 4063 C C . GLU B 1 139 ? 14.242 27.562 19.812 1 98 139 GLU B C 1
ATOM 4065 O O . GLU B 1 139 ? 13.859 28.734 19.797 1 98 139 GLU B O 1
ATOM 4070 N N . ASN B 1 140 ? 14.625 26.891 18.766 1 97.81 140 ASN B N 1
ATOM 4071 C CA . ASN B 1 140 ? 14.602 27.547 17.469 1 97.81 140 ASN B CA 1
ATOM 4072 C C . ASN B 1 140 ? 13.172 27.906 17.047 1 97.81 140 ASN B C 1
ATOM 4074 O O . ASN B 1 140 ? 12.938 28.969 16.5 1 97.81 140 ASN B O 1
ATOM 4078 N N . ALA B 1 141 ? 12.258 27.047 17.312 1 98.56 141 ALA B N 1
ATOM 4079 C CA . ALA B 1 141 ? 10.859 27.281 16.969 1 98.56 141 ALA B CA 1
ATOM 4080 C C . ALA B 1 141 ? 10.305 28.484 17.75 1 98.56 141 ALA B C 1
ATOM 4082 O O . ALA B 1 141 ? 9.562 29.297 17.203 1 98.56 141 ALA B O 1
ATOM 4083 N N . LYS B 1 142 ? 10.68 28.578 19 1 98.31 142 LYS B N 1
ATOM 4084 C CA . LYS B 1 142 ? 10.258 29.703 19.812 1 98.31 142 LYS B CA 1
ATOM 4085 C C . LYS B 1 142 ? 10.805 31.016 19.25 1 98.31 142 LYS B C 1
ATOM 4087 O O . LYS B 1 142 ? 10.078 32 19.156 1 98.31 142 LYS B O 1
ATOM 4092 N N . ARG B 1 143 ? 11.969 31 18.844 1 98.12 143 ARG B N 1
ATOM 4093 C CA . ARG B 1 143 ? 12.609 32.188 18.281 1 98.12 143 ARG B CA 1
ATOM 4094 C C . ARG B 1 143 ? 11.945 32.594 16.969 1 98.12 143 ARG B C 1
ATOM 4096 O O . ARG B 1 143 ? 11.859 33.781 16.656 1 98.12 143 ARG B O 1
ATOM 4103 N N . LEU B 1 144 ? 11.477 31.625 16.234 1 97.75 144 LEU B N 1
ATOM 4104 C CA . LEU B 1 144 ? 10.875 31.875 14.93 1 97.75 144 LEU B CA 1
ATOM 4105 C C . LEU B 1 144 ? 9.477 32.469 15.07 1 97.75 144 LEU B C 1
ATOM 4107 O O . LEU B 1 144 ? 8.984 33.125 14.164 1 97.75 144 LEU B O 1
ATOM 4111 N N . GLY B 1 145 ? 8.758 32.094 16.281 1 97.94 145 GLY B N 1
ATOM 4112 C CA . GLY B 1 145 ? 7.484 32.781 16.469 1 97.94 145 GLY B CA 1
ATOM 4113 C C . GLY B 1 145 ? 6.43 31.875 17.109 1 97.94 145 GLY B C 1
ATOM 4114 O O . GLY B 1 145 ? 5.301 32.312 17.328 1 97.94 145 GLY B O 1
ATOM 4115 N N . ALA B 1 146 ? 6.793 30.688 17.422 1 98.5 146 ALA B N 1
ATOM 4116 C CA . ALA B 1 146 ? 5.816 29.828 18.078 1 98.5 146 ALA B CA 1
ATOM 4117 C C . ALA B 1 146 ? 5.355 30.422 19.406 1 98.5 146 ALA B C 1
ATOM 4119 O O . ALA B 1 146 ? 6.16 30.969 20.156 1 98.5 146 ALA B O 1
ATOM 4120 N N . ARG B 1 147 ? 4.086 30.297 19.703 1 97.44 147 ARG B N 1
ATOM 4121 C CA . ARG B 1 147 ? 3.574 30.844 20.953 1 97.44 147 ARG B CA 1
ATOM 4122 C C . ARG B 1 147 ? 4.055 30.016 22.141 1 97.44 147 ARG B C 1
ATOM 4124 O O . ARG B 1 147 ? 4.574 30.562 23.109 1 97.44 147 ARG B O 1
ATOM 4131 N N . HIS B 1 148 ? 3.822 28.75 22.078 1 98.12 148 HIS B N 1
ATOM 4132 C CA . HIS B 1 148 ? 4.281 27.781 23.062 1 98.12 148 HIS B CA 1
ATOM 4133 C C . HIS B 1 148 ? 4.824 26.516 22.391 1 98.12 148 HIS B C 1
ATOM 4135 O O . HIS B 1 148 ? 4.355 26.125 21.312 1 98.12 148 HIS B O 1
ATOM 4141 N N . VAL B 1 149 ? 5.852 25.969 23 1 98.69 149 VAL B N 1
ATOM 4142 C CA . VAL B 1 149 ? 6.406 24.734 22.484 1 98.69 149 VAL B CA 1
ATOM 4143 C C . VAL B 1 149 ? 6.586 23.734 23.625 1 98.69 149 VAL B C 1
ATOM 4145 O O . VAL B 1 149 ? 7.246 24.031 24.625 1 98.69 149 VAL B O 1
ATOM 4148 N N . MET B 1 150 ? 5.973 22.625 23.5 1 98.44 150 MET B N 1
ATOM 4149 C CA . MET B 1 150 ? 6.137 21.5 24.422 1 98.44 150 MET B CA 1
ATOM 4150 C C . MET B 1 150 ? 6.867 20.344 23.734 1 98.44 150 MET B C 1
ATOM 4152 O O . MET B 1 150 ? 6.625 20.047 22.562 1 98.44 150 MET B O 1
ATOM 4156 N N . ILE B 1 151 ? 7.797 19.766 24.453 1 98.44 151 ILE B N 1
ATOM 4157 C CA . ILE B 1 151 ? 8.516 18.609 23.922 1 98.44 151 ILE B CA 1
ATOM 4158 C C . ILE B 1 151 ? 8.141 17.359 24.719 1 98.44 151 ILE B C 1
ATOM 4160 O O . ILE B 1 151 ? 7.953 17.422 25.922 1 98.44 151 ILE B O 1
ATOM 4164 N N . MET B 1 152 ? 7.98 16.266 24.047 1 97.94 152 MET B N 1
ATOM 4165 C CA . MET B 1 152 ? 7.645 15 24.672 1 97.94 152 MET B CA 1
ATOM 4166 C C . MET B 1 152 ? 8.453 13.859 24.062 1 97.94 152 MET B C 1
ATOM 4168 O O . MET B 1 152 ? 8.391 13.625 22.859 1 97.94 152 MET B O 1
ATOM 4172 N N . ALA B 1 153 ? 9.227 13.172 24.891 1 97.56 153 ALA B N 1
ATOM 4173 C CA . ALA B 1 153 ? 9.883 11.945 24.469 1 97.56 153 ALA B CA 1
ATOM 4174 C C . ALA B 1 153 ? 8.898 10.773 24.438 1 97.56 153 ALA B C 1
ATOM 4176 O O . ALA B 1 153 ? 8.273 10.461 25.453 1 97.56 153 ALA B O 1
ATOM 4177 N N . ALA B 1 154 ? 8.742 10.141 23.266 1 97.56 154 ALA B N 1
ATOM 4178 C CA . ALA B 1 154 ? 7.773 9.055 23.141 1 97.56 154 ALA B CA 1
ATOM 4179 C C . ALA B 1 154 ? 8.086 8.172 21.938 1 97.56 154 ALA B C 1
ATOM 4181 O O . ALA B 1 154 ? 8.727 8.617 20.984 1 97.56 154 ALA B O 1
ATOM 4182 N N . ASP B 1 155 ? 7.742 6.918 22.078 1 97.19 155 ASP B N 1
ATOM 4183 C CA . ASP B 1 155 ? 7.758 5.961 20.969 1 97.19 155 ASP B CA 1
ATOM 4184 C C . ASP B 1 155 ? 6.375 5.836 20.344 1 97.19 155 ASP B C 1
ATOM 4186 O O . ASP B 1 155 ? 5.473 5.234 20.922 1 97.19 155 ASP B O 1
ATOM 4190 N N . VAL B 1 156 ? 6.305 6.301 19.125 1 97.06 156 VAL B N 1
ATOM 4191 C CA . VAL B 1 156 ? 4.996 6.465 18.5 1 97.06 156 VAL B CA 1
ATOM 4192 C C . VAL B 1 156 ? 4.438 5.098 18.109 1 97.06 156 VAL B C 1
ATOM 4194 O O . VAL B 1 156 ? 3.256 4.977 17.781 1 97.06 156 VAL B O 1
ATOM 4197 N N . VAL B 1 157 ? 5.281 4.035 18.125 1 96.62 157 VAL B N 1
ATOM 4198 C CA . VAL B 1 157 ? 4.805 2.701 17.781 1 96.62 157 VAL B CA 1
ATOM 4199 C C . VAL B 1 157 ? 4.074 2.09 18.969 1 96.62 157 VAL B C 1
ATOM 4201 O O . VAL B 1 157 ? 3.393 1.073 18.844 1 96.62 157 VAL B O 1
ATOM 4204 N N . LYS B 1 158 ? 4.18 2.703 20.141 1 97.25 158 LYS B N 1
ATOM 4205 C CA . LYS B 1 158 ? 3.48 2.262 21.344 1 97.25 158 LYS B CA 1
ATOM 4206 C C . LYS B 1 158 ? 2.221 3.086 21.578 1 97.25 158 LYS B C 1
ATOM 4208 O O . LYS B 1 158 ? 2.301 4.289 21.859 1 97.25 158 LYS B O 1
ATOM 4213 N N . GLU B 1 159 ? 1.125 2.439 21.578 1 96.81 159 GLU B N 1
ATOM 4214 C CA . GLU B 1 159 ? -0.157 3.117 21.75 1 96.81 159 GLU B CA 1
ATOM 4215 C C . GLU B 1 159 ? -0.201 3.906 23.047 1 96.81 159 GLU B C 1
ATOM 4217 O O . GLU B 1 159 ? -0.72 5.023 23.094 1 96.81 159 GLU B O 1
ATOM 4222 N N . ASP B 1 160 ? 0.335 3.352 24.109 1 97.5 160 ASP B N 1
ATOM 4223 C CA . ASP B 1 160 ? 0.323 4.008 25.406 1 97.5 160 ASP B CA 1
ATOM 4224 C C . ASP B 1 160 ? 1.087 5.328 25.359 1 97.5 160 ASP B C 1
ATOM 4226 O O . ASP B 1 160 ? 0.688 6.301 26.016 1 97.5 160 ASP B O 1
ATOM 4230 N N . ASP B 1 161 ? 2.176 5.359 24.688 1 98.38 161 ASP B N 1
ATOM 4231 C CA . ASP B 1 161 ? 2.93 6.598 24.531 1 98.38 161 ASP B CA 1
ATOM 4232 C C . ASP B 1 161 ? 2.129 7.629 23.734 1 98.38 161 ASP B C 1
ATOM 4234 O O . ASP B 1 161 ? 2.188 8.828 24.031 1 98.38 161 ASP B O 1
ATOM 4238 N N . CYS B 1 162 ? 1.402 7.168 22.734 1 98.56 162 CYS B N 1
ATOM 4239 C CA . CYS B 1 162 ? 0.555 8.062 21.953 1 98.56 162 CYS B CA 1
ATOM 4240 C C . CYS B 1 162 ? -0.526 8.688 22.828 1 98.56 162 CYS B C 1
ATOM 4242 O O . CYS B 1 162 ? -0.774 9.891 22.734 1 98.56 162 CYS B O 1
ATOM 4244 N N . ARG B 1 163 ? -1.086 7.871 23.672 1 98.38 163 ARG B N 1
ATOM 4245 C CA . ARG B 1 163 ? -2.096 8.383 24.578 1 98.38 163 ARG B CA 1
ATOM 4246 C C . ARG B 1 163 ? -1.497 9.422 25.531 1 98.38 163 ARG B C 1
ATOM 4248 O O . ARG B 1 163 ? -2.117 10.453 25.797 1 98.38 163 ARG B O 1
ATOM 4255 N N . ARG B 1 164 ? -0.32 9.156 25.969 1 98.5 164 ARG B N 1
ATOM 4256 C CA . ARG B 1 164 ? 0.35 10.039 26.906 1 98.5 164 ARG B CA 1
ATOM 4257 C C . ARG B 1 164 ? 0.587 11.414 26.297 1 98.5 164 ARG B C 1
ATOM 4259 O O . ARG B 1 164 ? 0.196 12.438 26.859 1 98.5 164 ARG B O 1
ATOM 4266 N N . PHE B 1 165 ? 1.167 11.492 25.062 1 98.44 165 PHE B N 1
ATOM 4267 C CA . PHE B 1 165 ? 1.511 12.812 24.547 1 98.44 165 PHE B CA 1
ATOM 4268 C C . PHE B 1 165 ? 0.271 13.531 24.031 1 98.44 165 PHE B C 1
ATOM 4270 O O . PHE B 1 165 ? 0.206 14.758 24.047 1 98.44 165 PHE B O 1
ATOM 4277 N N . VAL B 1 166 ? -0.759 12.828 23.547 1 98.75 166 VAL B N 1
ATOM 4278 C CA . VAL B 1 166 ? -1.997 13.469 23.125 1 98.75 166 VAL B CA 1
ATOM 4279 C C . VAL B 1 166 ? -2.729 14.039 24.344 1 98.75 166 VAL B C 1
ATOM 4281 O O . VAL B 1 166 ? -3.176 15.188 24.312 1 98.75 166 VAL B O 1
ATOM 4284 N N . ASN B 1 167 ? -2.787 13.211 25.391 1 98.56 167 ASN B N 1
ATOM 4285 C CA . ASN B 1 167 ? -3.449 13.664 26.609 1 98.56 167 ASN B CA 1
ATOM 4286 C C . ASN B 1 167 ? -2.734 14.867 27.219 1 98.56 167 ASN B C 1
ATOM 4288 O O . ASN B 1 167 ? -3.381 15.812 27.688 1 98.56 167 ASN B O 1
ATOM 4292 N N . GLU B 1 168 ? -1.461 14.82 27.266 1 98.62 168 GLU B N 1
ATOM 4293 C CA . GLU B 1 168 ? -0.7 15.953 27.797 1 98.62 168 GLU B CA 1
ATOM 4294 C C . GLU B 1 168 ? -0.942 17.219 26.969 1 98.62 168 GLU B C 1
ATOM 4296 O O . GLU B 1 168 ? -1.041 18.312 27.516 1 98.62 168 GLU B O 1
ATOM 4301 N N . THR B 1 169 ? -0.988 17.047 25.656 1 98.75 169 THR B N 1
ATOM 4302 C CA . THR B 1 169 ? -1.281 18.172 24.766 1 98.75 169 THR B CA 1
ATOM 4303 C C . THR B 1 169 ? -2.645 18.781 25.094 1 98.75 169 THR B C 1
ATOM 4305 O O . THR B 1 169 ? -2.783 20 25.188 1 98.75 169 THR B O 1
ATOM 4308 N N . ILE B 1 170 ? -3.617 17.922 25.281 1 98.56 170 ILE B N 1
ATOM 4309 C CA . ILE B 1 170 ? -4.969 18.375 25.609 1 98.56 170 ILE B CA 1
ATOM 4310 C C . ILE B 1 170 ? -4.977 19.062 26.969 1 98.56 170 ILE B C 1
ATOM 4312 O O . ILE B 1 170 ? -5.637 20.078 27.156 1 98.56 170 ILE B O 1
ATOM 4316 N N . ASN B 1 171 ? -4.293 18.484 27.859 1 98.38 171 ASN B N 1
ATOM 4317 C CA . ASN B 1 171 ? -4.234 19.047 29.203 1 98.38 171 ASN B CA 1
ATOM 4318 C C . ASN B 1 171 ? -3.635 20.453 29.188 1 98.38 171 ASN B C 1
ATOM 4320 O O . ASN B 1 171 ? -4.105 21.344 29.906 1 98.38 171 ASN B O 1
ATOM 4324 N N . VAL B 1 172 ? -2.676 20.703 28.406 1 98.31 172 VAL B N 1
ATOM 4325 C CA . VAL B 1 172 ? -1.931 21.969 28.406 1 98.31 172 VAL B CA 1
ATOM 4326 C C . VAL B 1 172 ? -2.641 22.984 27.516 1 98.31 172 VAL B C 1
ATOM 4328 O O . VAL B 1 172 ? -2.771 24.156 27.891 1 98.31 172 VAL B O 1
ATOM 4331 N N . PHE B 1 173 ? -3.105 22.531 26.359 1 98.38 173 PHE B N 1
ATOM 4332 C CA . PHE B 1 173 ? -3.57 23.484 25.375 1 98.38 173 PHE B CA 1
ATOM 4333 C C . PHE B 1 173 ? -5.082 23.406 25.203 1 98.38 173 PHE B C 1
ATOM 4335 O O . PHE B 1 173 ? -5.699 24.312 24.625 1 98.38 173 PHE B O 1
ATOM 4342 N N . GLY B 1 174 ? -5.727 22.328 25.516 1 98 174 GLY B N 1
ATOM 4343 C CA . GLY B 1 174 ? -7.172 22.172 25.5 1 98 174 GLY B CA 1
ATOM 4344 C C . GLY B 1 174 ? -7.715 21.703 24.172 1 98 174 GLY B C 1
ATOM 4345 O O . GLY B 1 174 ? -8.914 21.453 24.031 1 98 174 GLY B O 1
ATOM 4346 N N . ARG B 1 175 ? -6.816 21.609 23.188 1 97.81 175 ARG B N 1
ATOM 4347 C CA . ARG B 1 175 ? -7.285 21.234 21.859 1 97.81 175 ARG B CA 1
ATOM 4348 C C . ARG B 1 175 ? -6.133 20.719 21 1 97.81 175 ARG B C 1
ATOM 4350 O O . ARG B 1 175 ? -4.969 20.844 21.391 1 97.81 175 ARG B O 1
ATOM 4357 N N . VAL B 1 176 ? -6.492 20.109 19.891 1 98.62 176 VAL B N 1
ATOM 4358 C CA . VAL B 1 176 ? -5.574 19.75 18.828 1 98.62 176 VAL B CA 1
ATOM 4359 C C . VAL B 1 176 ? -6.191 20.094 17.469 1 98.62 176 VAL B C 1
ATOM 4361 O O . VAL B 1 176 ? -7.332 19.719 17.188 1 98.62 176 VAL B O 1
ATOM 4364 N N . ASP B 1 177 ? -5.422 20.812 16.688 1 98.75 177 ASP B N 1
ATOM 4365 C CA . ASP B 1 177 ? -5.949 21.266 15.406 1 98.75 177 ASP B CA 1
ATOM 4366 C C . ASP B 1 177 ? -5.305 20.484 14.258 1 98.75 177 ASP B C 1
ATOM 4368 O O . ASP B 1 177 ? -5.98 20.141 13.281 1 98.75 177 ASP B O 1
ATOM 4372 N N . HIS B 1 178 ? -4.035 20.297 14.344 1 98.88 178 HIS B N 1
ATOM 4373 C CA . HIS B 1 178 ? -3.32 19.516 13.344 1 98.88 178 HIS B CA 1
ATOM 4374 C C . HIS B 1 178 ? -2.492 18.406 13.984 1 98.88 178 HIS B C 1
ATOM 4376 O O . HIS B 1 178 ? -1.863 18.625 15.023 1 98.88 178 HIS B O 1
ATOM 4382 N N . LEU B 1 179 ? -2.592 17.234 13.453 1 98.94 179 LEU B N 1
ATOM 4383 C CA . LEU B 1 179 ? -1.676 16.141 13.727 1 98.94 179 LEU B CA 1
ATOM 4384 C C . LEU B 1 179 ? -0.779 15.859 12.523 1 98.94 179 LEU B C 1
ATOM 4386 O O . LEU B 1 179 ? -1.265 15.477 11.461 1 98.94 179 LEU B O 1
ATOM 4390 N N . VAL B 1 180 ? 0.519 16.109 12.703 1 98.88 180 VAL B N 1
ATOM 4391 C CA . VAL B 1 180 ? 1.485 15.906 11.625 1 98.88 180 VAL B CA 1
ATOM 4392 C C . VAL B 1 180 ? 2.34 14.672 11.93 1 98.88 180 VAL B C 1
ATOM 4394 O O . VAL B 1 180 ? 3.164 14.695 12.852 1 98.88 180 VAL B O 1
ATOM 4397 N N . ASN B 1 181 ? 2.125 13.633 11.164 1 98.44 181 ASN B N 1
ATOM 4398 C CA . ASN B 1 181 ? 2.904 12.406 11.289 1 98.44 181 ASN B CA 1
ATOM 4399 C C . ASN B 1 181 ? 4.031 12.359 10.258 1 98.44 181 ASN B C 1
ATOM 4401 O O . ASN B 1 181 ? 3.779 12.203 9.062 1 98.44 181 ASN B O 1
ATOM 4405 N N . THR B 1 182 ? 5.316 12.398 10.75 1 95.62 182 THR B N 1
ATOM 4406 C CA . THR B 1 182 ? 6.426 12.453 9.797 1 95.62 182 THR B CA 1
ATOM 4407 C C . THR B 1 182 ? 7.43 11.336 10.078 1 95.62 182 THR B C 1
ATOM 4409 O O . THR B 1 182 ? 8.5 11.297 9.469 1 95.62 182 THR B O 1
ATOM 4412 N N . VAL B 1 183 ? 7.129 10.477 11.008 1 93.31 183 VAL B N 1
ATOM 4413 C CA . VAL B 1 183 ? 8.055 9.406 11.359 1 93.31 183 VAL B CA 1
ATOM 4414 C C . VAL B 1 183 ? 8.266 8.484 10.156 1 93.31 183 VAL B C 1
ATOM 4416 O O . VAL B 1 183 ? 7.301 8.102 9.484 1 93.31 183 VAL B O 1
ATOM 4419 N N . SER B 1 184 ? 9.469 8.211 9.852 1 90.06 184 SER B N 1
ATOM 4420 C CA . SER B 1 184 ? 9.805 7.34 8.727 1 90.06 184 SER B CA 1
ATOM 4421 C C . SER B 1 184 ? 11.164 6.676 8.938 1 90.06 184 SER B C 1
ATOM 4423 O O . SER B 1 184 ? 12.031 7.23 9.617 1 90.06 184 SER B O 1
ATOM 4425 N N . LEU B 1 185 ? 11.32 5.477 8.469 1 88.75 185 LEU B N 1
ATOM 4426 C CA . LEU B 1 185 ? 12.578 4.73 8.516 1 88.75 185 LEU B CA 1
ATOM 4427 C C . LEU B 1 185 ? 12.805 3.98 7.207 1 88.75 185 LEU B C 1
ATOM 4429 O O . LEU B 1 185 ? 12.062 3.051 6.879 1 88.75 185 LEU B O 1
ATOM 4433 N N . GLY B 1 186 ? 13.805 4.363 6.469 1 85.44 186 GLY B N 1
ATOM 4434 C CA . GLY B 1 186 ? 14.164 3.695 5.227 1 85.44 186 GLY B CA 1
ATOM 4435 C C . GLY B 1 186 ? 15.141 2.555 5.422 1 85.44 186 GLY B C 1
ATOM 4436 O O . GLY B 1 186 ? 15.602 2.311 6.535 1 85.44 186 GLY B O 1
ATOM 4437 N N . HIS B 1 187 ? 15.367 1.735 4.387 1 81.25 187 HIS B N 1
ATOM 4438 C CA . HIS B 1 187 ? 16.406 0.721 4.355 1 81.25 187 HIS B CA 1
ATOM 4439 C C . HIS B 1 187 ? 17.016 0.594 2.961 1 81.25 187 HIS B C 1
ATOM 4441 O O . HIS B 1 187 ? 16.422 1.046 1.979 1 81.25 187 HIS B O 1
ATOM 4447 N N . THR B 1 188 ? 18.266 0.064 2.902 1 81.69 188 THR B N 1
ATOM 4448 C CA . THR B 1 188 ? 18.953 -0.093 1.62 1 81.69 188 THR B CA 1
ATOM 4449 C C . THR B 1 188 ? 19.531 -1.5 1.48 1 81.69 188 THR B C 1
ATOM 4451 O O . THR B 1 188 ? 20.75 -1.68 1.469 1 81.69 188 THR B O 1
ATOM 4454 N N . PHE B 1 189 ? 18.734 -2.561 1.447 1 83.25 189 PHE B N 1
ATOM 4455 C CA . PHE B 1 189 ? 19.141 -3.936 1.188 1 83.25 189 PHE B CA 1
ATOM 4456 C C . PHE B 1 189 ? 18.094 -4.664 0.348 1 83.25 189 PHE B C 1
ATOM 4458 O O . PHE B 1 189 ? 16.922 -4.309 0.373 1 83.25 189 PHE B O 1
ATOM 4465 N N . CYS B 1 190 ? 18.641 -5.617 -0.426 1 87.75 190 CYS B N 1
ATOM 4466 C CA . CYS B 1 190 ? 17.703 -6.5 -1.111 1 87.75 190 CYS B CA 1
ATOM 4467 C C . CYS B 1 190 ? 17.016 -7.434 -0.124 1 87.75 190 CYS B C 1
ATOM 4469 O O . CYS B 1 190 ? 17.625 -7.887 0.844 1 87.75 190 CYS B O 1
ATOM 4471 N N . PHE B 1 191 ? 15.836 -7.781 -0.401 1 91.88 191 PHE B N 1
ATOM 4472 C CA . PHE B 1 191 ? 15 -8.57 0.493 1 91.88 191 PHE B CA 1
ATOM 4473 C C . PHE B 1 191 ? 15.672 -9.891 0.841 1 91.88 191 PHE B C 1
ATOM 4475 O O . PHE B 1 191 ? 15.727 -10.273 2.012 1 91.88 191 PHE B O 1
ATOM 4482 N N . GLU B 1 192 ? 16.266 -10.469 -0.099 1 89.81 192 GLU B N 1
ATOM 4483 C CA . GLU B 1 192 ? 16.859 -11.781 0.098 1 89.81 192 GLU B CA 1
ATOM 4484 C C . GLU B 1 192 ? 18.188 -11.672 0.852 1 89.81 192 GLU B C 1
ATOM 4486 O O . GLU B 1 192 ? 18.703 -12.672 1.361 1 89.81 192 GLU B O 1
ATOM 4491 N N . GLU B 1 193 ? 18.672 -10.469 0.849 1 86.44 193 GLU B N 1
ATOM 4492 C CA . GLU B 1 193 ? 19.984 -10.266 1.461 1 86.44 193 GLU B CA 1
ATOM 4493 C C . GLU B 1 193 ? 19.859 -10.016 2.961 1 86.44 193 GLU B C 1
ATOM 4495 O O . GLU B 1 193 ? 20.875 -9.977 3.676 1 86.44 193 GLU B O 1
ATOM 4500 N N . ALA B 1 194 ? 18.656 -9.961 3.328 1 86.38 194 ALA B N 1
ATOM 4501 C CA . ALA B 1 194 ? 18.469 -9.695 4.754 1 86.38 194 ALA B CA 1
ATOM 4502 C C . ALA B 1 194 ? 18.969 -10.867 5.598 1 86.38 194 ALA B C 1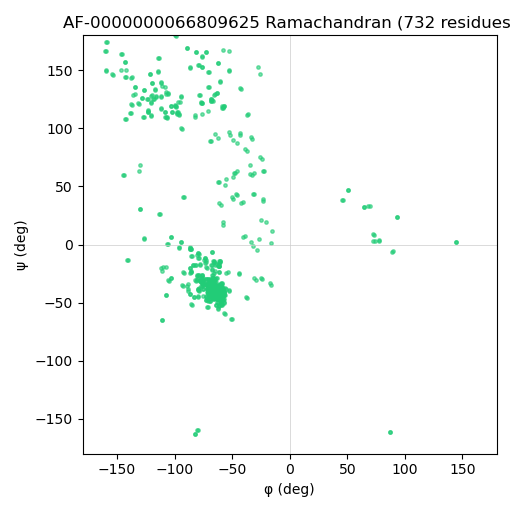
ATOM 4504 O O . ALA B 1 194 ? 18.578 -12.016 5.367 1 86.38 194 ALA B O 1
ATOM 4505 N N . THR B 1 195 ? 19.891 -10.578 6.516 1 82.56 195 THR B N 1
ATOM 4506 C CA . THR B 1 195 ? 20.453 -11.633 7.355 1 82.56 195 THR B CA 1
ATOM 4507 C C . THR B 1 195 ? 19.656 -11.781 8.648 1 82.56 195 THR B C 1
ATOM 4509 O O . THR B 1 195 ? 19.688 -12.828 9.289 1 82.56 195 THR B O 1
ATOM 4512 N N . ASP B 1 196 ? 19 -10.727 9.031 1 87.62 196 ASP B N 1
ATOM 4513 C CA . ASP B 1 196 ? 18.219 -10.711 10.258 1 87.62 196 ASP B CA 1
ATOM 4514 C C . ASP B 1 196 ? 16.781 -10.266 9.984 1 87.62 196 ASP B C 1
ATOM 4516 O O . ASP B 1 196 ? 16.516 -9.078 9.789 1 87.62 196 ASP B O 1
ATOM 4520 N N . THR B 1 197 ? 15.859 -11.234 10.102 1 90.69 197 THR B N 1
ATOM 4521 C CA . THR B 1 197 ? 14.469 -10.953 9.758 1 90.69 197 THR B CA 1
ATOM 4522 C C . THR B 1 197 ? 13.773 -10.211 10.891 1 90.69 197 THR B C 1
ATOM 4524 O O . THR B 1 197 ? 12.656 -9.711 10.719 1 90.69 197 THR B O 1
ATOM 4527 N N . SER B 1 198 ? 14.453 -10.086 12 1 90 198 SER B N 1
ATOM 4528 C CA . SER B 1 198 ? 13.859 -9.375 13.125 1 90 198 SER B CA 1
ATOM 4529 C C . SER B 1 198 ? 13.672 -7.895 12.805 1 90 198 SER B C 1
ATOM 4531 O O . SER B 1 198 ? 12.898 -7.203 13.477 1 90 198 SER B O 1
ATOM 4533 N N . VAL B 1 199 ? 14.289 -7.426 11.781 1 89.19 199 VAL B N 1
ATOM 4534 C CA . VAL B 1 199 ? 14.219 -6.02 11.398 1 89.19 199 VAL B CA 1
ATOM 4535 C C . VAL B 1 199 ? 12.953 -5.781 10.57 1 89.19 199 VAL B C 1
ATOM 4537 O O . VAL B 1 199 ? 12.516 -4.637 10.414 1 89.19 199 VAL B O 1
ATOM 4540 N N . PHE B 1 200 ? 12.391 -6.812 10.062 1 93.38 200 PHE B N 1
ATOM 4541 C CA . PHE B 1 200 ? 11.297 -6.684 9.102 1 93.38 200 PHE B CA 1
ATOM 4542 C C . PHE B 1 200 ? 10.102 -5.973 9.742 1 93.38 200 PHE B C 1
ATOM 4544 O O . PHE B 1 200 ? 9.688 -4.91 9.273 1 93.38 200 PHE B O 1
ATOM 4551 N N . PRO B 1 201 ? 9.68 -6.453 10.859 1 93.31 201 PRO B N 1
ATOM 4552 C CA . PRO B 1 201 ? 8.5 -5.812 11.445 1 93.31 201 PRO B CA 1
ATOM 4553 C C . PRO B 1 201 ? 8.773 -4.383 11.906 1 93.31 201 PRO B C 1
ATOM 4555 O O . PRO B 1 201 ? 7.855 -3.555 11.93 1 93.31 201 PRO B O 1
ATOM 4558 N N . VAL B 1 202 ? 10.008 -4.09 12.234 1 92.94 202 VAL B N 1
ATOM 4559 C CA . VAL B 1 202 ? 10.383 -2.762 12.719 1 92.94 202 VAL B CA 1
ATOM 4560 C C . VAL B 1 202 ? 10.109 -1.724 11.633 1 92.94 202 VAL B C 1
ATOM 4562 O O . VAL B 1 202 ? 9.664 -0.612 11.922 1 92.94 202 VAL B O 1
ATOM 4565 N N . LEU B 1 203 ? 10.305 -2.111 10.438 1 92.38 203 LEU B N 1
ATOM 4566 C CA . LEU B 1 203 ? 10.117 -1.199 9.312 1 92.38 203 LEU B CA 1
ATOM 4567 C C . LEU B 1 203 ? 8.641 -0.847 9.141 1 92.38 203 LEU B C 1
ATOM 4569 O O . LEU B 1 203 ? 8.305 0.316 8.914 1 92.38 203 LEU B O 1
ATOM 4573 N N . LEU B 1 204 ? 7.75 -1.794 9.289 1 95.69 204 LEU B N 1
ATOM 4574 C CA . LEU B 1 204 ? 6.32 -1.511 9.195 1 95.69 204 LEU B CA 1
ATOM 4575 C C . LEU B 1 204 ? 5.816 -0.808 10.445 1 95.69 204 LEU B C 1
ATOM 4577 O O . LEU B 1 204 ? 4.941 0.058 10.367 1 95.69 204 LEU B O 1
ATOM 4581 N N . ASP B 1 205 ? 6.41 -1.187 11.547 1 95.81 205 ASP B N 1
ATOM 4582 C CA . ASP B 1 205 ? 6.016 -0.562 12.805 1 95.81 205 ASP B CA 1
ATOM 4583 C C . ASP B 1 205 ? 6.238 0.948 12.766 1 95.81 205 ASP B C 1
ATOM 4585 O O . ASP B 1 205 ? 5.32 1.725 13.039 1 95.81 205 ASP B O 1
ATOM 4589 N N . ILE B 1 206 ? 7.359 1.31 12.391 1 94.94 206 ILE B N 1
ATOM 4590 C CA . ILE B 1 206 ? 7.734 2.719 12.422 1 94.94 206 ILE B CA 1
ATOM 4591 C C . ILE B 1 206 ? 7.008 3.469 11.305 1 94.94 206 ILE B C 1
ATOM 4593 O O . ILE B 1 206 ? 6.383 4.504 11.547 1 94.94 206 ILE B O 1
ATOM 4597 N N . ASN B 1 207 ? 7.043 2.916 10.094 1 96.06 207 ASN B N 1
ATOM 4598 C CA . ASN B 1 207 ? 6.555 3.641 8.93 1 96.06 207 ASN B CA 1
ATOM 4599 C C . ASN B 1 207 ? 5.031 3.602 8.844 1 96.06 207 ASN B C 1
ATOM 4601 O O . ASN B 1 207 ? 4.414 4.496 8.258 1 96.06 207 ASN B O 1
ATOM 4605 N N . PHE B 1 208 ? 4.449 2.615 9.391 1 98 208 PHE B N 1
ATOM 4606 C CA . PHE B 1 208 ? 3.002 2.479 9.273 1 98 208 PHE B CA 1
ATOM 4607 C C . PHE B 1 208 ? 2.328 2.703 10.625 1 98 208 PHE B C 1
ATOM 4609 O O . PHE B 1 208 ? 1.679 3.73 10.836 1 98 208 PHE B O 1
ATOM 4616 N N . TRP B 1 209 ? 2.596 1.817 11.594 1 97.94 209 TRP B N 1
ATOM 4617 C CA . TRP B 1 209 ? 1.917 1.896 12.883 1 97.94 209 TRP B CA 1
ATOM 4618 C C . TRP B 1 209 ? 2.281 3.186 13.609 1 97.94 209 TRP B C 1
ATOM 4620 O O . TRP B 1 209 ? 1.455 3.754 14.328 1 97.94 209 TRP B O 1
ATOM 4630 N N . GLY B 1 210 ? 3.479 3.664 13.414 1 97.75 210 GLY B N 1
ATOM 4631 C CA . GLY B 1 210 ? 3.924 4.91 14.016 1 97.75 210 GLY B CA 1
ATOM 4632 C C . GLY B 1 210 ? 3.113 6.113 13.57 1 97.75 210 GLY B C 1
ATOM 4633 O O . GLY B 1 210 ? 3.176 7.176 14.188 1 97.75 210 GLY B O 1
ATOM 4634 N N . ASN B 1 211 ? 2.379 5.965 12.516 1 98.06 211 ASN B N 1
ATOM 4635 C CA . ASN B 1 211 ? 1.492 7.008 12.008 1 98.06 211 ASN B CA 1
ATOM 4636 C C . ASN B 1 211 ? 0.035 6.719 12.359 1 98.06 211 ASN B C 1
ATOM 4638 O O . ASN B 1 211 ? -0.744 7.645 12.594 1 98.06 211 ASN B O 1
ATOM 4642 N N . VAL B 1 212 ? -0.304 5.469 12.484 1 98.06 212 VAL B N 1
ATOM 4643 C CA . VAL B 1 212 ? -1.682 5.027 12.664 1 98.06 212 VAL B CA 1
ATOM 4644 C C . VAL B 1 212 ? -2.094 5.211 14.125 1 98.06 212 VAL B C 1
ATOM 4646 O O . VAL B 1 212 ? -3.174 5.73 14.414 1 98.06 212 VAL B O 1
ATOM 4649 N N . TYR B 1 213 ? -1.251 4.832 15.078 1 97.94 213 TYR B N 1
ATOM 4650 C CA . TYR B 1 213 ? -1.612 4.883 16.484 1 97.94 213 TYR B CA 1
ATOM 4651 C C . TYR B 1 213 ? -1.805 6.32 16.953 1 97.94 213 TYR B C 1
ATOM 4653 O O . TYR B 1 213 ? -2.797 6.637 17.609 1 97.94 213 TYR B O 1
ATOM 4661 N N . PRO B 1 214 ? -0.87 7.238 16.625 1 98.56 214 PRO B N 1
ATOM 4662 C CA . PRO B 1 214 ? -1.146 8.633 16.984 1 98.56 214 PRO B CA 1
ATOM 4663 C C . PRO B 1 214 ? -2.471 9.133 16.422 1 98.56 214 PRO B C 1
ATOM 4665 O O . PRO B 1 214 ? -3.176 9.906 17.078 1 98.56 214 PRO B O 1
ATOM 4668 N N . THR B 1 215 ? -2.762 8.703 15.219 1 98.5 215 THR B N 1
ATOM 4669 C CA . THR B 1 215 ? -4.012 9.086 14.57 1 98.5 215 THR B CA 1
ATOM 4670 C C . THR B 1 215 ? -5.211 8.562 15.359 1 98.5 215 THR B C 1
ATOM 4672 O O . THR B 1 215 ? -6.156 9.305 15.633 1 98.5 215 THR B O 1
ATOM 4675 N N . PHE B 1 216 ? -5.113 7.309 15.727 1 97.69 216 PHE B N 1
ATOM 4676 C CA . PHE B 1 216 ? -6.195 6.656 16.453 1 97.69 216 PHE B CA 1
ATOM 4677 C C . PHE B 1 216 ? -6.52 7.418 17.734 1 97.69 216 PHE B C 1
ATOM 4679 O O . PHE B 1 216 ? -7.684 7.688 18.031 1 97.69 216 PHE B O 1
ATOM 4686 N N . VAL B 1 217 ? -5.539 7.832 18.453 1 97.69 217 VAL B N 1
ATOM 4687 C CA . VAL B 1 217 ? -5.699 8.445 19.766 1 97.69 217 VAL B CA 1
ATOM 4688 C C . VAL B 1 217 ? -6.145 9.898 19.609 1 97.69 217 VAL B C 1
ATOM 4690 O O . VAL B 1 217 ? -6.934 10.406 20.406 1 97.69 217 VAL B O 1
ATOM 4693 N N . ALA B 1 218 ? -5.73 10.562 18.547 1 98.5 218 ALA B N 1
ATOM 4694 C CA . ALA B 1 218 ? -5.965 12 18.375 1 98.5 218 ALA B CA 1
ATOM 4695 C C . ALA B 1 218 ? -7.324 12.258 17.734 1 98.5 218 ALA B C 1
ATOM 4697 O O . ALA B 1 218 ? -7.852 13.375 17.812 1 98.5 218 ALA B O 1
ATOM 4698 N N . LEU B 1 219 ? -7.91 11.266 17.062 1 97.62 219 LEU B N 1
ATOM 4699 C CA . LEU B 1 219 ? -9.07 11.438 16.203 1 97.62 219 LEU B CA 1
ATOM 4700 C C . LEU B 1 219 ? -10.234 12.055 16.969 1 97.62 219 LEU B C 1
ATOM 4702 O O . LEU B 1 219 ? -10.875 12.984 16.484 1 97.62 219 LEU B O 1
ATOM 4706 N N . PRO B 1 220 ? -10.5 11.586 18.234 1 96.44 220 PRO B N 1
ATOM 4707 C CA . PRO B 1 220 ? -11.633 12.188 18.953 1 96.44 220 PRO B CA 1
ATOM 4708 C C . PRO B 1 220 ? -11.469 13.688 19.156 1 96.44 220 PRO B C 1
ATOM 4710 O O . PRO B 1 220 ? -12.445 14.438 19.094 1 96.44 220 PRO B O 1
ATOM 4713 N N . TYR B 1 221 ? -10.312 14.172 19.328 1 98.19 221 TYR B N 1
ATOM 4714 C CA . TYR B 1 221 ? -10.047 15.586 19.562 1 98.19 221 TYR B CA 1
ATOM 4715 C C . TYR B 1 221 ? -10.016 16.359 18.25 1 98.19 221 TYR B C 1
ATOM 4717 O O . TYR B 1 221 ? -10.406 17.531 18.219 1 98.19 221 TYR B O 1
ATOM 4725 N N . LEU B 1 222 ? -9.594 15.688 17.188 1 98.31 222 LEU B N 1
ATOM 4726 C CA . LEU B 1 222 ? -9.578 16.312 15.875 1 98.31 222 LEU B CA 1
ATOM 4727 C C . LEU B 1 222 ? -11 16.531 15.367 1 98.31 222 LEU B C 1
ATOM 4729 O O . LEU B 1 222 ? -11.258 17.5 14.641 1 98.31 222 LEU B O 1
ATOM 4733 N N . HIS B 1 223 ? -11.883 15.641 15.766 1 97 223 HIS B N 1
ATOM 4734 C CA . HIS B 1 223 ? -13.289 15.852 15.438 1 97 223 HIS B CA 1
ATOM 4735 C C . HIS B 1 223 ? -13.82 17.125 16.078 1 97 223 HIS B C 1
ATOM 4737 O O . HIS B 1 223 ? -14.555 17.891 15.438 1 97 223 HIS B O 1
ATOM 4743 N N . GLN B 1 224 ? -13.422 17.359 17.25 1 96.75 224 GLN B N 1
ATOM 4744 C CA . GLN B 1 224 ? -13.906 18.5 18 1 96.75 224 GLN B CA 1
ATOM 4745 C C . GLN B 1 224 ? -13.414 19.812 17.391 1 96.75 224 GLN B C 1
ATOM 4747 O O . GLN B 1 224 ? -14.148 20.797 17.359 1 96.75 224 GLN B O 1
ATOM 4752 N N . SER B 1 225 ? -12.25 19.844 16.875 1 96.94 225 SER B N 1
ATOM 4753 C CA . SER B 1 225 ? -11.656 21.062 16.344 1 96.94 225 SER B CA 1
ATOM 4754 C C . SER B 1 225 ? -11.859 21.172 14.844 1 96.94 225 SER B C 1
ATOM 4756 O O . SER B 1 225 ? -11.461 22.172 14.227 1 96.94 225 SER B O 1
ATOM 4758 N N . ASN B 1 226 ? -12.484 20.125 14.227 1 96.31 226 ASN B N 1
ATOM 4759 C CA . ASN B 1 226 ? -12.492 20.047 12.773 1 96.31 226 ASN B CA 1
ATOM 4760 C C . ASN B 1 226 ? -11.086 20.203 12.188 1 96.31 226 ASN B C 1
ATOM 4762 O O . ASN B 1 226 ? -10.875 20.984 11.273 1 96.31 226 ASN B O 1
ATOM 4766 N N . GLY B 1 227 ? -10.227 19.438 12.844 1 97.94 227 GLY B N 1
ATOM 4767 C CA . GLY B 1 227 ? -8.805 19.562 12.555 1 97.94 227 GLY B CA 1
ATOM 4768 C C . GLY B 1 227 ? -8.375 18.781 11.328 1 97.94 227 GLY B C 1
ATOM 4769 O O . GLY B 1 227 ? -9.18 18.516 10.438 1 97.94 227 GLY B O 1
ATOM 4770 N N . ARG B 1 228 ? -7.004 18.578 11.25 1 98.19 228 ARG B N 1
ATOM 4771 C CA . ARG B 1 228 ? -6.445 17.953 10.055 1 98.19 228 ARG B CA 1
ATOM 4772 C C . ARG B 1 228 ? -5.289 17.016 10.414 1 98.19 228 ARG B C 1
ATOM 4774 O O . ARG B 1 228 ? -4.547 17.281 11.367 1 98.19 228 ARG B O 1
ATOM 4781 N N . ILE B 1 229 ? -5.219 15.953 9.672 1 98.69 229 ILE B N 1
ATOM 4782 C CA . ILE B 1 229 ? -4.098 15.023 9.758 1 98.69 229 ILE B CA 1
ATOM 4783 C C . ILE B 1 229 ? -3.193 15.188 8.539 1 98.69 229 ILE B C 1
ATOM 4785 O O . ILE B 1 229 ? -3.676 15.242 7.406 1 98.69 229 ILE B O 1
ATOM 4789 N N . ILE B 1 230 ? -1.911 15.344 8.75 1 98.75 230 ILE B N 1
ATOM 4790 C CA . ILE B 1 230 ? -0.912 15.445 7.688 1 98.75 230 ILE B CA 1
ATOM 4791 C C . ILE B 1 230 ? 0.049 14.258 7.77 1 98.75 230 ILE B C 1
ATOM 4793 O O . ILE B 1 230 ? 0.565 13.945 8.844 1 98.75 230 ILE B O 1
ATOM 4797 N N . ILE B 1 231 ? 0.21 13.57 6.652 1 97.94 231 ILE B N 1
ATOM 4798 C CA . ILE B 1 231 ? 1.144 12.445 6.656 1 97.94 231 ILE B CA 1
ATOM 4799 C C . ILE B 1 231 ? 2.227 12.672 5.605 1 97.94 231 ILE B C 1
ATOM 4801 O O . ILE B 1 231 ? 1.981 13.32 4.582 1 97.94 231 ILE B O 1
ATOM 4805 N N . ASN B 1 232 ? 3.406 12.188 5.945 1 95.06 232 ASN B N 1
ATOM 4806 C CA . ASN B 1 232 ? 4.574 12.234 5.07 1 95.06 232 ASN B CA 1
ATOM 4807 C C . ASN B 1 232 ? 4.715 10.953 4.258 1 95.06 232 ASN B C 1
ATOM 4809 O O . ASN B 1 232 ? 5.211 9.945 4.766 1 95.06 232 ASN B O 1
ATOM 4813 N N . ALA B 1 233 ? 4.273 11.016 3.033 1 94.19 233 ALA B N 1
ATOM 4814 C CA . ALA B 1 233 ? 4.387 9.891 2.111 1 94.19 233 ALA B CA 1
ATOM 4815 C C . ALA B 1 233 ? 5.59 10.055 1.186 1 94.19 233 ALA B C 1
ATOM 4817 O O . ALA B 1 233 ? 6.445 10.914 1.417 1 94.19 233 ALA B O 1
ATOM 4818 N N . SER B 1 234 ? 5.805 9.102 0.32 1 89.25 234 SER B N 1
ATOM 4819 C CA . SER B 1 234 ? 6.906 9.117 -0.639 1 89.25 234 SER B CA 1
ATOM 4820 C C . SER B 1 234 ? 6.5 8.453 -1.954 1 89.25 234 SER B C 1
ATOM 4822 O O . SER B 1 234 ? 5.496 7.742 -2.012 1 89.25 234 SER B O 1
ATOM 4824 N N . VAL B 1 235 ? 7.273 8.695 -2.979 1 86.75 235 VAL B N 1
ATOM 4825 C CA . VAL B 1 235 ? 6.957 8.164 -4.301 1 86.75 235 VAL B CA 1
ATOM 4826 C C . VAL B 1 235 ? 7.098 6.645 -4.297 1 86.75 235 VAL B C 1
ATOM 4828 O O . VAL B 1 235 ? 6.465 5.953 -5.094 1 86.75 235 VAL B O 1
ATOM 4831 N N . GLU B 1 236 ? 7.824 6.152 -3.389 1 87 236 GLU B N 1
ATOM 4832 C CA . GLU B 1 236 ? 8.023 4.711 -3.291 1 87 236 GLU B CA 1
ATOM 4833 C C . GLU B 1 236 ? 6.723 3.996 -2.93 1 87 236 GLU B C 1
ATOM 4835 O O . GLU B 1 236 ? 6.621 2.775 -3.061 1 87 236 GLU B O 1
ATOM 4840 N N . SER B 1 237 ? 5.766 4.785 -2.475 1 90.25 237 SER B N 1
ATOM 4841 C CA . SER B 1 237 ? 4.469 4.199 -2.164 1 90.25 237 SER B CA 1
ATOM 4842 C C . SER B 1 237 ? 3.828 3.582 -3.404 1 90.25 237 SER B C 1
ATOM 4844 O O . SER B 1 237 ? 2.916 2.76 -3.295 1 90.25 237 SER B O 1
ATOM 4846 N N . TRP B 1 238 ? 4.34 4.004 -4.555 1 85.88 238 TRP B N 1
ATOM 4847 C CA . TRP B 1 238 ? 3.756 3.424 -5.758 1 85.88 238 TRP B CA 1
ATOM 4848 C C . TRP B 1 238 ? 4.828 3.152 -6.809 1 85.88 238 TRP B C 1
ATOM 4850 O O . TRP B 1 238 ? 4.562 2.502 -7.82 1 85.88 238 TRP B O 1
ATOM 4860 N N . LEU B 1 239 ? 5.93 3.666 -6.625 1 81.81 239 LEU B N 1
ATOM 4861 C CA . LEU B 1 239 ? 7.047 3.406 -7.527 1 81.81 239 LEU B CA 1
ATOM 4862 C C . LEU B 1 239 ? 8.016 2.393 -6.922 1 81.81 239 LEU B C 1
ATOM 4864 O O . LEU B 1 239 ? 8.68 2.682 -5.926 1 81.81 239 LEU B O 1
ATOM 4868 N N . PRO B 1 240 ? 8.094 1.276 -7.539 1 80.12 240 PRO B N 1
ATOM 4869 C CA . PRO B 1 240 ? 8.984 0.25 -6.984 1 80.12 240 PRO B CA 1
ATOM 4870 C C . PRO B 1 240 ? 10.461 0.625 -7.09 1 80.12 240 PRO B C 1
ATOM 4872 O O . PRO B 1 240 ? 10.93 0.983 -8.172 1 80.12 240 PRO B O 1
ATOM 4875 N N . MET B 1 241 ? 11.164 0.648 -6.016 1 77.94 241 MET B N 1
ATOM 4876 C CA . MET B 1 241 ? 12.602 0.9 -5.953 1 77.94 241 MET B CA 1
ATOM 4877 C C . MET B 1 241 ? 13.32 -0.257 -5.277 1 77.94 241 MET B C 1
ATOM 4879 O O . MET B 1 241 ? 13.148 -0.489 -4.078 1 77.94 241 MET B O 1
ATOM 4883 N N . PRO B 1 242 ? 14.141 -0.93 -6.07 1 82.69 242 PRO B N 1
ATOM 4884 C CA . PRO B 1 242 ? 14.875 -2.033 -5.449 1 82.69 242 PRO B CA 1
ATOM 4885 C C . PRO B 1 242 ? 15.625 -1.607 -4.188 1 82.69 242 PRO B C 1
ATOM 4887 O O . PRO B 1 242 ? 16.016 -0.443 -4.055 1 82.69 242 PRO B O 1
ATOM 4890 N N . ARG B 1 243 ? 15.773 -2.52 -3.264 1 86.19 243 ARG B N 1
ATOM 4891 C CA . ARG B 1 243 ? 16.5 -2.363 -2.01 1 86.19 243 ARG B CA 1
ATOM 4892 C C . ARG B 1 243 ? 15.68 -1.581 -0.991 1 86.19 243 ARG B C 1
ATOM 4894 O O . ARG B 1 243 ? 16.172 -1.273 0.101 1 86.19 243 ARG B O 1
ATOM 4901 N N . MET B 1 244 ? 14.43 -1.246 -1.397 1 89.75 244 MET B N 1
ATOM 4902 C CA . MET B 1 244 ? 13.547 -0.533 -0.484 1 89.75 244 MET B CA 1
ATOM 4903 C C . MET B 1 244 ? 12.188 -1.217 -0.403 1 89.75 244 MET B C 1
ATOM 4905 O O . MET B 1 244 ? 11.164 -0.557 -0.192 1 89.75 244 MET B O 1
ATOM 4909 N N . SER B 1 245 ? 12.211 -2.457 -0.58 1 92.75 245 SER B N 1
ATOM 4910 C CA . SER B 1 245 ? 10.977 -3.213 -0.764 1 92.75 245 SER B CA 1
ATOM 4911 C C . SER B 1 245 ? 10.062 -3.074 0.446 1 92.75 245 SER B C 1
ATOM 4913 O O . SER B 1 245 ? 8.867 -2.793 0.3 1 92.75 245 SER B O 1
ATOM 4915 N N . LEU B 1 246 ? 10.594 -3.234 1.673 1 94.19 246 LEU B N 1
ATOM 4916 C CA . LEU B 1 246 ? 9.758 -3.199 2.869 1 94.19 246 LEU B CA 1
ATOM 4917 C C . LEU B 1 246 ? 9.352 -1.771 3.205 1 94.19 246 LEU B C 1
ATOM 4919 O O . LEU B 1 246 ? 8.227 -1.531 3.652 1 94.19 246 LEU B O 1
ATOM 4923 N N . TYR B 1 247 ? 10.227 -0.825 3.027 1 92.88 247 TYR B N 1
ATOM 4924 C CA . TYR B 1 247 ? 9.906 0.589 3.195 1 92.88 247 TYR B CA 1
ATOM 4925 C C . TYR B 1 247 ? 8.797 1.016 2.246 1 92.88 247 TYR B C 1
ATOM 4927 O O . TYR B 1 247 ? 7.809 1.623 2.67 1 92.88 247 TYR B O 1
ATOM 4935 N N . ALA B 1 248 ? 8.984 0.652 0.981 1 93 248 ALA B N 1
ATOM 4936 C CA . ALA B 1 248 ? 8 0.988 -0.051 1 93 248 ALA B CA 1
ATOM 4937 C C . ALA B 1 248 ? 6.645 0.37 0.26 1 93 248 ALA B C 1
ATOM 4939 O O . ALA B 1 248 ? 5.605 1.011 0.074 1 93 248 ALA B O 1
ATOM 4940 N N . ALA B 1 249 ? 6.688 -0.813 0.733 1 96.81 249 ALA B N 1
ATOM 4941 C CA . ALA B 1 249 ? 5.453 -1.496 1.118 1 96.81 249 ALA B CA 1
ATOM 4942 C C . ALA B 1 249 ? 4.746 -0.754 2.248 1 96.81 249 ALA B C 1
ATOM 4944 O O . ALA B 1 249 ? 3.533 -0.54 2.195 1 96.81 249 ALA B O 1
ATOM 4945 N N . ALA B 1 250 ? 5.477 -0.36 3.24 1 96.75 250 ALA B N 1
ATOM 4946 C CA . ALA B 1 250 ? 4.91 0.357 4.379 1 96.75 250 ALA B CA 1
ATOM 4947 C C . ALA B 1 250 ? 4.289 1.68 3.941 1 96.75 250 ALA B C 1
ATOM 4949 O O . ALA B 1 250 ? 3.201 2.043 4.395 1 96.75 250 ALA B O 1
ATOM 4950 N N . LYS B 1 251 ? 4.969 2.363 3.088 1 95.5 251 LYS B N 1
ATOM 4951 C CA . LYS B 1 251 ? 4.469 3.648 2.609 1 95.5 251 LYS B CA 1
ATOM 4952 C C . LYS B 1 251 ? 3.219 3.465 1.752 1 95.5 251 LYS B C 1
ATOM 4954 O O . LYS B 1 251 ? 2.318 4.305 1.771 1 95.5 251 LYS B O 1
ATOM 4959 N N . ALA B 1 252 ? 3.223 2.42 0.975 1 95.88 252 ALA B N 1
ATOM 4960 C CA . ALA B 1 252 ? 2.014 2.109 0.216 1 95.88 252 ALA B CA 1
ATOM 4961 C C . ALA B 1 252 ? 0.83 1.863 1.146 1 95.88 252 ALA B C 1
ATOM 4963 O O . ALA B 1 252 ? -0.274 2.357 0.901 1 95.88 252 ALA B O 1
ATOM 4964 N N . ALA B 1 253 ? 1.077 1.11 2.148 1 97.62 253 ALA B N 1
ATOM 4965 C CA . ALA B 1 253 ? 0.04 0.864 3.146 1 97.62 253 ALA B CA 1
ATOM 4966 C C . ALA B 1 253 ? -0.429 2.17 3.783 1 97.62 253 ALA B C 1
ATOM 4968 O O . ALA B 1 253 ? -1.63 2.377 3.979 1 97.62 253 ALA B O 1
ATOM 4969 N N . LEU B 1 254 ? 0.519 2.98 4.051 1 97.75 254 LEU B N 1
ATOM 4970 C CA . LEU B 1 254 ? 0.245 4.262 4.691 1 97.75 254 LEU B CA 1
ATOM 4971 C C . LEU B 1 254 ? -0.704 5.102 3.846 1 97.75 254 LEU B C 1
ATOM 4973 O O . LEU B 1 254 ? -1.74 5.559 4.336 1 97.75 254 LEU B O 1
ATOM 4977 N N . VAL B 1 255 ? -0.365 5.262 2.629 1 95.81 255 VAL B N 1
ATOM 4978 C CA . VAL B 1 255 ? -1.154 6.09 1.724 1 95.81 255 VAL B CA 1
ATOM 4979 C C . VAL B 1 255 ? -2.555 5.504 1.572 1 95.81 255 VAL B C 1
ATOM 4981 O O . VAL B 1 255 ? -3.553 6.219 1.685 1 95.81 255 VAL B O 1
ATOM 4984 N N . ASN B 1 256 ? -2.645 4.227 1.366 1 95.56 256 ASN B N 1
ATOM 4985 C CA . ASN B 1 256 ? -3.939 3.574 1.192 1 95.56 256 ASN B CA 1
ATOM 4986 C C . ASN B 1 256 ? -4.812 3.723 2.436 1 95.56 256 ASN B C 1
ATOM 4988 O O . ASN B 1 256 ? -6.012 3.99 2.328 1 95.56 256 ASN B O 1
ATOM 4992 N N . PHE B 1 257 ? -4.211 3.576 3.621 1 97.25 257 PHE B N 1
ATOM 4993 C CA . PHE B 1 257 ? -4.93 3.689 4.883 1 97.25 257 PHE B CA 1
ATOM 4994 C C . PHE B 1 257 ? -5.59 5.059 5.012 1 97.25 257 PHE B C 1
ATOM 4996 O O . PHE B 1 257 ? -6.789 5.152 5.285 1 97.25 257 PHE B O 1
ATOM 5003 N N . TYR B 1 258 ? -4.887 6.055 4.754 1 96.81 258 TYR B N 1
ATOM 5004 C CA . TYR B 1 258 ? -5.387 7.406 4.98 1 96.81 258 TYR B CA 1
ATOM 5005 C C . TYR B 1 258 ? -6.359 7.82 3.883 1 96.81 258 TYR B C 1
ATOM 5007 O O . TYR B 1 258 ? -7.277 8.602 4.121 1 96.81 258 TYR B O 1
ATOM 5015 N N . GLU B 1 259 ? -6.141 7.285 2.662 1 92.44 259 GLU B N 1
ATOM 5016 C CA . GLU B 1 259 ? -7.145 7.492 1.621 1 92.44 259 GLU B CA 1
ATOM 5017 C C . GLU B 1 259 ? -8.492 6.898 2.023 1 92.44 259 GLU B C 1
ATOM 5019 O O . GLU B 1 259 ? -9.539 7.504 1.795 1 92.44 259 GLU B O 1
ATOM 5024 N N . THR B 1 260 ? -8.422 5.738 2.572 1 91.5 260 THR B N 1
ATOM 5025 C CA . THR B 1 260 ? -9.648 5.078 3.012 1 91.5 260 THR B CA 1
ATOM 5026 C C . THR B 1 260 ? -10.25 5.805 4.211 1 91.5 260 THR B C 1
ATOM 5028 O O . THR B 1 260 ? -11.469 6.016 4.27 1 91.5 260 THR B O 1
ATOM 5031 N N . LEU B 1 261 ? -9.406 6.191 5.117 1 94.25 261 LEU B N 1
ATOM 5032 C CA . LEU B 1 261 ? -9.844 6.891 6.32 1 94.25 261 LEU B CA 1
ATOM 5033 C C . LEU B 1 261 ? -10.586 8.172 5.965 1 94.25 261 LEU B C 1
ATOM 5035 O O . LEU B 1 261 ? -11.547 8.547 6.648 1 94.25 261 LEU B O 1
ATOM 5039 N N . ARG B 1 262 ? -10.148 8.844 4.945 1 92 262 ARG B N 1
ATOM 5040 C CA . ARG B 1 262 ? -10.781 10.078 4.492 1 92 262 ARG B CA 1
ATOM 5041 C C . ARG B 1 262 ? -12.281 9.883 4.277 1 92 262 ARG B C 1
ATOM 5043 O O . ARG B 1 262 ? -13.086 10.758 4.617 1 92 262 ARG B O 1
ATOM 5050 N N . PHE B 1 263 ? -12.602 8.781 3.76 1 85.5 263 PHE B N 1
ATOM 5051 C CA . PHE B 1 263 ? -14 8.5 3.467 1 85.5 263 PHE B CA 1
ATOM 5052 C C . PHE B 1 263 ? -14.766 8.156 4.742 1 85.5 263 PHE B C 1
ATOM 5054 O O . PHE B 1 263 ? -15.945 8.477 4.867 1 85.5 263 PHE B O 1
ATOM 5061 N N . GLU B 1 264 ? -14.062 7.574 5.582 1 88.38 264 GLU B N 1
ATOM 5062 C CA . GLU B 1 264 ? -14.703 7.223 6.84 1 88.38 264 GLU B CA 1
ATOM 5063 C C . GLU B 1 264 ? -14.977 8.461 7.688 1 88.38 264 GLU B C 1
ATOM 5065 O O . GLU B 1 264 ? -15.953 8.5 8.445 1 88.38 264 GLU B O 1
ATOM 5070 N N . LEU B 1 265 ? -14.148 9.469 7.527 1 91.5 265 LEU B N 1
ATOM 5071 C CA . LEU B 1 265 ? -14.234 10.664 8.359 1 91.5 265 LEU B CA 1
ATOM 5072 C C . LEU B 1 265 ? -15.227 11.664 7.77 1 91.5 265 LEU B C 1
ATOM 5074 O O . LEU B 1 265 ? -15.578 12.648 8.422 1 91.5 265 LEU B O 1
ATOM 5078 N N . LYS B 1 266 ? -15.805 11.453 6.688 1 79.5 266 LYS B N 1
ATOM 5079 C CA . LYS B 1 266 ? -16.859 12.234 6.043 1 79.5 266 LYS B CA 1
ATOM 5080 C C . LYS B 1 266 ? -16.516 13.727 6.07 1 79.5 266 LYS B C 1
ATOM 5082 O O . LYS B 1 266 ? -17.359 14.547 6.441 1 79.5 266 LYS B O 1
ATOM 5087 N N . ASP B 1 267 ? -15.32 14.18 5.898 1 77.88 267 ASP B N 1
ATOM 5088 C CA . ASP B 1 267 ? -14.859 15.562 5.789 1 77.88 267 ASP B CA 1
ATOM 5089 C C . ASP B 1 267 ? -14.922 16.266 7.141 1 77.88 267 ASP B C 1
ATOM 5091 O O . ASP B 1 267 ? -14.828 17.5 7.207 1 77.88 267 ASP B O 1
ATOM 5095 N N . GLU B 1 268 ? -15.18 15.547 8.188 1 91 268 GLU B N 1
ATOM 5096 C CA . GLU B 1 268 ? -15.125 16.141 9.523 1 91 268 GLU B CA 1
ATOM 5097 C C . GLU B 1 268 ? -13.68 16.438 9.93 1 91 268 GLU B C 1
ATOM 5099 O O . GLU B 1 268 ? -13.422 17.438 10.617 1 91 268 GLU B O 1
ATOM 5104 N N . VAL B 1 269 ? -12.859 15.617 9.617 1 96.75 269 VAL B N 1
ATOM 5105 C CA . VAL B 1 269 ? -11.414 15.781 9.797 1 96.75 269 VAL B CA 1
ATOM 5106 C C . VAL B 1 269 ? -10.711 15.695 8.445 1 96.75 269 VAL B C 1
ATOM 5108 O O . VAL B 1 269 ? -10.898 14.727 7.707 1 96.75 269 VAL B O 1
ATOM 5111 N N . GLY B 1 270 ? -9.961 16.75 8.078 1 96.44 270 GLY B N 1
ATOM 5112 C CA . GLY B 1 270 ? -9.242 16.734 6.809 1 96.44 270 GLY B CA 1
ATOM 5113 C C . GLY B 1 270 ? -7.992 15.883 6.844 1 96.44 270 GLY B C 1
ATOM 5114 O O . GLY B 1 270 ? -7.414 15.664 7.91 1 96.44 270 GLY B O 1
ATOM 5115 N N . ILE B 1 271 ? -7.625 15.375 5.719 1 96.88 271 ILE B N 1
ATOM 5116 C CA . ILE B 1 271 ? -6.383 14.617 5.598 1 96.88 271 ILE B CA 1
ATOM 5117 C C . ILE B 1 271 ? -5.555 15.164 4.438 1 96.88 271 ILE B C 1
ATOM 5119 O O . ILE B 1 271 ? -6.059 15.305 3.322 1 96.88 271 ILE B O 1
ATOM 5123 N N . THR B 1 272 ? -4.328 15.508 4.703 1 97.06 272 THR B N 1
ATOM 5124 C CA . THR B 1 272 ? -3.371 15.914 3.682 1 97.06 272 THR B CA 1
ATOM 5125 C C . THR B 1 272 ? -2.268 14.867 3.531 1 97.06 272 THR B C 1
ATOM 5127 O O . THR B 1 272 ? -1.56 14.562 4.492 1 97.06 272 THR B O 1
ATOM 5130 N N . ILE B 1 273 ? -2.211 14.305 2.393 1 96.19 273 ILE B N 1
ATOM 5131 C CA . ILE B 1 273 ? -1.149 13.359 2.062 1 96.19 273 ILE B CA 1
ATOM 5132 C C . ILE B 1 273 ? -0.049 14.078 1.28 1 96.19 273 ILE B C 1
ATOM 5134 O O . ILE B 1 273 ? -0.272 14.531 0.156 1 96.19 273 ILE B O 1
ATOM 5138 N N . ALA B 1 274 ? 1.099 14.203 1.882 1 96.56 274 ALA B N 1
ATOM 5139 C CA . ALA B 1 274 ? 2.242 14.859 1.256 1 96.56 274 ALA B CA 1
ATOM 5140 C C . ALA B 1 274 ? 3.213 13.836 0.674 1 96.56 274 ALA B C 1
ATOM 5142 O O . ALA B 1 274 ? 3.752 13 1.401 1 96.56 274 ALA B O 1
ATOM 5143 N N . THR B 1 275 ? 3.402 13.906 -0.573 1 92.44 275 THR B N 1
ATOM 5144 C CA . THR B 1 275 ? 4.254 12.938 -1.256 1 92.44 275 THR B CA 1
ATOM 5145 C C . THR B 1 275 ? 5.453 13.633 -1.896 1 92.44 275 THR B C 1
ATOM 5147 O O . THR B 1 275 ? 5.297 14.609 -2.631 1 92.44 275 THR B O 1
ATOM 5150 N N . HIS B 1 276 ? 6.59 13.18 -1.558 1 88 276 HIS B N 1
ATOM 5151 C CA . HIS B 1 276 ? 7.793 13.711 -2.186 1 88 276 HIS B CA 1
ATOM 5152 C C . HIS B 1 276 ? 8.492 12.656 -3.031 1 88 276 HIS B C 1
ATOM 5154 O O . HIS B 1 276 ? 8.375 11.461 -2.756 1 88 276 HIS B O 1
ATOM 5160 N N . GLY B 1 277 ? 9.086 13.164 -4.027 1 79 277 GLY B N 1
ATOM 5161 C CA . GLY B 1 277 ? 10.039 12.344 -4.746 1 79 277 GLY B CA 1
ATOM 5162 C C . GLY B 1 277 ? 11.398 12.258 -4.066 1 79 277 GLY B C 1
ATOM 5163 O O . GLY B 1 277 ? 11.484 12.336 -2.838 1 79 277 GLY B O 1
ATOM 5164 N N . TRP B 1 278 ? 12.344 11.914 -4.82 1 64.38 278 TRP B N 1
ATOM 5165 C CA . TRP B 1 278 ? 13.695 11.797 -4.277 1 64.38 278 TRP B CA 1
ATOM 5166 C C . TRP B 1 278 ? 14.25 13.164 -3.898 1 64.38 278 TRP B C 1
ATOM 5168 O O . TRP B 1 278 ? 14.492 14.008 -4.77 1 64.38 278 TRP B O 1
ATOM 5178 N N . ILE B 1 279 ? 13.977 13.578 -2.635 1 55.53 279 ILE B N 1
ATOM 5179 C CA . ILE B 1 279 ? 14.414 14.891 -2.17 1 55.53 279 ILE B CA 1
ATOM 5180 C C . ILE B 1 279 ? 15.57 14.734 -1.181 1 55.53 279 ILE B C 1
ATOM 5182 O O . ILE B 1 279 ? 15.602 13.773 -0.404 1 55.53 279 ILE B O 1
ATOM 5186 N N . GLY B 1 280 ? 16.656 15.391 -1.31 1 47 280 GLY B N 1
ATOM 5187 C CA . GLY B 1 280 ? 17.781 15.523 -0.385 1 47 280 GLY B CA 1
ATOM 5188 C C . GLY B 1 280 ? 18.812 14.414 -0.537 1 47 280 GLY B C 1
ATOM 5189 O O . GLY B 1 280 ? 18.781 13.672 -1.521 1 47 280 GLY B O 1
ATOM 5190 N N . SER B 1 281 ? 19.672 14.234 0.543 1 42.28 281 SER B N 1
ATOM 5191 C CA . SER B 1 281 ? 20.781 13.289 0.621 1 42.28 281 SER B CA 1
ATOM 5192 C C . SER B 1 281 ? 20.297 11.852 0.479 1 42.28 281 SER B C 1
ATOM 5194 O O . SER B 1 281 ? 21.109 10.922 0.455 1 42.28 281 SER B O 1
ATOM 5196 N N . GLU B 1 282 ? 19.141 11.711 0.602 1 39.41 282 GLU B N 1
ATOM 5197 C CA . GLU B 1 282 ? 18.641 10.344 0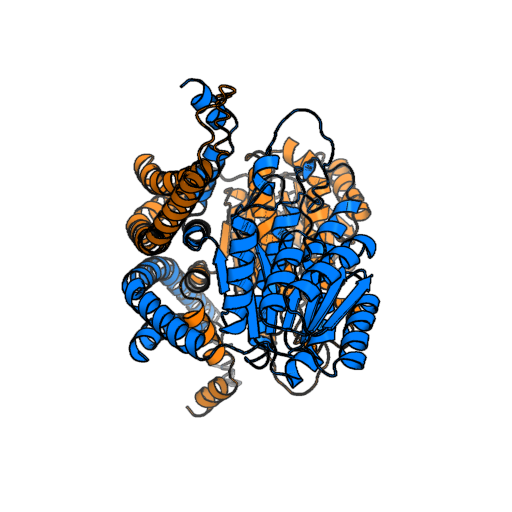.559 1 39.41 282 GLU B CA 1
ATOM 5198 C C . GLU B 1 282 ? 19.031 9.656 -0.747 1 39.41 282 GLU B C 1
ATOM 5200 O O . GLU B 1 282 ? 19.344 8.461 -0.755 1 39.41 282 GLU B O 1
ATOM 5205 N N . MET B 1 283 ? 18.797 10.383 -1.748 1 36.03 283 MET B N 1
ATOM 5206 C CA . MET B 1 283 ? 19.266 9.883 -3.043 1 36.03 283 MET B CA 1
ATOM 5207 C C . MET B 1 283 ? 20.781 9.992 -3.166 1 36.03 283 MET B C 1
ATOM 5209 O O . MET B 1 283 ? 21.406 9.172 -3.832 1 36.03 283 MET B O 1
ATOM 5213 N N . THR B 1 284 ? 21.25 11.078 -2.77 1 34.69 284 THR B N 1
ATOM 5214 C CA . THR B 1 284 ? 22.703 11.219 -2.873 1 34.69 284 THR B CA 1
ATOM 5215 C C . THR B 1 284 ? 23.406 10.109 -2.104 1 34.69 284 THR B C 1
ATOM 5217 O O . THR B 1 284 ? 24.5 9.688 -2.479 1 34.69 284 THR B O 1
ATOM 5220 N N . ARG B 1 285 ? 23.125 10.055 -0.838 1 33.88 285 ARG B N 1
ATOM 5221 C CA . ARG B 1 285 ? 23.703 8.859 -0.236 1 33.88 285 ARG B CA 1
ATOM 5222 C C . ARG B 1 285 ? 23.031 7.594 -0.763 1 33.88 285 ARG B C 1
ATOM 5224 O O . ARG B 1 285 ? 23.281 6.496 -0.25 1 33.88 285 ARG B O 1
ATOM 5231 N N . GLY B 1 286 ? 22.125 7.875 -1.432 1 32.72 286 GLY B N 1
ATOM 5232 C CA . GLY B 1 286 ? 21.578 6.781 -2.225 1 32.72 286 GLY B CA 1
ATOM 5233 C C . GLY B 1 286 ? 22.609 6.148 -3.146 1 32.72 286 GLY B C 1
ATOM 5234 O O . GLY B 1 286 ? 22.438 6.152 -4.367 1 32.72 286 GLY B O 1
ATOM 5235 N N . LYS B 1 287 ? 23.859 6.262 -2.984 1 32.56 287 LYS B N 1
ATOM 5236 C CA . LYS B 1 287 ? 24.422 4.984 -3.412 1 32.56 287 LYS B CA 1
ATOM 5237 C C . LYS B 1 287 ? 23.375 3.869 -3.334 1 32.56 287 LYS B C 1
ATOM 5239 O O . LYS B 1 287 ? 22.953 3.486 -2.242 1 32.56 287 LYS B O 1
ATOM 5244 N N . PHE B 1 288 ? 22.312 3.797 -3.992 1 33.22 288 PHE B N 1
ATOM 5245 C CA . PHE B 1 288 ? 22.234 2.547 -4.738 1 33.22 288 PHE B CA 1
ATOM 5246 C C . PHE B 1 288 ? 23.609 1.873 -4.816 1 33.22 288 PHE B C 1
ATOM 5248 O O . PHE B 1 288 ? 24.281 1.956 -5.84 1 33.22 288 PHE B O 1
ATOM 5255 N N . MET B 1 289 ? 24.469 2.379 -4.059 1 30.38 289 MET B N 1
ATOM 5256 C CA . MET B 1 289 ? 25.797 1.773 -3.943 1 30.38 289 MET B CA 1
ATOM 5257 C C . MET B 1 289 ? 25.719 0.255 -4.062 1 30.38 289 MET B C 1
ATOM 5259 O O . MET B 1 289 ? 25.203 -0.413 -3.162 1 30.38 289 MET B O 1
ATOM 5263 N N . LEU B 1 290 ? 25.266 -0.176 -5.125 1 29.89 290 LEU B N 1
ATOM 5264 C CA . LEU B 1 290 ? 25.812 -1.494 -5.426 1 29.89 290 LEU B CA 1
ATOM 5265 C C . LEU B 1 290 ? 27.234 -1.629 -4.895 1 29.89 290 LEU B C 1
ATOM 5267 O O . LEU B 1 290 ? 28.016 -2.463 -5.375 1 29.89 290 LEU B O 1
ATOM 5271 N N . GLU B 1 291 ? 27.875 -0.588 -4.254 1 28.64 291 GLU B N 1
ATOM 5272 C CA . GLU B 1 291 ? 29.219 -1.062 -3.949 1 28.64 291 GLU B CA 1
ATOM 5273 C C . GLU B 1 291 ? 29.172 -2.324 -3.092 1 28.64 291 GLU B C 1
ATOM 5275 O O . GLU B 1 291 ? 28.188 -2.584 -2.406 1 28.64 291 GLU B O 1
ATOM 5280 N N . GLU B 1 292 ? 30.344 -2.969 -2.986 1 28.11 292 GLU B N 1
ATOM 5281 C CA . GLU B 1 292 ? 30.703 -4.281 -2.463 1 28.11 292 GLU B CA 1
ATOM 5282 C C . GLU B 1 292 ? 30.141 -4.496 -1.063 1 28.11 292 GLU B C 1
ATOM 5284 O O . GLU B 1 292 ? 29.734 -5.609 -0.715 1 28.11 292 GLU B O 1
ATOM 5289 N N . GLY B 1 293 ? 30.609 -3.66 0.009 1 26.75 293 GLY B N 1
ATOM 5290 C CA . GLY B 1 293 ? 30.531 -4.203 1.355 1 26.75 293 GLY B CA 1
ATOM 5291 C C . GLY B 1 293 ? 29.172 -4.059 1.98 1 26.75 293 GLY B C 1
ATOM 5292 O O . GLY B 1 293 ? 28.484 -3.055 1.764 1 26.75 293 GLY B O 1
ATOM 5293 N N . ALA B 1 294 ? 28.328 -5.094 2.258 1 30.77 294 ALA B N 1
ATOM 5294 C CA . ALA B 1 294 ? 27.094 -5.609 2.852 1 30.77 294 ALA B CA 1
ATOM 5295 C C . ALA B 1 294 ? 26.734 -4.844 4.121 1 30.77 294 ALA B C 1
ATOM 5297 O O . ALA B 1 294 ? 25.969 -5.332 4.953 1 30.77 294 ALA B O 1
ATOM 5298 N N . GLU B 1 295 ? 27.375 -3.865 4.605 1 29.48 295 GLU B N 1
ATOM 5299 C CA . GLU B 1 295 ? 26.875 -3.514 5.934 1 29.48 295 GLU B CA 1
ATOM 5300 C C . GLU B 1 295 ? 25.5 -2.863 5.859 1 29.48 295 GLU B C 1
ATOM 5302 O O . GLU B 1 295 ? 25.25 -2.041 4.98 1 29.48 295 GLU B O 1
ATOM 5307 N N . MET B 1 296 ? 24.484 -3.416 6.352 1 33.75 296 MET B N 1
ATOM 5308 C CA . MET B 1 296 ? 23.109 -3.016 6.633 1 33.75 296 MET B CA 1
ATOM 5309 C C . MET B 1 296 ? 23.047 -1.542 7.012 1 33.75 296 MET B C 1
ATOM 5311 O O . MET B 1 296 ? 23.5 -1.152 8.086 1 33.75 296 MET B O 1
ATOM 5315 N N . GLN B 1 297 ? 23.438 -0.648 6.223 1 35.38 297 GLN B N 1
ATOM 5316 C CA . GLN B 1 297 ? 23.328 0.739 6.66 1 35.38 297 GLN B CA 1
ATOM 5317 C C . GLN B 1 297 ? 21.875 1.133 6.906 1 35.38 297 GLN B C 1
ATOM 5319 O O . GLN B 1 297 ? 21.031 0.97 6.027 1 35.38 297 GLN B O 1
ATOM 5324 N N . TRP B 1 298 ? 21.469 0.946 8.164 1 35.34 298 TRP B N 1
ATOM 5325 C CA . TRP B 1 298 ? 20.234 1.535 8.695 1 35.34 298 TRP B CA 1
ATOM 5326 C C . TRP B 1 298 ? 20.125 3.004 8.297 1 35.34 298 TRP B C 1
ATOM 5328 O O . TRP B 1 298 ? 21.094 3.766 8.438 1 35.34 298 TRP B O 1
ATOM 5338 N N . LYS B 1 299 ? 19.625 3.242 7.258 1 40.53 299 LYS B N 1
ATOM 5339 C CA . LYS B 1 299 ? 19.438 4.668 6.988 1 40.53 299 LYS B CA 1
ATOM 5340 C C . LYS B 1 299 ? 18.516 5.305 8.023 1 40.53 299 LYS B C 1
ATOM 5342 O O . LYS B 1 299 ? 17.297 5.16 7.941 1 40.53 299 LYS B O 1
ATOM 5347 N N . GLU B 1 300 ? 18.844 5.145 9.305 1 33.56 300 GLU B N 1
ATOM 5348 C CA . GLU B 1 300 ? 18.062 6.102 10.094 1 33.56 300 GLU B CA 1
ATOM 5349 C C . GLU B 1 300 ? 17.906 7.43 9.359 1 33.56 300 GLU B C 1
ATOM 5351 O O . GLU B 1 300 ? 18.828 7.867 8.656 1 33.56 300 GLU B O 1
ATOM 5356 N N . GLU B 1 301 ? 16.734 7.82 8.906 1 36.91 301 GLU B N 1
ATOM 5357 C CA . GLU B 1 301 ? 16.656 9.219 8.492 1 36.91 301 GLU B CA 1
ATOM 5358 C C . GLU B 1 301 ? 17.719 10.062 9.18 1 36.91 301 GLU B C 1
ATOM 5360 O O . GLU B 1 301 ? 17.562 10.438 10.344 1 36.91 301 GLU B O 1
ATOM 5365 N N . ARG B 1 302 ? 18.875 9.625 9.406 1 31.77 302 ARG B N 1
ATOM 5366 C CA . ARG B 1 302 ? 20 10.32 10.047 1 31.77 302 ARG B CA 1
ATOM 5367 C C . ARG B 1 302 ? 19.906 11.828 9.836 1 31.77 302 ARG B C 1
ATOM 5369 O O . ARG B 1 302 ? 19.297 12.281 8.859 1 31.77 302 ARG B O 1
ATOM 5376 N N . GLU B 1 303 ? 20.547 12.531 10.898 1 32.69 303 GLU B N 1
ATOM 5377 C CA . GLU B 1 303 ? 20.906 13.922 11.141 1 32.69 303 GLU B CA 1
ATOM 5378 C C . GLU B 1 303 ? 21.453 14.586 9.875 1 32.69 303 GLU B C 1
ATOM 5380 O O . GLU B 1 303 ? 22.641 14.883 9.789 1 32.69 303 GLU B O 1
ATOM 5385 N N . VAL B 1 304 ? 21.359 13.844 8.836 1 32.94 304 VAL B N 1
ATOM 5386 C CA . VAL B 1 304 ? 21.906 14.75 7.844 1 32.94 304 VAL B CA 1
ATOM 5387 C C . VAL B 1 304 ? 21.188 16.094 7.906 1 32.94 304 VAL B C 1
ATOM 5389 O O . VAL B 1 304 ? 19.969 16.156 7.758 1 32.94 304 VAL B O 1
ATOM 5392 N N . GLN B 1 305 ? 21.734 16.906 8.586 1 33.47 305 GLN B N 1
ATOM 5393 C CA . GLN B 1 305 ? 21.422 18.328 8.414 1 33.47 305 GLN B CA 1
ATOM 5394 C C . GLN B 1 305 ? 21.047 18.625 6.969 1 33.47 305 GLN B C 1
ATOM 5396 O O . GLN B 1 305 ? 21.922 18.844 6.129 1 33.47 305 GLN B O 1
ATOM 5401 N N . VAL B 1 306 ? 20.25 17.75 6.449 1 38.28 306 VAL B N 1
ATOM 5402 C CA . VAL B 1 306 ? 19.812 18.219 5.137 1 38.28 306 VAL B CA 1
ATOM 5403 C C . VAL B 1 306 ? 19.375 19.672 5.227 1 38.28 306 VAL B C 1
ATOM 5405 O O . VAL B 1 306 ? 18.234 19.969 5.602 1 38.28 306 VAL B O 1
ATOM 5408 N N . THR B 1 307 ? 20 20.375 5.801 1 40.47 307 THR B N 1
ATOM 5409 C CA . THR B 1 307 ? 19.844 21.828 5.691 1 40.47 307 THR B CA 1
ATOM 5410 C C . THR B 1 307 ? 19.828 22.266 4.227 1 40.47 307 THR B C 1
ATOM 5412 O O . THR B 1 307 ? 20.109 23.422 3.914 1 40.47 307 THR B O 1
ATOM 5415 N N . GLY B 1 308 ? 19.094 21.375 3.266 1 53.88 308 GLY B N 1
ATOM 5416 C CA . GLY B 1 308 ? 19.188 21.875 1.902 1 53.88 308 GLY B CA 1
ATOM 5417 C C . GLY B 1 308 ? 17.844 22.328 1.352 1 53.88 308 GLY B C 1
ATOM 5418 O O . GLY B 1 308 ? 16.797 22.094 1.959 1 53.88 308 GLY B O 1
ATOM 5419 N N . GLY B 1 309 ? 17.688 23.203 0.238 1 67.31 309 GLY B N 1
ATOM 5420 C CA . GLY B 1 309 ? 16.688 23.938 -0.532 1 67.31 309 GLY B CA 1
ATOM 5421 C C . GLY B 1 309 ? 15.445 23.109 -0.828 1 67.31 309 GLY B C 1
ATOM 5422 O O . GLY B 1 309 ? 14.328 23.516 -0.477 1 67.31 309 GLY B O 1
ATOM 5423 N N . PRO B 1 310 ? 15.594 21.766 -0.858 1 74.88 310 PRO B N 1
ATOM 5424 C CA . PRO B 1 310 ? 14.406 21.031 -1.261 1 74.88 310 PRO B CA 1
ATOM 5425 C C . PRO B 1 310 ? 13.547 20.594 -0.072 1 74.88 310 PRO B C 1
ATOM 5427 O O . PRO B 1 310 ? 12.32 20.578 -0.166 1 74.88 310 PRO B O 1
ATOM 5430 N N . VAL B 1 311 ? 14.141 20.219 1.121 1 85.12 311 VAL B N 1
ATOM 5431 C CA . VAL B 1 311 ? 13.383 19.781 2.295 1 85.12 311 VAL B CA 1
ATOM 5432 C C . VAL B 1 311 ? 12.609 20.969 2.871 1 85.12 311 VAL B C 1
ATOM 5434 O O . VAL B 1 311 ? 11.453 20.828 3.262 1 85.12 311 VAL B O 1
ATOM 5437 N N . GLU B 1 312 ? 13.258 22.109 2.9 1 88.88 312 GLU B N 1
ATOM 5438 C CA . GLU B 1 312 ? 12.609 23.328 3.379 1 88.88 312 GLU B CA 1
ATOM 5439 C C . GLU B 1 312 ? 11.43 23.703 2.49 1 88.88 312 GLU B C 1
ATOM 5441 O O . GLU B 1 312 ? 10.359 24.062 2.988 1 88.88 312 GLU B O 1
ATOM 5446 N N . GLU B 1 313 ? 11.656 23.531 1.188 1 87 313 GLU B N 1
ATOM 5447 C CA . GLU B 1 313 ? 10.594 23.859 0.242 1 87 313 GLU B CA 1
ATOM 5448 C C . GLU B 1 313 ? 9.414 22.906 0.392 1 87 313 GLU B C 1
ATOM 5450 O O . GLU B 1 313 ? 8.258 23.328 0.371 1 87 313 GLU B O 1
ATOM 5455 N N . PHE B 1 314 ? 9.742 21.688 0.564 1 90.81 314 PHE B N 1
ATOM 5456 C CA . PHE B 1 314 ? 8.688 20.703 0.719 1 90.81 314 PHE B CA 1
ATOM 5457 C C . PHE B 1 314 ? 7.914 20.922 2.014 1 90.81 314 PHE B C 1
ATOM 5459 O O . PHE B 1 314 ? 6.684 20.844 2.031 1 90.81 314 PHE B O 1
ATOM 5466 N N . ALA B 1 315 ? 8.633 21.25 3.117 1 95.25 315 ALA B N 1
ATOM 5467 C CA . ALA B 1 315 ? 7.984 21.531 4.391 1 95.25 315 ALA B CA 1
ATOM 5468 C C . ALA B 1 315 ? 7.035 22.719 4.27 1 95.25 315 ALA B C 1
ATOM 5470 O O . ALA B 1 315 ? 5.918 22.688 4.789 1 95.25 315 ALA B O 1
ATOM 5471 N N . ARG B 1 316 ? 7.488 23.734 3.568 1 95.31 316 ARG B N 1
ATOM 5472 C CA . ARG B 1 316 ? 6.656 24.906 3.34 1 95.31 316 ARG B CA 1
ATOM 5473 C C . ARG B 1 316 ? 5.391 24.547 2.57 1 95.31 316 ARG B C 1
ATOM 5475 O O . ARG B 1 316 ? 4.297 25 2.918 1 95.31 316 ARG B O 1
ATOM 5482 N N . LEU B 1 317 ? 5.539 23.703 1.562 1 93.62 317 LEU B N 1
ATOM 5483 C CA . LEU B 1 317 ? 4.402 23.281 0.758 1 93.62 317 LEU B CA 1
ATOM 5484 C C . LEU B 1 317 ? 3.426 22.453 1.596 1 93.62 317 LEU B C 1
ATOM 5486 O O . LEU B 1 317 ? 2.209 22.594 1.459 1 93.62 317 LEU B O 1
ATOM 5490 N N . ILE B 1 318 ? 3.959 21.672 2.463 1 97.38 318 ILE B N 1
ATOM 5491 C CA . ILE B 1 318 ? 3.125 20.812 3.307 1 97.38 318 ILE B CA 1
ATOM 5492 C C . ILE B 1 318 ? 2.256 21.688 4.215 1 97.38 318 ILE B C 1
ATOM 5494 O O . ILE B 1 318 ? 1.033 21.531 4.246 1 97.38 318 ILE B O 1
ATOM 5498 N N . VAL B 1 319 ? 2.885 22.625 4.93 1 98.06 319 VAL B N 1
ATOM 5499 C CA . VAL B 1 319 ? 2.17 23.422 5.918 1 98.06 319 VAL B CA 1
ATOM 5500 C C . VAL B 1 319 ? 1.186 24.359 5.215 1 98.06 319 VAL B C 1
ATOM 5502 O O . VAL B 1 319 ? 0.027 24.469 5.621 1 98.06 319 VAL B O 1
ATOM 5505 N N . SER B 1 320 ? 1.623 25.016 4.113 1 96.31 320 SER B N 1
ATOM 5506 C CA . SER B 1 320 ? 0.728 25.875 3.359 1 96.31 320 SER B CA 1
ATOM 5507 C C . SER B 1 320 ? -0.46 25.109 2.803 1 96.31 320 SER B C 1
ATOM 5509 O O . SER B 1 320 ? -1.598 25.578 2.859 1 96.31 320 SER B O 1
ATOM 5511 N N . GLY B 1 321 ? -0.165 23.922 2.26 1 95.62 321 GLY B N 1
ATOM 5512 C CA . GLY B 1 321 ? -1.229 23.078 1.734 1 95.62 321 GLY B CA 1
ATOM 5513 C C . GLY B 1 321 ? -2.207 22.609 2.799 1 95.62 321 GLY B C 1
ATOM 5514 O O . GLY B 1 321 ? -3.416 22.578 2.566 1 95.62 321 GLY B O 1
ATOM 5515 N N . ALA B 1 322 ? -1.648 22.234 3.912 1 97.12 322 ALA B N 1
ATOM 5516 C CA . ALA B 1 322 ? -2.502 21.812 5.023 1 97.12 322 ALA B CA 1
ATOM 5517 C C . ALA B 1 322 ? -3.42 22.953 5.465 1 97.12 322 ALA B C 1
ATOM 5519 O O . ALA B 1 322 ? -4.613 22.734 5.688 1 97.12 322 ALA B O 1
ATOM 5520 N N . CYS B 1 323 ? -2.891 24.156 5.582 1 96.69 323 CYS B N 1
ATOM 5521 C CA . CYS B 1 323 ? -3.654 25.328 6.016 1 96.69 323 CYS B CA 1
ATOM 5522 C C . CYS B 1 323 ? -4.727 25.688 4.996 1 96.69 323 CYS B C 1
ATOM 5524 O O . CYS B 1 323 ? -5.793 26.188 5.355 1 96.69 323 CYS B O 1
ATOM 5526 N N . ARG B 1 324 ? -4.473 25.391 3.713 1 94.12 324 ARG B N 1
ATOM 5527 C CA . ARG B 1 324 ? -5.43 25.672 2.648 1 94.12 324 ARG B CA 1
ATOM 5528 C C . ARG B 1 324 ? -6.492 24.594 2.557 1 94.12 324 ARG B C 1
ATOM 5530 O O . ARG B 1 324 ? -7.531 24.781 1.922 1 94.12 324 ARG B O 1
ATOM 5537 N N . GLY B 1 325 ? -6.156 23.453 3.17 1 92.75 325 GLY B N 1
ATOM 5538 C CA . GLY B 1 325 ? -7.102 22.344 3.127 1 92.75 325 GLY B CA 1
ATOM 5539 C C . GLY B 1 325 ? -6.844 21.391 1.979 1 92.75 325 GLY B C 1
ATOM 5540 O O . GLY B 1 325 ? -7.738 20.641 1.572 1 92.75 325 GLY B O 1
ATOM 5541 N N . ASP B 1 326 ? -5.613 21.344 1.479 1 92.5 326 ASP B N 1
ATOM 5542 C CA . ASP B 1 326 ? -5.273 20.484 0.349 1 92.5 326 ASP B CA 1
ATOM 5543 C C . ASP B 1 326 ? -5.285 19.016 0.757 1 92.5 326 ASP B C 1
ATOM 5545 O O . ASP B 1 326 ? -4.73 18.656 1.796 1 92.5 326 ASP B O 1
ATOM 5549 N N . ALA B 1 327 ? -5.887 18.234 -0.12 1 91.75 327 ALA B N 1
ATOM 5550 C CA . ALA B 1 327 ? -5.91 16.797 0.139 1 91.75 327 ALA B CA 1
ATOM 5551 C C . ALA B 1 327 ? -4.555 16.156 -0.175 1 91.75 327 ALA B C 1
ATOM 5553 O O . ALA B 1 327 ? -4.156 15.18 0.467 1 91.75 327 ALA B O 1
ATOM 5554 N N . TYR B 1 328 ? -3.932 16.766 -1.205 1 92.19 328 TYR B N 1
ATOM 5555 C CA . TYR B 1 328 ? -2.654 16.219 -1.65 1 92.19 328 TYR B CA 1
ATOM 5556 C C . TYR B 1 328 ? -1.631 17.328 -1.855 1 92.19 328 TYR B C 1
ATOM 5558 O O . TYR B 1 328 ? -1.965 18.406 -2.357 1 92.19 328 TYR B O 1
ATOM 5566 N N . VAL B 1 329 ? -0.449 17.078 -1.371 1 93.31 329 VAL B N 1
ATOM 5567 C CA . VAL B 1 329 ? 0.718 17.906 -1.659 1 93.31 329 VAL B CA 1
ATOM 5568 C C . VAL B 1 329 ? 1.819 17.047 -2.279 1 93.31 329 VAL B C 1
ATOM 5570 O O . VAL B 1 329 ? 2.246 16.047 -1.689 1 93.31 329 VAL B O 1
ATOM 5573 N N . LYS B 1 330 ? 2.107 17.328 -3.424 1 88.94 330 LYS B N 1
ATOM 5574 C CA . LYS B 1 330 ? 3.115 16.547 -4.133 1 88.94 330 LYS B CA 1
ATOM 5575 C C . LYS B 1 330 ? 4.285 17.422 -4.566 1 88.94 330 LYS B C 1
ATOM 5577 O O . LYS B 1 330 ? 4.09 18.547 -5.02 1 88.94 330 LYS B O 1
ATOM 5582 N N . PHE B 1 331 ? 5.414 16.828 -4.398 1 84.56 331 PHE B N 1
ATOM 5583 C CA . PHE B 1 331 ? 6.609 17.547 -4.832 1 84.56 331 PHE B CA 1
ATOM 5584 C C . PHE B 1 331 ? 7.633 16.578 -5.426 1 84.56 331 PHE B C 1
ATOM 5586 O O . PHE B 1 331 ? 8.227 15.773 -4.703 1 84.56 331 PHE B O 1
ATOM 5593 N N . PRO B 1 332 ? 7.949 16.484 -6.848 1 79.44 332 PRO B N 1
ATOM 5594 C CA . PRO B 1 332 ? 7.152 17.172 -7.867 1 79.44 332 PRO B CA 1
ATOM 5595 C C . PRO B 1 332 ? 5.887 16.406 -8.242 1 79.44 332 PRO B C 1
ATOM 5597 O O . PRO B 1 332 ? 5.777 15.211 -7.961 1 79.44 332 PRO B O 1
ATOM 5600 N N . SER B 1 333 ? 4.879 16.938 -8.914 1 79.19 333 SER B N 1
ATOM 5601 C CA . SER B 1 333 ? 3.582 16.328 -9.188 1 79.19 333 SER B CA 1
ATOM 5602 C C . SER B 1 333 ? 3.635 15.453 -10.438 1 79.19 333 SER B C 1
ATOM 5604 O O . SER B 1 333 ? 2.844 14.516 -10.578 1 79.19 333 SER B O 1
ATOM 5606 N N . TRP B 1 334 ? 4.586 15.734 -11.32 1 79.56 334 TRP B N 1
ATOM 5607 C CA . TRP B 1 334 ? 4.551 15.023 -12.594 1 79.56 334 TRP B CA 1
ATOM 5608 C C . TRP B 1 334 ? 4.988 13.578 -12.422 1 79.56 334 TRP B C 1
ATOM 5610 O O . TRP B 1 334 ? 4.773 12.742 -13.312 1 79.56 334 TRP B O 1
ATOM 5620 N N . TYR B 1 335 ? 5.543 13.203 -11.289 1 78.38 335 TYR B N 1
ATOM 5621 C CA . TYR B 1 335 ? 5.918 11.82 -11.016 1 78.38 335 TYR B CA 1
ATOM 5622 C C . TYR B 1 335 ? 4.703 10.906 -11.062 1 78.38 335 TYR B C 1
ATOM 5624 O O . TYR B 1 335 ? 4.844 9.688 -11.195 1 78.38 335 TYR B O 1
ATOM 5632 N N . ASP B 1 336 ? 3.531 11.414 -11.047 1 80.44 336 ASP B N 1
ATOM 5633 C CA . ASP B 1 336 ? 2.295 10.641 -11.078 1 80.44 336 ASP B CA 1
ATOM 5634 C C . ASP B 1 336 ? 2.156 9.883 -12.398 1 80.44 336 ASP B C 1
ATOM 5636 O O . ASP B 1 336 ? 1.412 8.898 -12.477 1 80.44 336 ASP B O 1
ATOM 5640 N N . VAL B 1 337 ? 2.893 10.312 -13.336 1 80.44 337 VAL B N 1
ATOM 5641 C CA . VAL B 1 337 ? 2.779 9.688 -14.648 1 80.44 337 VAL B CA 1
ATOM 5642 C C . VAL B 1 337 ? 3.287 8.25 -14.578 1 80.44 337 VAL B C 1
ATOM 5644 O O . VAL B 1 337 ? 2.793 7.379 -15.297 1 80.44 337 VAL B O 1
ATOM 5647 N N . PHE B 1 338 ? 4.145 8.023 -13.75 1 79.62 338 PHE B N 1
ATOM 5648 C CA . PHE B 1 338 ? 4.66 6.668 -13.625 1 79.62 338 PHE B CA 1
ATOM 5649 C C . PHE B 1 338 ? 3.576 5.723 -13.117 1 79.62 338 PHE B C 1
ATOM 5651 O O . PHE B 1 338 ? 3.594 4.531 -13.43 1 79.62 338 PHE B O 1
ATOM 5658 N N . LEU B 1 339 ? 2.732 6.305 -12.383 1 80.06 339 LEU B N 1
ATOM 5659 C CA . LEU B 1 339 ? 1.595 5.504 -11.938 1 80.06 339 LEU B CA 1
ATOM 5660 C C . LEU B 1 339 ? 0.699 5.133 -13.117 1 80.06 339 LEU B C 1
ATOM 5662 O O . LEU B 1 339 ? 0.154 4.027 -13.164 1 80.06 339 LEU B O 1
ATOM 5666 N N . LEU B 1 340 ? 0.608 6.07 -13.969 1 80.12 340 LEU B N 1
ATOM 5667 C CA . LEU B 1 340 ? -0.176 5.836 -15.18 1 80.12 340 LEU B CA 1
ATOM 5668 C C . LEU B 1 340 ? 0.372 4.645 -15.961 1 80.12 340 LEU B C 1
ATOM 5670 O O . LEU B 1 340 ? -0.383 3.752 -16.344 1 80.12 340 LEU B O 1
ATOM 5674 N N . TYR B 1 341 ? 1.607 4.59 -16.094 1 81.25 341 TYR B N 1
ATOM 5675 C CA . TYR B 1 341 ? 2.246 3.523 -16.844 1 81.25 341 TYR B CA 1
ATOM 5676 C C . TYR B 1 341 ? 2.254 2.219 -16.062 1 81.25 341 TYR B C 1
ATOM 5678 O O . TYR B 1 341 ? 2.162 1.135 -16.641 1 81.25 341 TYR B O 1
ATOM 5686 N N . ARG B 1 342 ? 2.348 2.352 -14.797 1 79.12 342 ARG B N 1
ATOM 5687 C CA . ARG B 1 342 ? 2.316 1.167 -13.945 1 79.12 342 ARG B CA 1
ATOM 5688 C C . ARG B 1 342 ? 0.993 0.424 -14.086 1 79.12 342 ARG B C 1
ATOM 5690 O O . ARG B 1 342 ? 0.964 -0.809 -14.094 1 79.12 342 ARG B O 1
ATOM 5697 N N . VAL B 1 343 ? 0.018 1.164 -14.258 1 76.31 343 VAL B N 1
ATOM 5698 C CA . VAL B 1 343 ? -1.32 0.583 -14.242 1 76.31 343 VAL B CA 1
ATOM 5699 C C . VAL B 1 343 ? -1.7 0.122 -15.648 1 76.31 343 VAL B C 1
ATOM 5701 O O . VAL B 1 343 ? -2.234 -0.976 -15.828 1 76.31 343 VAL B O 1
ATOM 5704 N N . PHE B 1 344 ? -1.334 0.912 -16.641 1 78.25 344 PHE B N 1
ATOM 5705 C CA . PHE B 1 344 ? -1.899 0.658 -17.969 1 78.25 344 PHE B CA 1
ATOM 5706 C C . PHE B 1 344 ? -0.854 0.058 -18.891 1 78.25 344 PHE B C 1
ATOM 5708 O O . PHE B 1 344 ? -1.194 -0.529 -19.922 1 78.25 344 PHE B O 1
ATOM 5715 N N . ALA B 1 345 ? 0.353 0.25 -18.516 1 81.81 345 ALA B N 1
ATOM 5716 C CA . ALA B 1 345 ? 1.424 -0.315 -19.328 1 81.81 345 ALA B CA 1
ATOM 5717 C C . ALA B 1 345 ? 2.59 -0.778 -18.469 1 81.81 345 ALA B C 1
ATOM 5719 O O . ALA B 1 345 ? 3.721 -0.319 -18.641 1 81.81 345 ALA B O 1
ATOM 5720 N N . PRO B 1 346 ? 2.232 -1.719 -17.594 1 78.12 346 PRO B N 1
ATOM 5721 C CA . PRO B 1 346 ? 3.266 -2.135 -16.641 1 78.12 346 PRO B CA 1
ATOM 5722 C C . PRO B 1 346 ? 4.5 -2.717 -17.328 1 78.12 346 PRO B C 1
ATOM 5724 O O . PRO B 1 346 ? 5.617 -2.559 -16.828 1 78.12 346 PRO B O 1
ATOM 5727 N N . ARG B 1 347 ? 4.379 -3.389 -18.359 1 77.75 347 ARG B N 1
ATOM 5728 C CA . ARG B 1 347 ? 5.516 -3.975 -19.062 1 77.75 347 ARG B CA 1
ATOM 5729 C C . ARG B 1 347 ? 6.477 -2.893 -19.562 1 77.75 347 ARG B C 1
ATOM 5731 O O . ARG B 1 347 ? 7.695 -3.068 -19.516 1 77.75 347 ARG B O 1
ATOM 5738 N N . VAL B 1 348 ? 5.863 -1.827 -20.062 1 76.56 348 VAL B N 1
ATOM 5739 C CA . VAL B 1 348 ? 6.672 -0.711 -20.547 1 76.56 348 VAL B CA 1
ATOM 5740 C C . VAL B 1 348 ? 7.445 -0.101 -19.375 1 76.56 348 VAL B C 1
ATOM 5742 O O . VAL B 1 348 ? 8.641 0.193 -19.5 1 76.56 348 VAL B O 1
ATOM 5745 N N . LEU B 1 349 ? 6.766 0.034 -18.328 1 77.5 349 LEU B N 1
ATOM 5746 C CA . LEU B 1 349 ? 7.418 0.607 -17.156 1 77.5 349 LEU B CA 1
ATOM 5747 C C . LEU B 1 349 ? 8.523 -0.311 -16.641 1 77.5 349 LEU B C 1
ATOM 5749 O O . LEU B 1 349 ? 9.617 0.152 -16.312 1 77.5 349 LEU B O 1
ATOM 5753 N N . ASN B 1 350 ? 8.172 -1.578 -16.562 1 75.94 350 ASN B N 1
ATOM 5754 C CA . ASN B 1 350 ? 9.164 -2.549 -16.109 1 75.94 350 ASN B CA 1
ATOM 5755 C C . ASN B 1 350 ? 10.406 -2.547 -17 1 75.94 350 ASN B C 1
ATOM 5757 O O . ASN B 1 350 ? 11.523 -2.633 -16.5 1 75.94 350 ASN B O 1
ATOM 5761 N N . TRP B 1 351 ? 10.172 -2.508 -18.172 1 74.5 351 TRP B N 1
ATOM 5762 C CA . TRP B 1 351 ? 11.281 -2.459 -19.125 1 74.5 351 TRP B CA 1
ATOM 5763 C C . TRP B 1 351 ? 12.125 -1.206 -18.906 1 74.5 351 TRP B C 1
ATOM 5765 O O . TRP B 1 351 ? 13.352 -1.273 -18.906 1 74.5 351 TRP B O 1
ATOM 5775 N N . ALA B 1 352 ? 11.5 -0.1 -18.766 1 71.69 352 ALA B N 1
ATOM 5776 C CA . ALA B 1 352 ? 12.203 1.159 -18.531 1 71.69 352 ALA B CA 1
ATOM 5777 C C . ALA B 1 352 ? 13.039 1.096 -17.25 1 71.69 352 ALA B C 1
ATOM 5779 O O . ALA B 1 352 ? 14.18 1.559 -17.219 1 71.69 352 ALA B O 1
ATOM 5780 N N . PHE B 1 353 ? 12.484 0.477 -16.266 1 72.75 353 PHE B N 1
ATOM 5781 C CA . PHE B 1 353 ? 13.18 0.383 -14.984 1 72.75 353 PHE B CA 1
ATOM 5782 C C . PHE B 1 353 ? 14.367 -0.567 -15.078 1 72.75 353 PHE B C 1
ATOM 5784 O O . PHE B 1 353 ? 15.414 -0.319 -14.477 1 72.75 353 PHE B O 1
ATOM 5791 N N . ARG B 1 354 ? 14.188 -1.646 -15.742 1 71.88 354 ARG B N 1
ATOM 5792 C CA . ARG B 1 354 ? 15.297 -2.584 -15.938 1 71.88 354 ARG B CA 1
ATOM 5793 C C . ARG B 1 354 ? 16.469 -1.913 -16.641 1 71.88 354 ARG B C 1
ATOM 5795 O O . ARG B 1 354 ? 17.625 -2.18 -16.328 1 71.88 354 ARG B O 1
ATOM 5802 N N . LEU B 1 355 ? 16.109 -1.094 -17.547 1 65.56 355 LEU B N 1
ATOM 5803 C CA . LEU B 1 355 ? 17.141 -0.379 -18.281 1 65.56 355 LEU B CA 1
ATOM 5804 C C . LEU B 1 355 ? 17.875 0.61 -17.375 1 65.56 355 LEU B C 1
ATOM 5806 O O . LEU B 1 355 ? 19.078 0.798 -17.5 1 65.56 355 LEU B O 1
ATOM 5810 N N . LEU B 1 356 ? 17.094 1.089 -16.516 1 62.62 356 LEU B N 1
ATOM 5811 C CA . LEU B 1 356 ? 17.656 2.121 -15.648 1 62.62 356 LEU B CA 1
ATOM 5812 C C . LEU B 1 356 ? 18.5 1.501 -14.547 1 62.62 356 LEU B C 1
ATOM 5814 O O . LEU B 1 356 ? 19.531 2.066 -14.148 1 62.62 356 LEU B O 1
ATOM 5818 N N . ILE B 1 357 ? 18.047 0.382 -14.062 1 60.06 357 ILE B N 1
ATOM 5819 C CA . ILE B 1 357 ? 18.719 -0.229 -12.914 1 60.06 357 ILE B CA 1
ATOM 5820 C C . ILE B 1 357 ? 19.859 -1.115 -13.398 1 60.06 357 ILE B C 1
ATOM 5822 O O . ILE B 1 357 ? 20.812 -1.356 -12.664 1 60.06 357 ILE B O 1
ATOM 5826 N N . SER B 1 358 ? 19.844 -1.617 -14.602 1 55.66 358 SER B N 1
ATOM 5827 C CA . SER B 1 358 ? 20.906 -2.477 -15.102 1 55.66 358 SER B CA 1
ATOM 5828 C C . SER B 1 358 ? 22.266 -1.777 -15.023 1 55.66 358 SER B C 1
ATOM 5830 O O . SER B 1 358 ? 22.359 -0.575 -15.273 1 55.66 358 SER B O 1
ATOM 5832 N N . PRO B 1 359 ? 23.141 -2.371 -14.266 1 50.25 359 PRO B N 1
ATOM 5833 C CA . PRO B 1 359 ? 24.516 -1.858 -14.125 1 50.25 359 PRO B CA 1
ATOM 5834 C C . PRO B 1 359 ? 25.062 -1.295 -15.438 1 50.25 359 PRO B C 1
ATOM 5836 O O . PRO B 1 359 ? 25.859 -0.355 -15.414 1 50.25 359 PRO B O 1
ATOM 5839 N N . GLN B 1 360 ? 24.969 -1.876 -16.562 1 44.91 360 GLN B N 1
ATOM 5840 C CA . GLN B 1 360 ? 25.562 -1.395 -17.797 1 44.91 360 GLN B CA 1
ATOM 5841 C C . GLN B 1 360 ? 25.016 -0.023 -18.172 1 44.91 360 GLN B C 1
ATOM 5843 O O . GLN B 1 360 ? 25.656 0.731 -18.906 1 44.91 360 GLN B O 1
ATOM 5848 N N . GLY B 1 361 ? 24 0.277 -17.984 1 39.28 361 GLY B N 1
ATOM 5849 C CA . GLY B 1 361 ? 23.469 1.604 -18.219 1 39.28 361 GLY B CA 1
ATOM 5850 C C . GLY B 1 361 ? 24.188 2.693 -17.453 1 39.28 361 GLY B C 1
ATOM 5851 O O . GLY B 1 361 ? 24.156 3.861 -17.844 1 39.28 361 GLY B O 1
ATOM 5852 N N . THR B 1 362 ? 24.656 2.395 -16.25 1 37.47 362 THR B N 1
ATOM 5853 C CA . THR B 1 362 ? 25.5 3.336 -15.531 1 37.47 362 THR B CA 1
ATOM 5854 C C . THR B 1 362 ? 26.875 3.449 -16.203 1 37.47 362 THR B C 1
ATOM 5856 O O . THR B 1 362 ? 27.625 4.387 -15.93 1 37.47 362 THR B O 1
ATOM 5859 N N . ARG B 1 363 ? 27.516 2.457 -16.797 1 37.34 363 ARG B N 1
ATOM 5860 C CA . ARG B 1 363 ? 28.844 2.57 -17.406 1 37.34 363 ARG B CA 1
ATOM 5861 C C . ARG B 1 363 ? 28.812 3.5 -18.609 1 37.34 363 ARG B C 1
ATOM 5863 O O . ARG B 1 363 ? 29.812 4.121 -18.953 1 37.34 363 ARG B O 1
ATOM 5870 N N . GLY B 1 364 ? 27.828 3.465 -19.422 1 31.97 364 GLY B N 1
ATOM 5871 C CA . GLY B 1 364 ? 27.938 4.277 -20.625 1 31.97 364 GLY B CA 1
ATOM 5872 C C . GLY B 1 364 ? 27.969 5.766 -20.328 1 31.97 364 GLY B C 1
ATOM 5873 O O . GLY B 1 364 ? 28.219 6.57 -21.234 1 31.97 364 GLY B O 1
ATOM 5874 N N . ALA B 1 365 ? 27.469 6.238 -19.281 1 33.69 365 ALA B N 1
ATOM 5875 C CA . ALA B 1 365 ? 27.672 7.672 -19.078 1 33.69 365 ALA B CA 1
ATOM 5876 C C . ALA B 1 365 ? 29.109 7.98 -18.703 1 33.69 365 ALA B C 1
ATOM 5878 O O . ALA B 1 365 ? 29.516 9.141 -18.656 1 33.69 365 ALA B O 1
ATOM 5879 N N . SER B 1 366 ? 29.891 6.973 -18.312 1 29.39 366 SER B N 1
ATOM 5880 C CA . SER B 1 366 ? 31.297 7.316 -18.109 1 29.39 366 SER B CA 1
ATOM 5881 C C . SER B 1 366 ? 32.031 7.453 -19.438 1 29.39 366 SER B C 1
ATOM 5883 O O . SER B 1 366 ? 33.156 7.914 -19.484 1 29.39 366 SER B O 1
ATOM 5885 N N . LEU B 1 367 ? 31.641 6.715 -20.422 1 26.73 367 LEU B N 1
ATOM 5886 C CA . LEU B 1 367 ? 32.562 6.867 -21.562 1 26.73 367 LEU B CA 1
ATOM 5887 C C . LEU B 1 367 ? 32.25 8.141 -22.344 1 26.73 367 LEU B C 1
ATOM 5889 O O . LEU B 1 367 ? 32.906 8.438 -23.344 1 26.73 367 LEU B O 1
ATOM 5893 N N . MET B 1 368 ? 31.109 8.797 -22 1 23.23 368 MET B N 1
ATOM 5894 C CA . MET B 1 368 ? 31.312 10.078 -22.656 1 23.23 368 MET B CA 1
ATOM 5895 C C . MET B 1 368 ? 31.922 11.102 -21.703 1 23.23 368 MET B C 1
ATOM 5897 O O . MET B 1 368 ? 31.547 11.156 -20.531 1 23.23 368 MET B O 1
#

InterPro domains:
  IPR002347 Short-chain dehydrogenase/reductase SDR [PF00106] (98-286)
  IPR002347 Short-chain dehydrogenase/reductase SDR [PR00080] (174-185)
  IPR002347 Short-chain dehydrogenase/reductase SDR [PR00080] (227-235)
  IPR002347 Short-chain dehydrogenase/reductase SDR [PR00080] (247-266)
  IPR002347 Short-chain dehydrogenase/reductase SDR [PR00081] (99-116)
  IPR002347 Short-chain dehydrogenase/reductase SDR [PR00081] (174-185)
  IPR002347 Short-chain dehydrogenase/reductase SDR [PR00081] (221-237)
  IPR002347 Short-chain dehydrogenase/reductase SDR [PR00081] (247-266)
  IPR020904 Short-chain dehydrogenase/reductase, conserved site [PS00061] (234-262)
  IPR036291 NAD(P)-binding domain superfamily [SSF51735] (94-355)

=== Feature glossary ===
The record interleaves many kinds of information about one protein. Here is each kind framed as the question it answers.

Q: Are the domains correctly placed relative to each other?
A: Predicted aligned error is AlphaFold's pairwise confidence. Unlike pLDDT (per-residue), PAE is per-residue-pair and captures whether two parts of the structure are correctly placed relative to each other. Units are ångströms of expected positional error.

Q: Which residues are in helices, strands, or loops?
A: Eight-state secondary structure (DSSP): H is the canonical α-helix, G the tighter 3₁₀-helix, I the wider π-helix; E/B are β-structure, T and S are turns and bends, and '-' is everything else. DSSP derives these from the pattern of main-chain N–H···O=C hydrogen bonds, not from the sequence.

Q: What if only a Cα trace is available?
A: P-SEA three-state annotation labels each residue as helix, strand, or coil based purely on the geometry of the Cα trace. It serves as a fallback when the full backbone (and thus DSSP) is unavailable.

Q: What are the backbone torsion angles?
A: φ (phi) and ψ (psi) are the two rotatable backbone dihedrals per residue: φ is the C(i-1)–N–Cα–C torsion, ψ is the N–Cα–C–N(i+1) torsion, both in degrees on (−180°, 180°]. α-helical residues cluster near (−60°, −45°); β-strand residues near (−120°, +130°). A Ramachandran plot is simply a scatter of (φ, ψ) for every residue.

Q: What known structures does this most resemble?
A: Structural nearest neighbors (via Foldseek easy-search vs the PDB). Reported per hit: target PDB id, E-value, and alignment TM-score. A TM-score above ~0.5 is the conventional threshold for 'same fold'.

Q: What family and function is it annotated with?
A: Database cross-references. InterPro integrates a dozen domain/family signature databases into unified entries with residue-range hits. GO terms attach function/process/location labels with evidence codes. CATH codes position the fold in a four-level structural taxonomy. Organism is the NCBI-taxonomy species name.

Q: Which residues are buried vs exposed?
A: Solvent accessibility: the surface area of each residue that a 1.4 Å water probe can touch, in Å². When only backbone atoms are present the absolute values are lower than full-atom SASA (side chains contribute most of the area) and are flagged as backbone-only.

Q: What do the diagnostic plots show?
A: Three diagnostic plots accompany the record. The Cα contact map visualizes the tertiary structure as a 2D adjacency matrix (8 Å cutoff, sequence-local contacts suppressed). The Ramachandran plot shows the distribution of backbone (φ, ψ) torsions, with points in the α and β basins reflecting secondary structure content. The PAE plot shows AlphaFold's inter-residue confidence as a color matrix.

Q: What is the amino-acid chain?
A: The amino-acid sequence is the protein's primary structure: the linear order of residues from the N-terminus to the C-terminus, written in one-letter code. Everything else here — the 3D coordinates, the secondary structure, the domain annotations — is ultimately a consequence of this string.

Q: What do the rendered images show?
A: The six renders are orthographic views along the three Cartesian axes in both directions. Representation (cartoon, sticks, or surface) and color scheme (sequence-rainbow or by-chain) vary across proteins so the training set covers all the common visualization conventions.

Q: Where is each backbone atom in 3D?
A: The mmCIF table is the protein's shape written out atom by atom. For each backbone N, Cα, C, and carbonyl O, it records an (x, y, z) coordinate triple in Å plus the residue type, chain letter, and residue number.

Q: How mobile is each atom in the crystal?
A: For experimental (PDB) structures, the B-factor (temperature factor) quantifies the positional spread of each atom in the crystal — a combination of thermal vibration and static disorder — in units of Å². High B-factors mark flexible loops or poorly resolved regions; low B-factors mark the rigid, well-ordered core.

Q: How big and how compact is the whole molecule?
A: Three whole-structure scalars: the radius of gyration (RMS distance of Cα from centroid, in Å), the count of Cα–Cα contacts (pairs closer than 8 Å and separated by more than four residues in sequence — i.e. tertiary, not local, contacts), and the bounding-box dimensions. Together they distinguish compact globular folds from extended fibres or disordered chains.

Q: What does the local fold look like, residue by residue?
A: A 3Di character summarizes, for each residue, the relative orientation of the Cα frame of its nearest spatial neighbor. Because it encodes fold topology rather than chemistry, 3Di alignments detect remote structural similarity that sequence alignment misses.

Q: How confident is the AlphaFold model at each residue?
A: For AlphaFold models, the B-factor field carries pLDDT — the model's own estimate of local accuracy on a 0–100 scale. Regions with pLDDT<50 should be treated as essentially unmodeled; they often correspond to intrinsically disordered segments.